Protein AF-A0A9W8H1T1-F1 (afdb_monomer_lite)

Structure (mmCIF, N/CA/C/O backbone):
data_AF-A0A9W8H1T1-F1
#
_entry.id   AF-A0A9W8H1T1-F1
#
loop_
_atom_site.group_PDB
_atom_site.id
_atom_site.type_symbol
_atom_site.label_atom_id
_atom_site.label_alt_id
_atom_site.label_comp_id
_atom_site.label_asym_id
_atom_site.label_entity_id
_atom_site.label_seq_id
_atom_site.pdbx_PDB_ins_code
_atom_site.Cartn_x
_atom_site.Cartn_y
_atom_site.Cartn_z
_atom_site.occupancy
_atom_site.B_iso_or_equiv
_atom_site.auth_seq_id
_atom_site.auth_comp_id
_atom_site.auth_asym_id
_atom_site.auth_atom_id
_atom_site.pdbx_PDB_model_num
ATOM 1 N N . MET A 1 1 ? 5.501 13.341 -18.418 1.00 56.41 1 MET A N 1
ATOM 2 C CA . MET A 1 1 ? 5.053 14.672 -18.876 1.00 56.41 1 MET A CA 1
ATOM 3 C C . MET A 1 1 ? 3.565 14.769 -18.613 1.00 56.41 1 MET A C 1
ATOM 5 O O . MET A 1 1 ? 2.905 13.738 -18.680 1.00 56.41 1 MET A O 1
ATOM 9 N N . ASN A 1 2 ? 3.058 15.962 -18.299 1.00 78.94 2 ASN A N 1
ATOM 10 C CA . ASN A 1 2 ? 1.616 16.202 -18.232 1.00 78.94 2 ASN A CA 1
ATOM 11 C C . ASN A 1 2 ? 1.073 16.316 -19.665 1.00 78.94 2 ASN A C 1
ATOM 13 O O . ASN A 1 2 ? 1.001 17.403 -20.225 1.00 78.94 2 ASN A O 1
ATOM 17 N N . ASP A 1 3 ? 0.842 15.167 -20.291 1.00 83.19 3 ASP A N 1
ATOM 18 C CA . ASP A 1 3 ? 0.456 15.032 -21.697 1.00 83.19 3 ASP A CA 1
ATOM 19 C C . ASP A 1 3 ? -0.321 13.714 -21.870 1.00 83.19 3 ASP A C 1
ATOM 21 O O . ASP A 1 3 ? -0.452 12.917 -20.934 1.00 83.19 3 ASP A O 1
ATOM 25 N N . THR A 1 4 ? -0.830 13.457 -23.068 1.00 87.62 4 THR A N 1
ATOM 26 C CA . THR A 1 4 ? -1.451 12.189 -23.452 1.00 87.62 4 THR A CA 1
ATOM 27 C C . THR A 1 4 ? -0.522 11.000 -23.201 1.00 87.62 4 THR A C 1
ATOM 29 O O . THR A 1 4 ? 0.712 11.116 -23.224 1.00 87.62 4 THR A O 1
ATOM 32 N N . LEU A 1 5 ? -1.098 9.820 -22.974 1.00 89.50 5 LEU A N 1
ATOM 33 C CA . LEU A 1 5 ? -0.322 8.587 -22.853 1.00 89.50 5 LEU A CA 1
ATOM 34 C C . LEU A 1 5 ? 0.527 8.329 -24.105 1.00 89.50 5 LEU A C 1
ATOM 36 O O . LEU A 1 5 ? 1.711 8.008 -23.980 1.00 89.50 5 LEU A O 1
ATOM 40 N N . ARG A 1 6 ? -0.038 8.533 -25.300 1.00 91.00 6 ARG A N 1
ATOM 41 C CA . ARG A 1 6 ? 0.699 8.432 -26.564 1.00 91.00 6 ARG A CA 1
ATOM 42 C C . ARG A 1 6 ? 1.921 9.343 -26.577 1.00 91.00 6 ARG A C 1
ATOM 44 O O . ARG A 1 6 ? 3.022 8.848 -26.803 1.00 91.00 6 ARG A O 1
ATOM 51 N N . ALA A 1 7 ? 1.764 10.629 -26.273 1.00 86.56 7 ALA A N 1
ATOM 52 C CA . ALA A 1 7 ? 2.887 11.565 -26.237 1.00 86.56 7 ALA A CA 1
ATOM 53 C C . ALA A 1 7 ? 3.950 11.165 -25.200 1.00 86.56 7 ALA A C 1
ATOM 55 O O . ALA A 1 7 ? 5.147 11.240 -25.476 1.00 86.56 7 ALA A O 1
ATOM 56 N N . ASN A 1 8 ? 3.529 10.656 -24.037 1.00 90.38 8 ASN A N 1
ATOM 57 C CA . ASN A 1 8 ? 4.446 10.149 -23.015 1.00 90.38 8 ASN A CA 1
ATOM 58 C C . ASN A 1 8 ? 5.265 8.931 -23.479 1.00 90.38 8 ASN A C 1
ATOM 60 O O . ASN A 1 8 ? 6.412 8.799 -23.052 1.00 90.38 8 ASN A O 1
ATOM 64 N N . ILE A 1 9 ? 4.701 8.048 -24.311 1.00 92.44 9 ILE A N 1
ATOM 65 C CA . ILE A 1 9 ? 5.409 6.884 -24.876 1.00 92.44 9 ILE A CA 1
ATOM 66 C C . ILE A 1 9 ? 6.327 7.306 -26.022 1.00 92.44 9 ILE A C 1
ATOM 68 O O . ILE A 1 9 ? 7.478 6.880 -26.057 1.00 92.44 9 ILE A O 1
ATOM 72 N N . LEU A 1 10 ? 5.832 8.149 -26.934 1.00 90.94 10 LEU A N 1
ATOM 73 C CA . LEU A 1 10 ? 6.607 8.644 -28.072 1.00 90.94 10 LEU A CA 1
ATOM 74 C C . LEU A 1 10 ? 7.815 9.455 -27.618 1.00 90.94 10 LEU A C 1
ATOM 76 O O . LEU A 1 10 ? 8.897 9.316 -28.182 1.00 90.94 10 LEU A O 1
ATOM 80 N N . PHE A 1 11 ? 7.627 10.297 -26.600 1.00 88.12 11 PHE A N 1
ATOM 81 C CA . PHE A 1 11 ? 8.676 11.095 -25.973 1.00 88.12 11 PHE A CA 1
ATOM 82 C C . PHE A 1 11 ? 9.557 11.837 -26.998 1.00 88.12 11 PHE A C 1
ATOM 84 O O . PHE A 1 11 ? 10.785 11.817 -26.930 1.00 88.12 11 PHE A O 1
ATOM 91 N N . GLY A 1 12 ? 8.910 12.461 -27.987 1.00 82.38 12 GLY A N 1
ATOM 92 C CA . GLY A 1 12 ? 9.569 13.208 -29.064 1.00 82.38 12 GLY A CA 1
ATOM 93 C C . GLY A 1 12 ? 10.006 12.379 -30.278 1.00 82.38 12 GLY A C 1
ATOM 94 O O . GLY A 1 12 ? 10.587 12.946 -31.200 1.00 82.38 12 GLY A O 1
ATOM 95 N N . ARG A 1 13 ? 9.732 11.068 -30.316 1.00 86.94 13 ARG A N 1
ATOM 96 C CA . ARG A 1 13 ? 9.918 10.231 -31.513 1.00 86.94 13 ARG A CA 1
ATOM 97 C C . ARG A 1 13 ? 8.706 10.253 -32.436 1.00 86.94 13 ARG A C 1
ATOM 99 O O . ARG A 1 13 ? 7.587 10.537 -32.010 1.00 86.94 13 ARG A O 1
ATOM 106 N N . GLU A 1 14 ? 8.944 9.908 -33.698 1.00 92.06 14 GLU A N 1
ATOM 107 C CA . GLU A 1 14 ? 7.886 9.749 -34.693 1.00 92.06 14 GLU A CA 1
ATOM 108 C C . GLU A 1 14 ? 6.917 8.627 -34.305 1.00 92.06 14 GLU A C 1
ATOM 110 O O . GLU A 1 14 ? 7.292 7.628 -33.682 1.00 92.06 14 GLU A O 1
ATOM 115 N N . TYR A 1 15 ? 5.649 8.821 -34.661 1.00 94.50 15 TYR A N 1
ATOM 116 C CA . TYR A 1 15 ? 4.591 7.851 -34.424 1.00 94.50 15 TYR A CA 1
ATOM 117 C C . TYR A 1 15 ? 4.596 6.787 -35.528 1.00 94.50 15 TYR A C 1
ATOM 119 O O . TYR A 1 15 ? 4.151 7.042 -36.645 1.00 94.50 15 TYR A O 1
ATOM 127 N N . ASP A 1 16 ? 5.080 5.595 -35.192 1.00 93.69 16 ASP A N 1
ATOM 128 C CA . ASP A 1 16 ? 4.957 4.375 -35.983 1.00 93.69 16 ASP A CA 1
ATOM 129 C C . ASP A 1 16 ? 3.828 3.546 -35.373 1.00 93.69 16 ASP A C 1
ATOM 131 O O . ASP A 1 16 ? 3.993 2.928 -34.321 1.00 93.69 16 ASP A O 1
ATOM 135 N N . GLU A 1 17 ? 2.666 3.552 -36.022 1.00 92.69 17 GLU A N 1
ATOM 136 C CA . GLU A 1 17 ? 1.464 2.882 -35.525 1.00 92.69 17 GLU A CA 1
ATOM 137 C C . GLU A 1 17 ? 1.688 1.380 -35.278 1.00 92.69 17 GLU A C 1
ATOM 139 O O . GLU A 1 17 ? 1.271 0.851 -34.244 1.00 92.69 17 GLU A O 1
ATOM 144 N N . GLY A 1 18 ? 2.384 0.691 -36.188 1.00 93.38 18 GLY A N 1
ATOM 145 C CA . GLY A 1 18 ? 2.602 -0.752 -36.094 1.00 93.38 18 GLY A CA 1
ATOM 146 C C . GLY A 1 18 ? 3.513 -1.112 -34.925 1.00 93.38 18 GLY A C 1
ATOM 147 O O . GLY A 1 18 ? 3.196 -1.999 -34.124 1.00 93.38 18 GLY A O 1
ATOM 148 N N . TYR A 1 19 ? 4.629 -0.395 -34.787 1.00 94.81 19 TYR A N 1
ATOM 149 C CA . TYR A 1 19 ? 5.545 -0.608 -33.671 1.00 94.81 19 TYR A CA 1
ATOM 150 C C . TYR A 1 19 ? 4.937 -0.156 -32.337 1.00 94.81 19 TYR A C 1
ATOM 152 O O . TYR A 1 19 ? 5.084 -0.848 -31.329 1.00 94.81 19 TYR A O 1
ATOM 160 N N . TYR A 1 20 ? 4.189 0.947 -32.328 1.00 95.69 20 TYR A N 1
ATOM 161 C CA . TYR A 1 20 ? 3.523 1.483 -31.142 1.00 95.69 20 TYR A CA 1
ATOM 162 C C . TYR A 1 20 ? 2.565 0.468 -30.510 1.00 95.69 20 TYR A C 1
ATOM 164 O O . TYR A 1 20 ? 2.682 0.159 -29.321 1.00 95.69 20 TYR A O 1
ATOM 172 N N . TRP A 1 21 ? 1.672 -0.126 -31.306 1.00 94.88 21 TRP A N 1
ATOM 173 C CA . TRP A 1 21 ? 0.749 -1.154 -30.816 1.00 94.88 21 TRP A CA 1
ATOM 174 C C . TRP A 1 21 ? 1.463 -2.436 -30.391 1.00 94.88 21 TRP A C 1
ATOM 176 O O . TRP A 1 21 ? 1.082 -3.051 -29.391 1.00 94.88 21 TRP A O 1
ATOM 186 N N . LYS A 1 22 ? 2.541 -2.814 -31.088 1.00 94.81 22 LYS A N 1
ATOM 187 C CA . LYS A 1 22 ? 3.384 -3.948 -30.689 1.00 94.81 22 LYS A CA 1
ATOM 188 C C . LYS A 1 22 ? 3.992 -3.730 -29.300 1.00 94.81 22 LYS A C 1
ATOM 190 O O . LYS A 1 22 ? 3.953 -4.642 -28.475 1.00 94.81 22 LYS A O 1
ATOM 195 N N . VAL A 1 23 ? 4.504 -2.527 -29.026 1.00 94.94 23 VAL A N 1
ATOM 196 C CA . VAL A 1 23 ? 5.059 -2.146 -27.717 1.00 94.94 23 VAL A CA 1
ATOM 197 C C . VAL A 1 23 ? 3.977 -2.137 -26.638 1.00 94.94 23 VAL A C 1
ATOM 199 O O . VAL A 1 23 ? 4.184 -2.713 -25.571 1.00 94.94 23 VAL A O 1
ATOM 202 N N . LEU A 1 24 ? 2.807 -1.551 -26.905 1.00 94.69 24 LEU A N 1
ATOM 203 C CA . LEU A 1 24 ? 1.691 -1.545 -25.951 1.00 94.69 24 LEU A CA 1
ATOM 204 C C . LEU A 1 24 ? 1.237 -2.958 -25.569 1.00 94.69 24 LEU A C 1
ATOM 206 O O . LEU A 1 24 ? 1.016 -3.236 -24.388 1.00 94.69 24 LEU A O 1
ATOM 210 N N . ASN A 1 25 ? 1.136 -3.853 -26.553 1.00 93.75 25 ASN A N 1
ATOM 211 C CA . ASN A 1 25 ? 0.789 -5.250 -26.321 1.00 93.75 25 ASN A CA 1
ATOM 212 C C . ASN A 1 25 ? 1.871 -5.970 -25.508 1.00 93.75 25 ASN A C 1
ATOM 214 O O . ASN A 1 25 ? 1.557 -6.640 -24.527 1.00 93.75 25 ASN A O 1
ATOM 218 N N . ALA A 1 26 ? 3.149 -5.789 -25.854 1.00 93.00 26 ALA A N 1
ATOM 219 C CA . ALA A 1 26 ? 4.265 -6.385 -25.117 1.00 93.00 26 ALA A CA 1
ATOM 220 C C . ALA A 1 26 ? 4.337 -5.894 -23.657 1.00 93.00 26 ALA A C 1
ATOM 222 O O . ALA A 1 26 ? 4.663 -6.666 -22.759 1.00 93.00 26 ALA A O 1
ATOM 223 N N . CYS A 1 27 ? 3.968 -4.634 -23.400 1.00 93.00 27 CYS A N 1
ATOM 224 C CA . CYS A 1 27 ? 3.884 -4.061 -22.053 1.00 93.00 27 CYS A CA 1
ATOM 225 C C . CYS A 1 27 ? 2.582 -4.406 -21.309 1.00 93.00 27 CYS A C 1
ATOM 227 O O . CYS A 1 27 ? 2.389 -3.907 -20.203 1.00 93.00 27 CYS A O 1
ATOM 229 N N . ALA A 1 28 ? 1.687 -5.215 -21.890 1.00 91.44 28 ALA A N 1
ATOM 230 C CA . ALA A 1 28 ? 0.365 -5.534 -21.344 1.00 91.44 28 ALA A CA 1
ATOM 231 C C . ALA A 1 28 ? -0.479 -4.290 -20.998 1.00 91.44 28 ALA A C 1
ATOM 233 O O . ALA A 1 28 ? -1.168 -4.286 -19.984 1.00 91.44 28 ALA A O 1
ATOM 234 N N . LEU A 1 29 ? -0.400 -3.219 -21.796 1.00 91.31 29 LEU A N 1
ATOM 235 C CA . LEU A 1 29 ? -1.175 -1.985 -21.581 1.00 91.31 29 LEU A CA 1
ATOM 236 C C . LEU A 1 29 ? -2.507 -1.963 -22.340 1.00 91.31 29 LEU A C 1
ATOM 238 O O . LEU A 1 29 ? -3.326 -1.089 -22.083 1.00 91.31 29 LEU A O 1
ATOM 242 N N . VAL A 1 30 ? -2.734 -2.897 -23.269 1.00 89.69 30 VAL A N 1
ATOM 243 C CA . VAL A 1 30 ? -3.920 -2.897 -24.146 1.00 89.69 30 VAL A CA 1
ATOM 244 C C . VAL A 1 30 ? -5.220 -2.977 -23.341 1.00 89.69 30 VAL A C 1
ATOM 246 O O . VAL A 1 30 ? -6.100 -2.150 -23.551 1.00 89.69 30 VAL A O 1
ATOM 249 N N . ASP A 1 31 ? -5.299 -3.881 -22.361 1.00 82.62 31 ASP A N 1
ATOM 250 C CA . ASP A 1 31 ? -6.476 -4.016 -21.489 1.00 82.62 31 ASP A CA 1
ATOM 251 C C . ASP A 1 31 ? -6.745 -2.739 -20.666 1.00 82.62 31 ASP A C 1
ATOM 253 O O . ASP A 1 31 ? -7.893 -2.408 -20.375 1.00 82.62 31 ASP A O 1
ATOM 257 N N . ASP A 1 32 ? -5.698 -1.991 -20.288 1.00 83.69 32 ASP A N 1
ATOM 258 C CA . ASP A 1 32 ? -5.855 -0.736 -19.539 1.00 83.69 32 ASP A CA 1
ATOM 259 C C . ASP A 1 32 ? -6.457 0.376 -20.420 1.00 83.69 32 ASP A C 1
ATOM 261 O O . ASP A 1 32 ? -7.231 1.204 -19.931 1.00 83.69 32 ASP A O 1
ATOM 265 N N . LEU A 1 33 ? -6.147 0.378 -21.723 1.00 81.38 33 LEU A N 1
ATOM 266 C CA . LEU A 1 33 ? -6.656 1.361 -22.686 1.00 81.38 33 LEU A CA 1
ATOM 267 C C . LEU A 1 33 ? -8.170 1.263 -22.898 1.00 81.38 33 LEU A C 1
ATOM 269 O O . LEU A 1 33 ? -8.781 2.269 -23.256 1.00 81.38 33 LEU A O 1
ATOM 273 N N . GLU A 1 34 ? -8.772 0.090 -22.689 1.00 79.44 34 GLU A N 1
ATOM 274 C CA . GLU A 1 34 ? -10.226 -0.101 -22.804 1.00 79.44 34 GLU A CA 1
ATOM 275 C C . GLU A 1 34 ? -10.997 0.607 -21.685 1.00 79.44 34 GLU A C 1
ATOM 277 O O . GLU A 1 34 ? -12.151 0.997 -21.863 1.00 79.44 34 GLU A O 1
ATOM 282 N N . VAL A 1 35 ? -10.365 0.775 -20.521 1.00 76.06 35 VAL A N 1
ATOM 283 C CA . VAL A 1 35 ? -10.994 1.362 -19.331 1.00 76.06 35 VAL A CA 1
ATOM 284 C C . VAL A 1 35 ? -10.833 2.885 -19.303 1.00 76.06 35 VAL A C 1
ATOM 286 O O . VAL A 1 35 ? -11.607 3.580 -18.639 1.00 76.06 35 VAL A O 1
ATOM 289 N N . TRP A 1 36 ? -9.840 3.432 -20.007 1.00 77.94 36 TRP A N 1
ATOM 290 C CA . TRP A 1 36 ? -9.581 4.868 -19.993 1.00 77.94 36 TRP A CA 1
ATOM 291 C C . TRP A 1 36 ? -10.506 5.662 -20.931 1.00 77.94 36 TRP A C 1
ATOM 293 O O . TRP A 1 36 ? -10.737 5.237 -22.061 1.00 77.94 36 TRP A O 1
ATOM 303 N N . PRO A 1 37 ? -10.982 6.860 -20.516 1.00 67.81 37 PRO A N 1
ATOM 304 C CA . PRO A 1 37 ? -12.020 7.606 -21.238 1.00 67.81 37 PRO A CA 1
ATOM 305 C C . PRO A 1 37 ? -11.689 7.916 -22.702 1.00 67.81 37 PRO A C 1
ATOM 307 O O . PRO A 1 37 ? -12.579 7.888 -23.544 1.00 67.81 37 PRO A O 1
ATOM 310 N N . ASN A 1 38 ? -10.414 8.191 -22.998 1.00 75.38 38 ASN A N 1
ATOM 311 C CA . ASN A 1 38 ? -9.933 8.549 -24.334 1.00 75.38 38 ASN A CA 1
ATOM 312 C C . ASN A 1 38 ? -8.855 7.576 -24.830 1.00 75.38 38 ASN A C 1
ATOM 314 O O . ASN A 1 38 ? -8.004 7.960 -25.634 1.00 75.38 38 ASN A O 1
ATOM 318 N N . SER A 1 39 ? -8.849 6.335 -24.328 1.00 87.25 39 SER A N 1
ATOM 319 C CA . SER A 1 39 ? -7.846 5.327 -24.682 1.00 87.25 39 SER A CA 1
ATOM 320 C C . SER A 1 39 ? -6.414 5.886 -24.559 1.00 87.25 39 SER A C 1
ATOM 322 O O . SER A 1 39 ? -6.075 6.474 -23.527 1.00 87.25 39 SER A O 1
ATOM 324 N N . ASP A 1 40 ? -5.574 5.766 -25.590 1.00 85.00 40 ASP A N 1
ATOM 325 C CA . ASP A 1 40 ? -4.179 6.226 -25.590 1.00 85.00 40 ASP A CA 1
ATOM 326 C C . ASP A 1 40 ? -4.003 7.756 -25.681 1.00 85.00 40 ASP A C 1
ATOM 328 O O . ASP A 1 40 ? -2.906 8.275 -25.452 1.00 85.00 40 ASP A O 1
ATOM 332 N N . LEU A 1 41 ? -5.083 8.493 -25.943 1.00 84.44 41 LEU A N 1
ATOM 333 C CA . LEU A 1 41 ? -5.129 9.958 -25.893 1.00 84.44 41 LEU A CA 1
ATOM 334 C C . LEU A 1 41 ? -5.538 10.491 -24.513 1.00 84.44 41 LEU A C 1
ATOM 336 O O . LEU A 1 41 ? -5.669 11.699 -24.322 1.00 84.44 41 LEU A O 1
ATOM 340 N N . THR A 1 42 ? -5.733 9.613 -23.529 1.00 80.94 42 THR A N 1
ATOM 341 C CA . THR A 1 42 ? -6.014 10.022 -22.150 1.00 80.94 42 THR A CA 1
ATOM 342 C C . THR A 1 42 ? -4.837 10.816 -21.584 1.00 80.94 42 THR A C 1
ATOM 344 O O . THR A 1 42 ? -3.690 10.368 -21.645 1.00 80.94 42 THR A O 1
ATOM 347 N N . ILE A 1 43 ? -5.120 12.002 -21.038 1.00 80.00 43 ILE A N 1
ATOM 348 C CA . ILE A 1 43 ? -4.116 12.873 -20.417 1.00 80.00 43 ILE A CA 1
ATOM 349 C C . ILE A 1 43 ? -3.684 12.257 -19.088 1.00 80.00 43 ILE A C 1
ATOM 351 O O . ILE A 1 43 ? -4.493 12.058 -18.178 1.00 80.00 43 ILE A O 1
ATOM 355 N N . ILE A 1 44 ? -2.391 11.971 -18.974 1.00 77.62 44 ILE A N 1
ATOM 356 C CA . ILE A 1 44 ? -1.783 11.477 -17.746 1.00 77.62 44 ILE A CA 1
ATOM 357 C C . ILE A 1 44 ? -1.306 12.704 -16.981 1.00 77.62 44 ILE A C 1
ATOM 359 O O . ILE A 1 44 ? -0.271 13.278 -17.311 1.00 77.62 44 ILE A O 1
ATOM 363 N N . GLY A 1 45 ? -2.118 13.120 -16.003 1.00 66.50 45 GLY A N 1
ATOM 364 C CA . GLY A 1 45 ? -1.878 14.299 -15.166 1.00 66.50 45 GLY A CA 1
ATOM 365 C C . GLY A 1 45 ? -0.494 14.319 -14.505 1.00 66.50 45 GLY A C 1
ATOM 366 O O . GLY A 1 45 ? 0.246 13.330 -14.531 1.00 66.50 45 GLY A O 1
ATOM 367 N N . GLU A 1 46 ? -0.137 15.442 -13.877 1.00 59.06 46 GLU A N 1
ATOM 368 C CA . GLU A 1 46 ? 1.168 15.608 -13.223 1.00 59.06 46 GLU A CA 1
ATOM 369 C C . GLU A 1 46 ? 1.501 14.443 -12.277 1.00 59.06 46 GLU A C 1
ATOM 371 O O . GLU A 1 46 ? 0.665 13.960 -11.513 1.00 59.06 46 GLU A O 1
ATOM 376 N N . ASN A 1 47 ? 2.734 13.936 -12.384 1.00 55.31 47 ASN A N 1
ATOM 377 C CA . ASN A 1 47 ? 3.241 12.763 -11.659 1.00 55.31 47 ASN A CA 1
ATOM 378 C C . ASN A 1 47 ? 2.433 11.457 -11.830 1.00 55.31 47 ASN A C 1
ATOM 380 O O . ASN A 1 47 ? 2.682 10.486 -11.115 1.00 55.31 47 ASN A O 1
ATOM 384 N N . GLY A 1 48 ? 1.497 11.384 -12.782 1.00 57.50 48 GLY A N 1
ATOM 385 C CA . GLY A 1 48 ? 0.700 10.183 -13.037 1.00 57.50 48 GLY A CA 1
ATOM 386 C C . GLY A 1 48 ? -0.222 9.806 -11.875 1.00 57.50 48 GLY A C 1
ATOM 387 O O . GLY A 1 48 ? -0.428 8.617 -11.629 1.00 57.50 48 GLY A O 1
ATOM 388 N N . ILE A 1 49 ? -0.759 10.793 -11.147 1.00 58.31 49 ILE A N 1
ATOM 389 C CA . ILE A 1 49 ? -1.651 10.590 -9.985 1.00 58.31 49 ILE A CA 1
ATOM 390 C C . ILE A 1 49 ? -2.869 9.709 -10.330 1.00 58.31 49 ILE A C 1
ATOM 392 O O . ILE A 1 49 ? -3.332 8.938 -9.492 1.00 58.31 49 ILE A O 1
ATOM 396 N N . ASN A 1 50 ? -3.331 9.755 -11.582 1.00 65.19 50 ASN A N 1
ATOM 397 C CA . ASN A 1 50 ? -4.528 9.047 -12.046 1.00 65.19 50 ASN A CA 1
ATOM 398 C C . ASN A 1 50 ? -4.294 7.582 -12.462 1.00 65.19 50 ASN A C 1
ATOM 400 O O . ASN A 1 50 ? -5.236 6.923 -12.897 1.00 65.19 50 ASN A O 1
ATOM 404 N N . ILE A 1 51 ? -3.067 7.060 -12.359 1.00 76.44 51 ILE A N 1
ATOM 405 C CA . ILE A 1 51 ? -2.730 5.684 -12.759 1.00 76.44 51 ILE A CA 1
ATOM 406 C C . ILE A 1 51 ? -2.059 4.915 -11.617 1.00 76.44 51 ILE A C 1
ATOM 408 O O . ILE A 1 51 ? -1.330 5.485 -10.802 1.00 76.44 51 ILE A O 1
ATOM 412 N N . SER A 1 52 ? -2.301 3.603 -11.560 1.00 75.81 52 SER A N 1
ATOM 413 C CA . SER A 1 52 ? -1.703 2.718 -10.546 1.00 75.81 52 SER A CA 1
ATOM 414 C C . SER A 1 52 ? -0.181 2.592 -10.710 1.00 75.81 52 SER A C 1
ATOM 416 O O . SER A 1 52 ? 0.352 2.824 -11.798 1.00 75.81 52 SER A O 1
ATOM 418 N N . GLY A 1 53 ? 0.527 2.169 -9.653 1.00 73.19 53 GLY A N 1
ATOM 419 C CA . GLY A 1 53 ? 1.978 1.936 -9.700 1.00 73.19 53 GLY A CA 1
ATOM 420 C C . GLY A 1 53 ? 2.386 0.981 -10.829 1.00 73.19 53 GLY A C 1
ATOM 421 O O . GLY A 1 53 ? 3.265 1.304 -11.627 1.00 73.19 53 GLY A O 1
ATOM 422 N N . GLY A 1 54 ? 1.659 -0.130 -10.995 1.00 76.62 54 GLY A N 1
ATOM 423 C CA . GLY A 1 54 ? 1.888 -1.085 -12.084 1.00 76.62 54 GLY A CA 1
ATOM 424 C C . GLY A 1 54 ? 1.595 -0.535 -13.485 1.00 76.62 54 GLY A C 1
ATOM 425 O O . GLY A 1 54 ? 2.288 -0.882 -14.439 1.00 76.62 54 GLY A O 1
ATOM 426 N N . GLN A 1 55 ? 0.601 0.346 -13.650 1.00 83.75 55 GLN A N 1
ATOM 427 C CA . GLN A 1 55 ? 0.369 1.048 -14.926 1.00 83.75 55 GLN A CA 1
ATOM 428 C C . GLN A 1 55 ? 1.494 2.043 -15.225 1.00 83.75 55 GLN A C 1
ATOM 430 O O . GLN A 1 55 ? 1.967 2.123 -16.357 1.00 83.75 55 GLN A O 1
ATOM 435 N N . ARG A 1 56 ? 1.967 2.767 -14.208 1.00 83.56 56 ARG A N 1
ATOM 436 C CA . ARG A 1 56 ? 3.072 3.723 -14.334 1.00 83.56 56 ARG A CA 1
ATOM 437 C C . ARG A 1 56 ? 4.381 3.033 -14.710 1.00 83.56 56 ARG A C 1
ATOM 439 O O . ARG A 1 56 ? 5.072 3.513 -15.607 1.00 83.56 56 ARG A O 1
ATOM 446 N N . ALA A 1 57 ? 4.680 1.896 -14.083 1.00 83.12 57 ALA A N 1
ATOM 447 C CA . ALA A 1 57 ? 5.835 1.066 -14.413 1.00 83.12 57 ALA A CA 1
ATOM 448 C C . ALA A 1 57 ? 5.767 0.561 -15.864 1.00 83.12 57 ALA A C 1
ATOM 450 O O . ALA A 1 57 ? 6.711 0.752 -16.630 1.00 83.12 57 ALA A O 1
ATOM 451 N N . ARG A 1 58 ? 4.617 0.017 -16.289 1.00 90.81 58 ARG A N 1
ATOM 452 C CA . ARG A 1 58 ? 4.403 -0.442 -17.674 1.00 90.81 58 ARG A CA 1
ATOM 453 C C . ARG A 1 58 ? 4.485 0.684 -18.702 1.00 90.81 58 ARG A C 1
ATOM 455 O O . ARG A 1 58 ? 5.051 0.488 -19.772 1.00 90.81 58 ARG A O 1
ATOM 462 N N . LEU A 1 59 ? 3.981 1.873 -18.379 1.00 90.88 59 LEU A N 1
ATOM 463 C CA . LEU A 1 59 ? 4.107 3.062 -19.223 1.00 90.88 59 LEU A CA 1
ATOM 464 C C . LEU A 1 59 ? 5.566 3.518 -19.361 1.00 90.88 59 LEU A C 1
ATOM 466 O O . LEU A 1 59 ? 6.007 3.876 -20.454 1.00 90.88 59 LEU A O 1
ATOM 470 N N . ALA A 1 60 ? 6.323 3.519 -18.262 1.00 88.62 60 ALA A N 1
ATOM 471 C CA . ALA A 1 60 ? 7.752 3.811 -18.292 1.00 88.62 60 ALA A CA 1
ATOM 472 C C . ALA A 1 60 ? 8.505 2.782 -19.146 1.00 88.62 60 ALA A C 1
ATOM 474 O O . ALA A 1 60 ? 9.304 3.169 -19.993 1.00 88.62 60 ALA A O 1
ATOM 475 N N . LEU A 1 61 ? 8.179 1.495 -19.003 1.00 89.88 61 LEU A N 1
ATOM 476 C CA . LEU A 1 61 ? 8.748 0.430 -19.824 1.00 89.88 61 LEU A CA 1
ATOM 477 C C . LEU A 1 61 ? 8.391 0.589 -21.308 1.00 89.88 61 LEU A C 1
ATOM 479 O O . LEU A 1 61 ? 9.274 0.480 -22.152 1.00 89.88 61 LEU A O 1
ATOM 483 N N . ALA A 1 62 ? 7.137 0.914 -21.636 1.00 93.94 62 ALA A N 1
ATOM 484 C CA . ALA A 1 62 ? 6.703 1.164 -23.011 1.00 93.94 62 ALA A CA 1
ATOM 485 C C . ALA A 1 62 ? 7.496 2.308 -23.651 1.00 93.94 62 ALA A C 1
ATOM 487 O O . ALA A 1 62 ? 7.995 2.165 -24.763 1.00 93.94 62 ALA A O 1
ATOM 488 N N . ARG A 1 63 ? 7.687 3.412 -22.921 1.00 91.81 63 ARG A N 1
ATOM 489 C CA . ARG A 1 63 ? 8.532 4.534 -23.354 1.00 91.81 63 ARG A CA 1
ATOM 490 C C . ARG A 1 63 ? 9.972 4.093 -23.616 1.00 91.81 63 ARG A C 1
ATOM 492 O O . ARG A 1 63 ? 10.553 4.447 -24.638 1.00 91.81 63 ARG A O 1
ATOM 499 N N . THR A 1 64 ? 10.531 3.291 -22.713 1.00 90.06 64 THR A N 1
ATOM 500 C CA . THR A 1 64 ? 11.882 2.741 -22.845 1.00 90.06 64 THR A CA 1
ATOM 501 C C . THR A 1 64 ? 12.005 1.874 -24.099 1.00 90.06 64 THR A C 1
ATOM 503 O O . THR A 1 64 ? 12.861 2.146 -24.933 1.00 90.06 64 THR A O 1
ATOM 506 N N . VAL A 1 65 ? 11.121 0.897 -24.309 1.00 93.56 65 VAL A N 1
ATOM 507 C CA . VAL A 1 65 ? 11.162 0.005 -25.486 1.00 93.56 65 VAL A CA 1
ATOM 508 C C . VAL A 1 65 ? 10.902 0.766 -26.793 1.00 93.56 65 VAL A C 1
ATOM 510 O O . VAL A 1 65 ? 11.535 0.492 -27.818 1.00 93.56 65 VAL A O 1
ATOM 513 N N . TYR A 1 66 ? 10.011 1.762 -26.767 1.00 94.31 66 TYR A N 1
ATOM 514 C CA . TYR A 1 66 ? 9.729 2.597 -27.935 1.00 94.31 66 TYR A CA 1
ATOM 515 C C . TYR A 1 66 ? 10.938 3.454 -28.348 1.00 94.31 66 TYR A C 1
ATOM 517 O O . TYR A 1 66 ? 11.103 3.790 -29.520 1.00 94.31 66 TYR A O 1
ATOM 525 N N . SER A 1 67 ? 11.840 3.749 -27.406 1.00 90.31 67 SER A N 1
ATOM 526 C CA . SER A 1 67 ? 13.076 4.483 -27.681 1.00 90.31 67 SER A CA 1
ATOM 527 C C . SER A 1 67 ? 14.115 3.699 -28.493 1.00 90.31 67 SER A C 1
ATOM 529 O O . SER A 1 67 ? 15.093 4.302 -28.913 1.00 90.31 67 SER A O 1
ATOM 531 N N . GLN A 1 68 ? 13.944 2.396 -28.743 1.00 89.19 68 GLN A N 1
ATOM 532 C CA . GLN A 1 68 ? 14.825 1.603 -29.622 1.00 89.19 68 GLN A CA 1
ATOM 533 C C . GLN A 1 68 ? 16.338 1.871 -29.419 1.00 89.19 68 GLN A C 1
ATOM 535 O O . GLN A 1 68 ? 17.083 2.035 -30.381 1.00 89.19 68 GLN A O 1
ATOM 540 N N . ALA A 1 69 ? 16.789 1.980 -28.168 1.00 89.50 69 ALA A N 1
ATOM 541 C CA . ALA A 1 69 ? 18.205 2.108 -27.838 1.00 89.50 69 ALA A CA 1
ATOM 542 C C . ALA A 1 69 ? 18.956 0.781 -28.062 1.00 89.50 69 ALA A C 1
ATOM 544 O O . ALA A 1 69 ? 18.343 -0.284 -28.165 1.00 89.50 69 ALA A O 1
ATOM 545 N N . ASP A 1 70 ? 20.289 0.836 -28.085 1.00 91.88 70 ASP A N 1
ATOM 546 C CA . ASP A 1 70 ? 21.142 -0.362 -28.144 1.00 91.88 70 ASP A CA 1
ATOM 547 C C . ASP A 1 70 ? 21.449 -0.942 -26.753 1.00 91.88 70 ASP A C 1
ATOM 549 O O . ASP A 1 70 ? 21.693 -2.143 -26.605 1.00 91.88 70 ASP A O 1
ATOM 553 N N . ILE A 1 71 ? 21.422 -0.084 -25.725 1.00 90.31 71 ILE A N 1
ATOM 554 C CA . ILE A 1 71 ? 21.746 -0.413 -24.334 1.00 90.31 71 ILE A CA 1
ATOM 555 C C . ILE A 1 71 ? 20.601 0.036 -23.430 1.00 90.31 71 ILE A C 1
ATOM 557 O O . ILE A 1 71 ? 20.183 1.194 -23.473 1.00 90.31 71 ILE A O 1
ATOM 561 N N . TYR A 1 72 ? 20.143 -0.871 -22.572 1.00 87.75 72 TYR A N 1
ATOM 562 C CA . TYR A 1 72 ? 19.057 -0.632 -21.629 1.00 87.75 72 TYR A CA 1
ATOM 563 C C . TYR A 1 72 ? 19.515 -0.816 -20.190 1.00 87.75 72 TYR A C 1
ATOM 565 O O . TYR A 1 72 ? 20.065 -1.857 -19.839 1.00 87.75 72 TYR A O 1
ATOM 573 N N . PHE A 1 73 ? 19.209 0.172 -19.351 1.00 84.19 73 PHE A N 1
ATOM 574 C CA . PHE A 1 73 ? 19.263 0.057 -17.897 1.00 84.19 73 PHE A CA 1
ATOM 575 C C . PHE A 1 73 ? 17.834 -0.022 -17.374 1.00 84.19 73 PHE A C 1
ATOM 577 O O . PHE A 1 73 ? 17.053 0.915 -17.543 1.00 84.19 73 PHE A O 1
ATOM 584 N N . LEU A 1 74 ? 17.487 -1.159 -16.782 1.00 83.88 74 LEU A N 1
ATOM 585 C CA . LEU A 1 74 ? 16.170 -1.433 -16.231 1.00 83.88 74 LEU A CA 1
ATOM 586 C C . LEU A 1 74 ? 16.298 -1.535 -14.712 1.00 83.88 74 LEU A C 1
ATOM 588 O O . LEU A 1 74 ? 16.819 -2.521 -14.192 1.00 83.88 74 LEU A O 1
ATOM 592 N N . ASP A 1 75 ? 15.841 -0.496 -14.019 1.00 81.50 75 ASP A N 1
ATOM 593 C CA . ASP A 1 75 ? 15.852 -0.430 -12.558 1.00 81.50 75 ASP A CA 1
ATOM 594 C C . ASP A 1 75 ? 14.538 -0.985 -11.998 1.00 81.50 75 ASP A C 1
ATOM 596 O O . ASP A 1 75 ? 13.487 -0.355 -12.111 1.00 81.50 75 ASP A O 1
ATOM 600 N N . ASP A 1 76 ? 14.601 -2.216 -11.499 1.00 78.44 76 ASP A N 1
ATOM 601 C CA . ASP A 1 76 ? 13.502 -3.028 -10.971 1.00 78.44 76 ASP A CA 1
ATOM 602 C C . ASP A 1 76 ? 12.192 -2.938 -11.784 1.00 78.44 76 ASP A C 1
ATOM 604 O O . ASP A 1 76 ? 11.126 -2.615 -11.247 1.00 78.44 76 ASP A O 1
ATOM 608 N N . PRO A 1 77 ? 12.233 -3.241 -13.102 1.00 78.88 77 PRO A N 1
ATOM 609 C CA . PRO A 1 77 ? 11.132 -2.972 -14.036 1.00 78.88 77 PRO A CA 1
ATOM 610 C C . PRO A 1 77 ? 9.845 -3.755 -13.732 1.00 78.88 77 PRO A C 1
ATOM 612 O O . PRO A 1 77 ? 8.801 -3.484 -14.326 1.00 78.88 77 PRO A O 1
ATOM 615 N N . LEU A 1 78 ? 9.922 -4.751 -12.846 1.00 82.00 78 LEU A N 1
ATOM 616 C CA . LEU A 1 78 ? 8.857 -5.701 -12.550 1.00 82.00 78 LEU A CA 1
ATOM 617 C C . LEU A 1 78 ? 8.301 -5.579 -11.121 1.00 82.00 78 LEU A C 1
ATOM 619 O O . LEU A 1 78 ? 7.353 -6.287 -10.795 1.00 82.00 78 LEU A O 1
ATOM 623 N N . SER A 1 79 ? 8.829 -4.707 -10.262 1.00 71.75 79 SER A N 1
ATOM 624 C CA . SER A 1 79 ? 8.438 -4.622 -8.840 1.00 71.75 79 SER A CA 1
ATOM 625 C C . SER A 1 79 ? 6.941 -4.374 -8.616 1.00 71.75 79 SER A C 1
ATOM 627 O O . SER A 1 79 ? 6.309 -5.059 -7.812 1.00 71.75 79 SER A O 1
ATOM 629 N N . ALA A 1 80 ? 6.355 -3.454 -9.385 1.00 70.75 80 ALA A N 1
ATOM 630 C CA . ALA A 1 80 ? 4.985 -2.968 -9.203 1.00 70.75 80 ALA A CA 1
ATOM 631 C C . ALA A 1 80 ? 3.908 -3.726 -10.011 1.00 70.75 80 ALA A C 1
ATOM 633 O O . ALA A 1 80 ? 2.774 -3.254 -10.118 1.00 70.75 80 ALA A O 1
ATOM 634 N N . VAL A 1 81 ? 4.238 -4.867 -10.629 1.00 74.00 81 VAL A N 1
ATOM 635 C CA . VAL A 1 81 ? 3.306 -5.648 -11.469 1.00 74.00 81 VAL A CA 1
ATOM 636 C C . VAL A 1 81 ? 3.037 -7.045 -10.894 1.00 74.00 81 VAL A C 1
ATOM 638 O O . VAL A 1 81 ? 3.865 -7.624 -10.192 1.00 74.00 81 VAL A O 1
ATOM 641 N N . ASP A 1 82 ? 1.847 -7.593 -11.153 1.00 73.19 82 ASP A N 1
ATOM 642 C CA . ASP A 1 82 ? 1.459 -8.941 -10.707 1.00 73.19 82 ASP A CA 1
ATOM 643 C C . ASP A 1 82 ? 2.146 -10.056 -11.517 1.00 73.19 82 ASP A C 1
ATOM 645 O O . ASP A 1 82 ? 2.700 -9.808 -12.584 1.00 73.19 82 ASP A O 1
ATOM 649 N N . GLY A 1 83 ? 2.111 -11.298 -11.021 1.00 72.56 83 GLY A N 1
ATOM 650 C CA . GLY A 1 83 ? 2.834 -12.432 -11.615 1.00 72.56 83 GLY A CA 1
ATOM 651 C C . GLY A 1 83 ? 2.491 -12.732 -13.081 1.00 72.56 83 GLY A C 1
ATOM 652 O O . GLY A 1 83 ? 3.385 -13.092 -13.847 1.00 72.56 83 GLY A O 1
ATOM 653 N N . ILE A 1 84 ? 1.232 -12.545 -13.499 1.00 77.88 84 ILE A N 1
ATOM 654 C CA . ILE A 1 84 ? 0.811 -12.797 -14.891 1.00 77.88 84 ILE A CA 1
ATOM 655 C C . ILE A 1 84 ? 1.447 -11.745 -15.799 1.00 77.88 84 ILE A C 1
ATOM 657 O O . ILE A 1 84 ? 2.080 -12.072 -16.803 1.00 77.88 84 ILE A O 1
ATOM 661 N N . VAL A 1 85 ? 1.319 -10.477 -15.408 1.00 82.38 85 VAL A N 1
ATOM 662 C CA . VAL A 1 85 ? 1.899 -9.345 -16.138 1.00 82.38 85 VAL A CA 1
ATOM 663 C C . VAL A 1 85 ? 3.427 -9.423 -16.152 1.00 82.38 85 VAL A C 1
ATOM 665 O O . VAL A 1 85 ? 4.032 -9.183 -17.194 1.00 82.38 85 VAL A O 1
ATOM 668 N N . LYS A 1 86 ? 4.059 -9.820 -15.039 1.00 82.44 86 LYS A N 1
ATOM 669 C CA . LYS A 1 86 ? 5.507 -10.075 -14.959 1.00 82.44 86 LYS A CA 1
ATOM 670 C C . LYS A 1 86 ? 5.953 -11.067 -16.019 1.00 82.44 86 LYS A C 1
ATOM 672 O O . LYS A 1 86 ? 6.870 -10.764 -16.776 1.00 82.44 86 LYS A O 1
ATOM 677 N N . ARG A 1 87 ? 5.289 -12.224 -16.093 1.00 79.94 87 ARG A N 1
ATOM 678 C CA . ARG A 1 87 ? 5.607 -13.267 -17.072 1.00 79.94 87 ARG A CA 1
ATOM 679 C C . ARG A 1 87 ? 5.451 -12.759 -18.500 1.00 79.94 87 ARG A C 1
ATOM 681 O O . ARG A 1 87 ? 6.369 -12.888 -19.297 1.00 79.94 87 ARG A O 1
ATOM 688 N N . HIS A 1 88 ? 4.339 -12.088 -18.789 1.00 86.62 88 HIS A N 1
ATOM 689 C CA . HIS A 1 88 ? 4.097 -11.502 -20.107 1.00 86.62 88 HIS A CA 1
ATOM 690 C C . HIS A 1 88 ? 5.189 -10.505 -20.521 1.00 86.62 88 HIS A C 1
ATOM 692 O O . HIS A 1 88 ? 5.665 -10.552 -21.654 1.00 86.62 88 HIS A O 1
ATOM 698 N N . ILE A 1 89 ? 5.622 -9.631 -19.607 1.00 89.31 89 ILE A N 1
ATOM 699 C CA . ILE A 1 89 ? 6.699 -8.664 -19.862 1.00 89.31 89 ILE A CA 1
ATOM 700 C C . ILE A 1 89 ? 8.049 -9.368 -20.049 1.00 89.31 89 ILE A C 1
ATOM 702 O O . ILE A 1 89 ? 8.826 -8.979 -20.923 1.00 89.31 89 ILE A O 1
ATOM 706 N N . LEU A 1 90 ? 8.346 -10.400 -19.256 1.00 87.19 90 LEU A N 1
ATOM 707 C CA . LEU A 1 90 ? 9.559 -11.197 -19.439 1.00 87.19 90 LEU A CA 1
ATOM 708 C C . LEU A 1 90 ? 9.592 -11.802 -20.849 1.00 87.19 90 LEU A C 1
ATOM 710 O O . LEU A 1 90 ? 10.557 -11.570 -21.575 1.00 87.19 90 LEU A O 1
ATOM 714 N N . ASP A 1 91 ? 8.512 -12.457 -21.271 1.00 85.56 91 ASP A N 1
ATOM 715 C CA . ASP A 1 91 ? 8.422 -13.179 -22.549 1.00 85.56 91 ASP A CA 1
ATOM 716 C C . ASP A 1 91 ? 8.523 -12.257 -23.759 1.00 85.56 91 ASP A C 1
ATOM 718 O O . ASP A 1 91 ? 9.225 -12.557 -24.728 1.00 85.56 91 ASP A O 1
ATOM 722 N N . ASN A 1 92 ? 7.809 -11.133 -23.698 1.00 90.38 92 ASN A N 1
ATOM 723 C CA . ASN A 1 92 ? 7.607 -10.255 -24.843 1.00 90.38 92 ASN A CA 1
ATOM 724 C C . ASN A 1 92 ? 8.589 -9.081 -24.886 1.00 90.38 92 ASN A C 1
ATOM 726 O O . ASN A 1 92 ? 8.681 -8.423 -25.922 1.00 90.38 92 ASN A O 1
ATOM 730 N N . ILE A 1 93 ? 9.329 -8.795 -23.808 1.00 91.94 93 ILE A N 1
ATOM 731 C CA . ILE A 1 93 ? 10.247 -7.646 -23.742 1.00 91.94 93 ILE A CA 1
ATOM 732 C C . ILE A 1 93 ? 11.653 -8.061 -23.314 1.00 91.94 93 ILE A C 1
ATOM 734 O O . ILE A 1 93 ? 12.588 -7.842 -24.080 1.00 91.94 93 ILE A O 1
ATOM 738 N N . ILE A 1 94 ? 11.814 -8.587 -22.096 1.00 88.94 94 ILE A N 1
ATOM 739 C CA . ILE A 1 94 ? 13.123 -8.634 -21.414 1.00 88.94 94 ILE A CA 1
ATOM 740 C C . ILE A 1 94 ? 13.961 -9.855 -21.817 1.00 88.94 94 ILE A C 1
ATOM 742 O O . ILE A 1 94 ? 15.184 -9.740 -21.948 1.00 88.94 94 ILE A O 1
ATOM 746 N N . LEU A 1 95 ? 13.337 -11.023 -21.975 1.00 86.19 95 LEU A N 1
ATOM 747 C CA . LEU A 1 95 ? 14.031 -12.260 -22.334 1.00 86.19 95 LEU A CA 1
ATOM 748 C C . LEU A 1 95 ? 14.451 -12.255 -23.809 1.00 86.19 95 LEU A C 1
ATOM 750 O O . LEU A 1 95 ? 14.042 -11.403 -24.595 1.00 86.19 95 LEU A O 1
ATOM 754 N N . SER A 1 96 ? 15.283 -13.223 -24.197 1.00 80.88 96 SER A N 1
ATOM 755 C CA . SER A 1 96 ? 15.803 -13.352 -25.568 1.00 80.88 96 SER A CA 1
ATOM 756 C C . SER A 1 96 ? 14.713 -13.511 -26.636 1.00 80.88 96 SER A C 1
ATOM 758 O O . SER A 1 96 ? 14.960 -13.212 -27.799 1.00 80.88 96 SER A O 1
ATOM 760 N N . THR A 1 97 ? 13.514 -13.950 -26.249 1.00 83.56 97 THR A N 1
ATOM 761 C CA . THR A 1 97 ? 12.323 -14.048 -27.106 1.00 83.56 97 THR A CA 1
ATOM 762 C C . THR A 1 97 ? 11.613 -12.712 -27.328 1.00 83.56 97 THR A C 1
ATOM 764 O O . THR A 1 97 ? 10.797 -12.598 -28.243 1.00 83.56 97 THR A O 1
ATOM 767 N N . GLY A 1 98 ? 11.889 -11.718 -26.484 1.00 87.50 98 GLY A N 1
ATOM 768 C CA . GLY A 1 98 ? 11.185 -10.446 -26.446 1.00 87.50 98 GLY A CA 1
ATOM 769 C C . GLY A 1 98 ? 11.758 -9.377 -27.373 1.00 87.50 98 GLY A C 1
ATOM 770 O O . GLY A 1 98 ? 12.769 -9.559 -28.049 1.00 87.50 98 GLY A O 1
ATOM 771 N N . LEU A 1 99 ? 11.114 -8.208 -27.369 1.00 91.81 99 LEU A N 1
ATOM 772 C CA . LEU A 1 99 ? 11.484 -7.046 -28.184 1.00 91.81 99 LEU A CA 1
ATOM 773 C C . LEU A 1 99 ? 12.900 -6.525 -27.935 1.00 91.81 99 LEU A C 1
ATOM 775 O O . LEU A 1 99 ? 13.469 -5.905 -28.828 1.00 91.81 99 LEU A O 1
ATOM 779 N N . LEU A 1 100 ? 13.452 -6.739 -26.739 1.00 92.06 100 LEU A N 1
ATOM 780 C CA . LEU A 1 100 ? 14.811 -6.320 -26.412 1.00 92.06 100 LEU A CA 1
ATOM 781 C C . LEU A 1 100 ? 15.818 -7.463 -26.533 1.00 92.06 100 LEU A C 1
ATOM 783 O O . LEU A 1 100 ? 16.963 -7.260 -26.142 1.00 92.06 100 LEU A O 1
ATOM 787 N N . GLY A 1 101 ? 15.421 -8.642 -27.026 1.00 88.06 101 GLY A N 1
ATOM 788 C CA . GLY A 1 101 ? 16.205 -9.878 -26.968 1.00 88.06 101 GLY A CA 1
ATOM 789 C C . GLY A 1 101 ? 17.598 -9.790 -27.602 1.00 88.06 101 GLY A C 1
ATOM 790 O O . GLY A 1 101 ? 18.544 -10.375 -27.068 1.00 88.06 101 GLY A O 1
ATOM 791 N N . ASP A 1 102 ? 17.751 -8.989 -28.658 1.00 90.44 102 ASP A N 1
ATOM 792 C CA . ASP A 1 102 ? 19.005 -8.729 -29.380 1.00 90.44 102 ASP A CA 1
ATOM 793 C C . ASP A 1 102 ? 19.848 -7.576 -28.792 1.00 90.44 102 ASP A C 1
ATOM 795 O O . ASP A 1 102 ? 20.946 -7.307 -29.277 1.00 90.44 102 ASP A O 1
ATOM 799 N N . LYS A 1 103 ? 19.352 -6.879 -27.762 1.00 91.62 103 LYS A N 1
ATOM 800 C CA . LYS A 1 103 ? 19.976 -5.676 -27.177 1.00 91.62 103 LYS A CA 1
ATOM 801 C C . LYS A 1 103 ? 20.820 -5.981 -25.943 1.00 91.62 103 LYS A C 1
ATOM 803 O O . LYS A 1 103 ? 20.636 -7.006 -25.292 1.00 91.62 103 LYS A O 1
ATOM 808 N N . LEU A 1 104 ? 21.710 -5.064 -25.556 1.00 90.94 104 LEU A N 1
ATOM 809 C CA . LEU A 1 104 ? 22.402 -5.166 -24.268 1.00 90.94 104 LEU A CA 1
ATOM 810 C C . LEU A 1 104 ? 21.483 -4.671 -23.145 1.00 90.94 104 LEU A C 1
ATOM 812 O O . LEU A 1 104 ? 20.957 -3.560 -23.208 1.00 90.94 104 LEU A O 1
ATOM 816 N N . ARG A 1 105 ? 21.290 -5.489 -22.107 1.00 90.75 105 ARG A N 1
ATOM 817 C CA . ARG A 1 105 ? 20.338 -5.223 -21.021 1.00 90.75 105 ARG A CA 1
ATOM 818 C C . ARG A 1 105 ? 21.020 -5.374 -19.666 1.00 90.75 105 ARG A C 1
ATOM 820 O O . ARG A 1 105 ? 21.549 -6.437 -19.357 1.00 90.75 105 ARG A O 1
ATOM 827 N N . PHE A 1 106 ? 20.957 -4.328 -18.852 1.00 87.31 106 PHE A N 1
ATOM 828 C CA . PHE A 1 106 ? 21.285 -4.356 -17.432 1.00 87.31 106 PHE A CA 1
ATOM 829 C C . PHE A 1 106 ? 19.979 -4.318 -16.648 1.00 87.31 106 PHE A C 1
ATOM 831 O O . PHE A 1 106 ? 19.219 -3.360 -16.776 1.00 87.31 106 PHE A O 1
ATOM 838 N N . VAL A 1 107 ? 19.711 -5.358 -15.862 1.00 84.56 107 VAL A N 1
ATOM 839 C CA . VAL A 1 107 ? 18.517 -5.439 -15.016 1.00 84.56 107 VAL A CA 1
ATOM 840 C C . VAL A 1 107 ? 18.957 -5.448 -13.564 1.00 84.56 107 VAL A C 1
ATOM 842 O O . VAL A 1 107 ? 19.641 -6.372 -13.128 1.00 84.56 107 VAL A O 1
ATOM 845 N N . THR A 1 108 ? 18.554 -4.423 -12.826 1.00 83.88 108 THR A N 1
ATOM 846 C CA . THR A 1 108 ? 18.672 -4.390 -11.369 1.00 83.88 108 THR A CA 1
ATOM 847 C C . THR A 1 108 ? 17.362 -4.906 -10.798 1.00 83.88 108 THR A C 1
ATOM 849 O O . THR A 1 108 ? 16.302 -4.436 -11.197 1.00 83.88 108 THR A O 1
ATOM 852 N N . THR A 1 109 ? 17.394 -5.880 -9.896 1.00 76.19 109 THR A N 1
ATOM 853 C CA . THR A 1 109 ? 16.183 -6.358 -9.221 1.00 76.19 109 THR A CA 1
ATOM 854 C C . THR A 1 109 ? 16.526 -6.928 -7.854 1.00 76.19 109 THR A C 1
ATOM 856 O O . THR A 1 109 ? 17.618 -7.461 -7.656 1.00 76.19 109 THR A O 1
ATOM 859 N N . ASN A 1 110 ? 15.578 -6.821 -6.926 1.00 69.38 110 ASN A N 1
ATOM 860 C CA . ASN A 1 110 ? 15.653 -7.463 -5.614 1.00 69.38 110 ASN A CA 1
ATOM 861 C C . ASN A 1 110 ? 14.984 -8.851 -5.600 1.00 69.38 110 ASN A C 1
ATOM 863 O O . ASN A 1 110 ? 15.007 -9.524 -4.572 1.00 69.38 110 ASN A O 1
ATOM 867 N N . ALA A 1 111 ? 14.349 -9.263 -6.704 1.00 64.00 111 ALA A N 1
ATOM 868 C CA . ALA A 1 111 ? 13.685 -10.556 -6.823 1.00 64.00 111 ALA A CA 1
ATOM 869 C C . ALA A 1 111 ? 14.634 -11.610 -7.419 1.00 64.00 111 ALA A C 1
ATOM 871 O O . ALA A 1 111 ? 15.087 -11.473 -8.559 1.00 64.00 111 ALA A O 1
ATOM 872 N N . ASP A 1 112 ? 14.883 -12.693 -6.676 1.00 63.06 112 ASP A N 1
ATOM 873 C CA . ASP A 1 112 ? 15.823 -13.754 -7.074 1.00 63.06 112 ASP A CA 1
ATOM 874 C C . ASP A 1 112 ? 15.405 -14.487 -8.367 1.00 63.06 112 ASP A C 1
ATOM 876 O O . ASP A 1 112 ? 16.267 -14.976 -9.101 1.00 63.06 112 ASP A O 1
ATOM 880 N N . SER A 1 113 ? 14.112 -14.463 -8.716 1.00 67.81 113 SER A N 1
ATOM 881 C CA . SER A 1 113 ? 13.493 -15.107 -9.891 1.00 67.81 113 SER A CA 1
ATOM 882 C C . SER A 1 113 ? 14.256 -14.909 -11.193 1.00 67.81 113 SER A C 1
ATOM 884 O O . SER A 1 113 ? 14.453 -15.825 -11.986 1.00 67.81 113 SER A O 1
ATOM 886 N N . ILE A 1 114 ? 14.608 -13.651 -11.459 1.00 73.31 114 ILE A N 1
ATOM 887 C CA . ILE A 1 114 ? 15.086 -13.215 -12.772 1.00 73.31 114 ILE A CA 1
ATOM 888 C C . ILE A 1 114 ? 16.557 -13.587 -12.920 1.00 73.31 114 ILE A C 1
ATOM 890 O O . ILE A 1 114 ? 17.029 -13.789 -14.036 1.00 73.31 114 ILE A O 1
ATOM 894 N N . SER A 1 115 ? 17.271 -13.739 -11.798 1.00 73.81 115 SER A N 1
ATOM 895 C CA . SER A 1 115 ? 18.691 -14.073 -11.792 1.00 73.81 115 SER A CA 1
ATOM 896 C C . SER A 1 115 ? 18.964 -15.371 -12.557 1.00 73.81 115 SER A C 1
ATOM 898 O O . SER A 1 115 ? 19.902 -15.408 -13.350 1.00 73.81 115 SER A O 1
ATOM 900 N N . MET A 1 116 ? 18.100 -16.387 -12.418 1.00 75.31 116 MET A N 1
ATOM 901 C CA . MET A 1 116 ? 18.202 -17.685 -13.107 1.00 75.31 116 MET A CA 1
ATOM 902 C C . MET A 1 116 ? 18.078 -17.575 -14.634 1.00 75.31 116 MET A C 1
ATOM 904 O O . MET A 1 116 ? 18.599 -18.416 -15.365 1.00 75.31 116 MET A O 1
ATOM 908 N N . LEU A 1 117 ? 17.437 -16.513 -15.123 1.00 78.81 117 LEU A N 1
ATOM 909 C CA . LEU A 1 117 ? 17.203 -16.253 -16.545 1.00 78.81 117 LEU A CA 1
ATOM 910 C C . LEU A 1 117 ? 18.271 -15.337 -17.165 1.00 78.81 117 LEU A C 1
ATOM 912 O O . LEU A 1 117 ? 18.272 -15.112 -18.376 1.00 78.81 117 LEU A O 1
ATOM 916 N N . CYS A 1 118 ? 19.187 -14.804 -16.355 1.00 81.25 118 CYS A N 1
ATOM 917 C CA . CYS A 1 118 ? 20.257 -13.919 -16.800 1.00 81.25 118 CYS A CA 1
ATOM 918 C C . CYS A 1 118 ? 21.506 -14.701 -17.227 1.00 81.25 118 CYS A C 1
ATOM 920 O O . CYS A 1 118 ? 21.927 -15.651 -16.568 1.00 81.25 118 CYS A O 1
ATOM 922 N N . ASN A 1 119 ? 22.174 -14.225 -18.283 1.00 85.69 119 ASN A N 1
ATOM 923 C CA . ASN A 1 119 ? 23.478 -14.747 -18.721 1.00 85.69 119 ASN A CA 1
ATOM 924 C C . ASN A 1 119 ? 24.598 -14.478 -17.695 1.00 85.69 119 ASN A C 1
ATOM 926 O O . ASN A 1 119 ? 25.595 -15.195 -17.617 1.00 85.69 119 ASN A O 1
ATOM 930 N N . GLN A 1 120 ? 24.454 -13.404 -16.920 1.00 86.69 120 GLN A N 1
ATOM 931 C CA . GLN A 1 120 ? 25.411 -12.994 -15.904 1.00 86.69 120 GLN A CA 1
ATOM 932 C C . GLN A 1 120 ? 24.665 -12.326 -14.752 1.00 86.69 120 GLN A C 1
ATOM 934 O O . GLN A 1 120 ? 23.813 -11.467 -14.971 1.00 86.69 120 GLN A O 1
ATOM 939 N N . VAL A 1 121 ? 25.007 -12.718 -13.529 1.00 86.69 121 VAL A N 1
ATOM 940 C CA . VAL A 1 121 ? 24.462 -12.165 -12.291 1.00 86.69 121 VAL A CA 1
ATOM 941 C C . VAL A 1 121 ? 25.587 -11.447 -11.560 1.00 86.69 121 VAL A C 1
ATOM 943 O O . VAL A 1 121 ? 26.655 -12.015 -11.321 1.00 86.69 121 VAL A O 1
ATOM 946 N N . VAL A 1 122 ? 25.359 -10.180 -11.230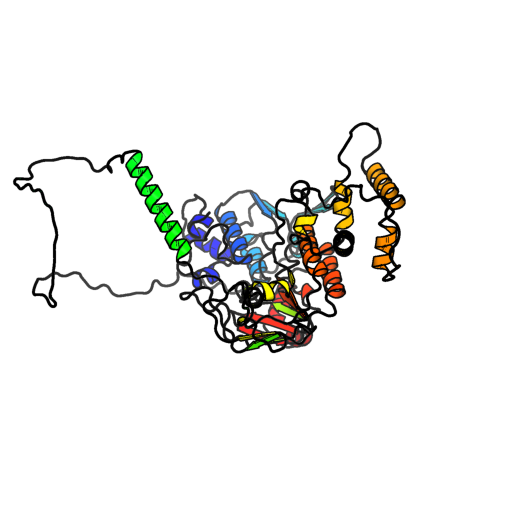 1.00 84.25 122 VAL A N 1
ATOM 947 C CA . VAL A 1 122 ? 26.295 -9.356 -10.465 1.00 84.25 122 VAL A CA 1
ATOM 948 C C . VAL A 1 122 ? 25.672 -9.089 -9.102 1.00 84.25 122 VAL A C 1
ATOM 950 O O . VAL A 1 122 ? 24.649 -8.419 -9.014 1.00 84.25 122 VAL A O 1
ATOM 953 N N . THR A 1 123 ? 26.283 -9.610 -8.042 1.00 82.19 123 THR A N 1
ATOM 954 C CA . THR A 1 123 ? 25.825 -9.406 -6.664 1.00 82.19 123 THR A CA 1
ATOM 955 C C . THR A 1 123 ? 26.746 -8.411 -5.974 1.00 82.19 123 THR A C 1
ATOM 957 O O . THR A 1 123 ? 27.964 -8.613 -5.923 1.00 82.19 123 THR A O 1
ATOM 960 N N . VAL A 1 124 ? 26.166 -7.342 -5.431 1.00 77.88 124 VAL A N 1
ATOM 961 C CA . VAL A 1 124 ? 26.888 -6.274 -4.731 1.00 77.88 124 VAL A CA 1
ATOM 962 C C . VAL A 1 124 ? 26.562 -6.346 -3.241 1.00 77.88 124 VAL A C 1
ATOM 964 O O . VAL A 1 124 ? 25.437 -6.066 -2.850 1.00 77.88 124 VAL A O 1
ATOM 967 N N . ASN A 1 125 ? 27.551 -6.681 -2.408 1.00 70.19 125 ASN A N 1
ATOM 968 C CA . ASN A 1 125 ? 27.404 -6.790 -0.953 1.00 70.19 125 ASN A CA 1
ATOM 969 C C . ASN A 1 125 ? 28.460 -5.936 -0.246 1.00 70.19 125 ASN A C 1
ATOM 971 O O . ASN A 1 125 ? 29.657 -6.163 -0.417 1.00 70.19 125 ASN A O 1
ATOM 975 N N . ASN A 1 126 ? 28.041 -4.964 0.572 1.00 63.69 126 ASN A N 1
ATOM 976 C CA . ASN A 1 126 ? 28.932 -4.108 1.378 1.00 63.69 126 ASN A CA 1
ATOM 977 C C . ASN A 1 126 ? 30.095 -3.469 0.587 1.00 63.69 126 ASN A C 1
ATOM 979 O O . ASN A 1 126 ? 31.220 -3.384 1.073 1.00 63.69 126 ASN A O 1
ATOM 983 N N . GLY A 1 127 ? 29.834 -3.039 -0.652 1.00 66.25 127 GLY A N 1
ATOM 984 C CA . GLY A 1 127 ? 30.850 -2.452 -1.535 1.00 66.25 127 GLY A CA 1
ATOM 985 C C . GLY A 1 127 ? 31.794 -3.465 -2.196 1.00 66.25 127 GLY A C 1
ATOM 986 O O . GLY A 1 127 ? 32.660 -3.064 -2.967 1.00 66.25 127 GLY A O 1
ATOM 987 N N . SER A 1 128 ? 31.618 -4.765 -1.942 1.00 64.81 128 SER A N 1
ATOM 988 C CA . SER A 1 128 ? 32.263 -5.845 -2.692 1.00 64.81 128 SER A CA 1
ATOM 989 C C . SER A 1 128 ? 31.348 -6.333 -3.817 1.00 64.81 128 SER A C 1
ATOM 991 O O . SER A 1 128 ? 30.138 -6.470 -3.630 1.00 64.81 128 SER A O 1
ATOM 993 N N . VAL A 1 129 ? 31.921 -6.568 -4.997 1.00 84.62 129 VAL A N 1
ATOM 994 C CA . VAL A 1 129 ? 31.195 -7.040 -6.182 1.00 84.62 129 VAL A CA 1
ATOM 995 C C . VAL A 1 129 ? 31.621 -8.469 -6.472 1.00 84.62 129 VAL A C 1
ATOM 997 O O . VAL A 1 129 ? 32.809 -8.750 -6.620 1.00 84.62 129 VAL A O 1
ATOM 1000 N N . SER A 1 130 ? 30.646 -9.364 -6.577 1.00 83.69 130 SER A N 1
ATOM 1001 C CA . SER A 1 130 ? 30.846 -10.727 -7.057 1.00 83.69 130 SER A CA 1
ATOM 1002 C C . SER A 1 130 ? 30.091 -10.918 -8.364 1.00 83.69 130 SER A C 1
ATOM 1004 O O . SER A 1 130 ? 28.984 -10.410 -8.543 1.00 83.69 130 SER A O 1
ATOM 1006 N N . VAL A 1 131 ? 30.720 -11.613 -9.305 1.00 84.81 131 VAL A N 1
ATOM 1007 C CA . VAL A 1 131 ? 30.169 -11.846 -10.636 1.00 84.81 131 VAL A CA 1
ATOM 1008 C C . VAL A 1 131 ? 30.054 -13.341 -10.849 1.00 84.81 131 VAL A C 1
ATOM 1010 O O . VAL A 1 131 ? 31.048 -14.062 -10.772 1.00 84.81 131 VAL A O 1
ATOM 1013 N N . LYS A 1 132 ? 28.844 -13.797 -11.154 1.00 81.50 132 LYS A N 1
ATOM 1014 C CA . LYS A 1 132 ? 28.552 -15.174 -11.526 1.00 81.50 132 LYS A CA 1
ATOM 1015 C C . LYS A 1 132 ? 28.089 -15.197 -12.977 1.00 81.50 132 LYS A C 1
ATOM 1017 O O . LYS A 1 132 ? 27.039 -14.655 -13.309 1.00 81.50 132 LYS A O 1
ATOM 1022 N N . VAL A 1 133 ? 28.877 -15.816 -13.848 1.00 80.94 133 VAL A N 1
ATOM 1023 C CA . VAL A 1 133 ? 28.453 -16.120 -15.220 1.00 80.94 133 VAL A CA 1
ATOM 1024 C C . VAL A 1 133 ? 27.744 -17.466 -15.191 1.00 80.94 133 VAL A C 1
ATOM 1026 O O . VAL A 1 133 ? 28.262 -18.418 -14.606 1.00 80.94 133 VAL A O 1
ATOM 1029 N N . GLN A 1 134 ? 26.559 -17.546 -15.787 1.00 78.00 134 GLN A N 1
ATOM 1030 C CA . GLN A 1 134 ? 25.782 -18.781 -15.830 1.00 78.00 134 GLN A CA 1
ATOM 1031 C C . GLN A 1 134 ? 25.047 -18.916 -17.161 1.00 78.00 134 GLN A C 1
ATOM 1033 O O . GLN A 1 134 ? 24.720 -17.928 -17.815 1.00 78.00 134 GLN A O 1
ATOM 1038 N N . ALA A 1 135 ? 24.798 -20.156 -17.579 1.00 67.94 135 ALA A N 1
ATOM 1039 C CA . ALA A 1 135 ? 23.851 -20.385 -18.658 1.00 67.94 135 ALA A CA 1
ATOM 1040 C C . ALA A 1 135 ? 22.444 -20.094 -18.109 1.00 67.94 135 ALA A C 1
ATOM 1042 O O . ALA A 1 135 ? 22.123 -20.618 -17.040 1.00 67.94 135 ALA A O 1
ATOM 1043 N N . PRO A 1 136 ? 21.633 -19.264 -18.786 1.00 70.12 136 PRO A N 1
ATOM 1044 C CA . PRO A 1 136 ? 20.261 -19.040 -18.359 1.00 70.12 136 PRO A CA 1
ATOM 1045 C C . PRO A 1 136 ? 19.496 -20.367 -18.408 1.00 70.12 136 PRO A C 1
ATOM 1047 O O . PRO A 1 136 ? 19.674 -21.153 -19.346 1.00 70.12 136 PRO A O 1
ATOM 1050 N N . GLU A 1 137 ? 18.679 -20.636 -17.391 1.00 67.12 137 GLU A N 1
ATOM 1051 C CA . GLU A 1 137 ? 17.860 -21.848 -17.360 1.00 67.12 137 GLU A CA 1
ATOM 1052 C C . GLU A 1 137 ? 16.884 -21.895 -18.546 1.00 67.12 137 GLU A C 1
ATOM 1054 O O . GLU A 1 137 ? 16.495 -20.865 -19.104 1.00 67.12 137 GLU A O 1
ATOM 1059 N N . VAL A 1 138 ? 16.500 -23.111 -18.960 1.00 57.06 138 VAL A N 1
ATOM 1060 C CA . VAL A 1 138 ? 15.577 -23.312 -20.086 1.00 57.06 138 VAL A CA 1
ATOM 1061 C C . VAL A 1 138 ? 14.216 -22.737 -19.717 1.00 57.06 138 VAL A C 1
ATOM 1063 O O . VAL A 1 138 ? 13.425 -23.348 -19.002 1.00 57.06 138 VAL A O 1
ATOM 1066 N N . TYR A 1 139 ? 13.943 -21.553 -20.247 1.00 55.72 139 TYR A N 1
ATOM 1067 C CA . TYR A 1 139 ? 12.670 -20.885 -20.090 1.00 55.72 139 TYR A CA 1
ATOM 1068 C C . TYR A 1 139 ? 11.643 -21.472 -21.070 1.00 55.72 139 TYR A C 1
ATOM 1070 O O . TYR A 1 139 ? 11.731 -21.261 -22.281 1.00 55.72 139 TYR A O 1
ATOM 1078 N N . ILE A 1 140 ? 10.676 -22.240 -20.560 1.00 53.38 140 ILE A N 1
ATOM 1079 C CA . ILE A 1 140 ? 9.583 -22.790 -21.373 1.00 53.38 140 ILE A CA 1
ATOM 1080 C C . ILE A 1 140 ? 8.462 -21.750 -21.431 1.00 53.38 140 ILE A C 1
ATOM 1082 O O . ILE A 1 140 ? 7.694 -21.601 -20.482 1.00 53.38 140 ILE A O 1
ATOM 1086 N N . ALA A 1 141 ? 8.361 -21.045 -22.559 1.00 46.25 141 ALA A N 1
ATOM 1087 C CA . ALA A 1 141 ? 7.249 -20.139 -22.820 1.00 46.25 141 ALA A CA 1
ATOM 1088 C C . ALA A 1 141 ? 5.921 -20.917 -22.806 1.00 46.25 141 ALA A C 1
ATOM 1090 O O . ALA A 1 141 ? 5.758 -21.912 -23.518 1.00 46.25 141 ALA A O 1
ATOM 1091 N N . PHE A 1 142 ? 4.959 -20.471 -21.997 1.00 41.00 142 PHE A N 1
ATOM 1092 C CA . PHE A 1 142 ? 3.607 -21.022 -22.016 1.00 41.00 142 PHE A CA 1
ATOM 1093 C C . PHE A 1 142 ? 2.831 -20.350 -23.152 1.00 41.00 142 PHE A C 1
ATOM 1095 O O . PHE A 1 142 ? 2.666 -19.131 -23.158 1.00 41.00 142 PHE A O 1
ATOM 1102 N N . ASN A 1 143 ? 2.345 -21.134 -24.117 1.00 35.62 143 ASN A N 1
ATOM 1103 C CA . ASN A 1 143 ? 1.491 -20.630 -25.193 1.00 35.62 143 ASN A CA 1
ATOM 1104 C C . ASN A 1 143 ? 0.141 -20.161 -24.621 1.00 35.62 143 ASN A C 1
ATOM 1106 O O . ASN A 1 143 ? -0.824 -20.923 -24.572 1.00 35.62 143 ASN A O 1
ATOM 1110 N N . CYS A 1 144 ? 0.044 -18.894 -24.226 1.00 34.25 144 CYS A N 1
ATOM 1111 C CA . CYS A 1 144 ? -1.232 -18.192 -24.250 1.00 34.25 144 CYS A CA 1
ATOM 1112 C C . CYS A 1 144 ? -1.487 -17.802 -25.705 1.00 34.25 144 CYS A C 1
ATOM 1114 O O . CYS A 1 144 ? -0.748 -16.995 -26.262 1.00 34.25 144 CYS A O 1
ATOM 1116 N N . ASN A 1 145 ? -2.500 -18.408 -26.329 1.00 27.98 145 ASN A N 1
ATOM 1117 C CA . ASN A 1 145 ? -2.934 -18.085 -27.687 1.00 27.98 145 ASN A CA 1
ATOM 1118 C C . ASN A 1 145 ? -3.032 -16.563 -27.868 1.00 27.98 145 ASN A C 1
ATOM 1120 O O . ASN A 1 145 ? -3.948 -15.924 -27.350 1.00 27.98 145 ASN A O 1
ATOM 1124 N N . THR A 1 146 ? -2.095 -15.985 -28.614 1.00 29.75 146 THR A N 1
ATOM 1125 C CA . THR A 1 146 ? -2.169 -14.602 -29.065 1.00 29.75 146 THR A CA 1
ATOM 1126 C C . THR A 1 146 ? -3.223 -14.538 -30.161 1.00 29.75 146 THR A C 1
ATOM 1128 O O . THR A 1 146 ? -3.011 -14.948 -31.300 1.00 29.75 146 THR A O 1
ATOM 1131 N N . VAL A 1 147 ? -4.413 -14.052 -29.810 1.00 28.47 147 VAL A N 1
ATOM 1132 C CA . VAL A 1 147 ? -5.378 -13.603 -30.816 1.00 28.47 147 VAL A CA 1
ATOM 1133 C C . VAL A 1 147 ? -4.732 -12.415 -31.541 1.00 28.47 147 VAL A C 1
ATOM 1135 O O . VAL A 1 147 ? -4.219 -11.521 -30.865 1.00 28.47 147 VAL A O 1
ATOM 1138 N N . PRO A 1 148 ? -4.708 -12.369 -32.886 1.00 27.92 148 PRO A N 1
ATOM 1139 C CA . PRO A 1 148 ? -4.237 -11.186 -33.595 1.00 27.92 148 PRO A CA 1
ATOM 1140 C C . PRO A 1 148 ? -5.115 -9.992 -33.202 1.00 27.92 148 PRO A C 1
ATOM 1142 O O . PRO A 1 148 ? -6.313 -9.964 -33.482 1.00 27.92 148 PRO A O 1
ATOM 1145 N N . VAL A 1 149 ? -4.519 -9.022 -32.507 1.00 36.25 149 VAL A N 1
ATOM 1146 C CA . VAL A 1 149 ? -5.200 -7.811 -32.045 1.00 36.25 149 VAL A CA 1
ATOM 1147 C C . VAL A 1 149 ? -5.415 -6.893 -33.247 1.00 36.25 149 VAL A C 1
ATOM 1149 O O . VAL A 1 149 ? -4.489 -6.245 -33.728 1.00 36.25 149 VAL A O 1
ATOM 1152 N N . SER A 1 150 ? -6.643 -6.855 -33.759 1.00 36.72 150 SER A N 1
ATOM 1153 C CA . SER A 1 150 ? -7.118 -5.800 -34.658 1.00 36.72 150 SER A CA 1
ATOM 1154 C C . SER A 1 150 ? -7.726 -4.655 -33.845 1.00 36.72 150 SER A C 1
ATOM 1156 O O . SER A 1 150 ? -8.412 -4.918 -32.858 1.00 36.72 150 SER A O 1
ATOM 1158 N N . LYS A 1 151 ? -7.509 -3.412 -34.298 1.00 38.56 151 LYS A N 1
ATOM 1159 C CA . LYS A 1 151 ? -8.051 -2.151 -33.751 1.00 38.56 151 LYS A CA 1
ATOM 1160 C C . LYS A 1 151 ? -9.491 -2.313 -33.204 1.00 38.56 151 LYS A C 1
ATOM 1162 O O . LYS A 1 151 ? -10.319 -2.916 -33.897 1.00 38.56 151 LYS A O 1
ATOM 1167 N N . PRO A 1 152 ? -9.840 -1.752 -32.027 1.00 34.53 152 PRO A N 1
ATOM 1168 C CA . PRO A 1 152 ? -11.234 -1.669 -31.595 1.00 34.53 152 PRO A CA 1
ATOM 1169 C C . PRO A 1 152 ? -12.033 -0.915 -32.664 1.00 34.53 152 PRO A C 1
ATOM 1171 O O . PRO A 1 152 ? -11.623 0.159 -33.106 1.00 34.53 152 PRO A O 1
ATOM 1174 N N . LYS A 1 153 ? -13.140 -1.500 -33.137 1.00 31.17 153 LYS A N 1
ATOM 1175 C CA . LYS A 1 153 ? -13.979 -0.892 -34.178 1.00 31.17 153 LYS A CA 1
ATOM 1176 C C . LYS A 1 153 ? -14.463 0.481 -33.709 1.00 31.17 153 LYS A C 1
ATOM 1178 O O . LYS A 1 153 ? -15.185 0.569 -32.719 1.00 31.17 153 LYS A O 1
ATOM 1183 N N . GLU A 1 154 ? -14.105 1.527 -34.451 1.00 32.12 154 GLU A N 1
ATOM 1184 C CA . GLU A 1 154 ? -14.764 2.827 -34.350 1.00 32.12 154 GLU A CA 1
ATOM 1185 C C . GLU A 1 154 ? -16.265 2.618 -34.584 1.00 32.12 154 GLU A C 1
ATOM 1187 O O . GLU A 1 154 ? -16.679 2.001 -35.571 1.00 32.12 154 GLU A O 1
ATOM 1192 N N . GLY A 1 155 ? -17.077 3.062 -33.623 1.00 29.05 155 GLY A N 1
ATOM 1193 C CA . GLY A 1 155 ? -18.527 2.985 -33.696 1.00 29.05 155 GLY A CA 1
ATOM 1194 C C . GLY A 1 155 ? -19.021 3.675 -34.962 1.00 29.05 155 GLY A C 1
ATOM 1195 O O . GLY A 1 155 ? -18.855 4.880 -35.131 1.00 29.05 155 GLY A O 1
ATOM 1196 N N . GLY A 1 156 ? -19.617 2.896 -35.860 1.00 25.05 156 GLY A N 1
ATOM 1197 C CA . GLY A 1 156 ? -20.253 3.424 -37.052 1.00 25.05 156 GLY A CA 1
ATOM 1198 C C . GLY A 1 156 ? -21.469 4.265 -36.686 1.00 25.05 156 GLY A C 1
ATOM 1199 O O . GLY A 1 156 ? -22.319 3.830 -35.914 1.00 25.05 156 GLY A O 1
ATOM 1200 N N . ASN A 1 157 ? -21.588 5.432 -37.315 1.00 26.91 157 ASN A N 1
ATOM 1201 C CA . ASN A 1 157 ? -22.892 5.948 -37.694 1.00 26.91 157 ASN A CA 1
ATOM 1202 C C . ASN A 1 157 ? -22.830 6.612 -39.072 1.00 26.91 157 ASN A C 1
ATOM 1204 O O . ASN A 1 157 ? -22.062 7.535 -39.325 1.00 26.91 157 ASN A O 1
ATOM 1208 N N . SER A 1 158 ? -23.661 6.034 -39.935 1.00 26.09 158 SER A N 1
ATOM 1209 C CA . SER A 1 158 ? -24.172 6.458 -41.235 1.00 26.09 158 SER A CA 1
ATOM 1210 C C . SER A 1 158 ? -23.826 7.866 -41.725 1.00 26.09 158 SER A C 1
ATOM 1212 O O . SER A 1 158 ? -24.255 8.874 -41.163 1.00 26.09 158 SER A O 1
ATOM 1214 N N . SER A 1 159 ? -23.218 7.891 -42.903 1.00 25.95 159 SER A N 1
ATOM 1215 C CA . SER A 1 159 ? -23.325 8.951 -43.897 1.00 25.95 159 SER A CA 1
ATOM 1216 C C . SER A 1 159 ? -24.791 9.327 -44.162 1.00 25.95 159 SER A C 1
ATOM 1218 O O . SER A 1 159 ? -25.586 8.491 -44.594 1.00 25.95 159 SER A O 1
ATOM 1220 N N . LYS A 1 160 ? -25.138 10.602 -43.961 1.00 26.20 160 LYS A N 1
ATOM 1221 C CA . LYS A 1 160 ? -26.231 11.266 -44.681 1.00 26.20 160 LYS A CA 1
ATOM 1222 C C . LYS A 1 160 ? -25.791 12.654 -45.128 1.00 26.20 160 LYS A C 1
ATOM 1224 O O . LYS A 1 160 ? -25.202 13.420 -44.374 1.00 26.20 160 LYS A O 1
ATOM 1229 N N . GLU A 1 161 ? -26.054 12.880 -46.404 1.00 23.22 161 GLU A N 1
ATOM 1230 C CA . GLU A 1 161 ? -25.686 14.006 -47.246 1.00 23.22 161 GLU A CA 1
ATOM 1231 C C . GLU A 1 161 ? -26.193 15.349 -46.708 1.00 23.22 161 GLU A C 1
ATOM 1233 O O . GLU A 1 161 ? -27.331 15.471 -46.253 1.00 23.22 161 GLU A O 1
ATOM 1238 N N . LEU A 1 162 ? -25.358 16.382 -46.836 1.00 23.20 162 LEU A N 1
ATOM 1239 C CA . LEU A 1 162 ? -25.796 17.771 -46.775 1.00 23.20 162 LEU A CA 1
ATOM 1240 C C . LEU A 1 162 ? -26.431 18.130 -48.128 1.00 23.20 162 LEU A C 1
ATOM 1242 O O . LEU A 1 162 ? -25.724 18.344 -49.112 1.00 23.20 162 LEU A O 1
ATOM 1246 N N . GLN A 1 163 ? -27.759 18.233 -48.168 1.00 21.31 163 GLN A N 1
ATOM 1247 C CA . GLN A 1 163 ? -28.461 19.064 -49.145 1.00 21.31 163 GLN A CA 1
ATOM 1248 C C . GLN A 1 163 ? -29.279 20.142 -48.429 1.00 21.31 163 GLN A C 1
ATOM 1250 O O . GLN A 1 163 ? -29.974 19.912 -47.443 1.00 21.31 163 GLN A O 1
ATOM 1255 N N . THR A 1 164 ? -29.116 21.343 -48.964 1.00 21.72 164 THR A N 1
ATOM 1256 C CA . THR A 1 164 ? -29.764 22.626 -48.691 1.00 21.72 164 THR A CA 1
ATOM 1257 C C . THR A 1 164 ? -31.297 22.580 -48.711 1.00 21.72 164 THR A C 1
ATOM 1259 O O . THR A 1 164 ? -31.843 21.850 -49.531 1.00 21.72 164 THR A O 1
ATOM 1262 N N . VAL A 1 165 ? -31.971 23.457 -47.940 1.00 20.69 165 VAL A N 1
ATOM 1263 C CA . VAL A 1 165 ? -32.920 24.503 -48.424 1.00 20.69 165 VAL A CA 1
ATOM 1264 C C . VAL A 1 165 ? -33.740 25.148 -47.269 1.00 20.69 165 VAL A C 1
ATOM 1266 O O . VAL A 1 165 ? -34.428 24.477 -46.513 1.00 20.69 165 VAL A O 1
ATOM 1269 N N . SER A 1 166 ? -33.620 26.485 -47.196 1.00 20.48 166 SER A N 1
ATOM 1270 C CA . SER A 1 166 ? -34.553 27.571 -46.796 1.00 20.48 166 SER A CA 1
ATOM 1271 C C . SER A 1 166 ? -35.363 27.609 -45.480 1.00 20.48 166 SER A C 1
ATOM 1273 O O . SER A 1 166 ? -36.265 26.817 -45.247 1.00 20.48 166 SER A O 1
ATOM 1275 N N . ALA A 1 167 ? -35.130 28.720 -44.760 1.00 24.11 167 ALA A N 1
ATOM 1276 C CA . ALA A 1 167 ? -36.067 29.738 -44.245 1.00 24.11 167 ALA A CA 1
ATOM 1277 C C . ALA A 1 167 ? -37.467 29.330 -43.743 1.00 24.11 167 ALA A C 1
ATOM 1279 O O . ALA A 1 167 ? -38.309 28.924 -44.534 1.00 24.11 167 ALA A O 1
ATOM 1280 N N . SER A 1 168 ? -37.791 29.674 -42.487 1.00 21.34 168 SER A N 1
ATOM 1281 C CA . SER A 1 168 ? -38.710 30.780 -42.118 1.00 21.34 168 SER A CA 1
ATOM 1282 C C . SER A 1 168 ? -39.230 30.673 -40.670 1.00 21.34 168 SER A C 1
ATOM 1284 O O . SER A 1 168 ? -39.380 29.595 -40.114 1.00 21.34 168 SER A O 1
ATOM 1286 N N . ASP A 1 169 ? -39.510 31.853 -40.109 1.00 22.34 169 ASP A N 1
ATOM 1287 C CA . ASP A 1 169 ? -40.492 32.152 -39.058 1.00 22.34 169 ASP A CA 1
ATOM 1288 C C . ASP A 1 169 ? -40.208 31.918 -37.551 1.00 22.34 169 ASP A C 1
ATOM 1290 O O . ASP A 1 169 ? -40.389 30.857 -36.973 1.00 22.34 169 ASP A O 1
ATOM 1294 N N . LYS A 1 170 ? -39.921 33.069 -36.915 1.00 23.52 170 LYS A N 1
ATOM 1295 C CA . LYS A 1 170 ? -40.643 33.695 -35.783 1.00 23.52 170 LYS A CA 1
ATOM 1296 C C . LYS A 1 170 ? -40.694 33.002 -34.409 1.00 23.52 170 LYS A C 1
ATOM 1298 O O . LYS A 1 170 ? -41.482 32.108 -34.151 1.00 23.52 170 LYS A O 1
ATOM 1303 N N . LYS A 1 171 ? -40.010 33.683 -33.475 1.00 24.48 171 LYS A N 1
ATOM 1304 C CA . LYS A 1 171 ? -40.540 34.303 -32.236 1.00 24.48 171 LYS A CA 1
ATOM 1305 C C . LYS A 1 171 ? -41.660 33.566 -31.482 1.00 24.48 171 LYS A C 1
ATOM 1307 O O . LYS A 1 171 ? -42.809 33.623 -31.897 1.00 24.48 171 LYS A O 1
ATOM 1312 N N . GLN A 1 172 ? -41.349 33.200 -30.240 1.00 23.48 172 GLN A N 1
ATOM 1313 C CA . GLN A 1 172 ? -42.106 33.479 -29.004 1.00 23.48 172 GLN A CA 1
ATOM 1314 C C . GLN A 1 172 ? -41.086 33.244 -27.872 1.00 23.48 172 GLN A C 1
ATOM 1316 O O . GLN A 1 172 ? -40.430 32.215 -27.865 1.00 23.48 172 GLN A O 1
ATOM 1321 N N . THR A 1 173 ? -40.752 34.186 -26.995 1.00 24.78 173 THR A N 1
ATOM 1322 C CA . THR A 1 173 ? -41.640 34.951 -26.115 1.00 24.78 173 THR A CA 1
ATOM 1323 C C . THR A 1 173 ? -40.996 36.289 -25.719 1.00 24.78 173 THR A C 1
ATOM 1325 O O . THR A 1 173 ? -39.856 36.322 -25.263 1.00 24.78 173 THR A O 1
ATOM 1328 N N . GLY A 1 174 ? -41.737 37.392 -25.877 1.00 23.20 174 GLY A N 1
ATOM 1329 C CA . GLY A 1 174 ? -41.544 38.600 -25.063 1.00 23.20 174 GLY A CA 1
ATOM 1330 C C . GLY A 1 174 ? -42.270 38.438 -23.714 1.00 23.20 174 GLY A C 1
ATOM 1331 O O . GLY A 1 174 ? -42.926 37.424 -23.502 1.00 23.20 174 GLY A O 1
ATOM 1332 N N . ASN A 1 175 ? -42.271 39.388 -22.786 1.00 24.06 175 ASN A N 1
ATOM 1333 C CA . ASN A 1 175 ? -41.806 40.774 -22.786 1.00 24.06 175 ASN A CA 1
ATOM 1334 C C . ASN A 1 175 ? -41.968 41.314 -21.334 1.00 24.06 175 ASN A C 1
ATOM 1336 O O . ASN A 1 175 ? -42.610 40.626 -20.540 1.00 24.06 175 ASN A O 1
ATOM 1340 N N . ILE A 1 176 ? -41.548 42.575 -21.089 1.00 25.31 176 ILE A N 1
ATOM 1341 C CA . ILE A 1 176 ? -42.074 43.549 -20.083 1.00 25.31 176 ILE A CA 1
ATOM 1342 C C . ILE A 1 176 ? -41.473 43.436 -18.651 1.00 25.31 176 ILE A C 1
ATOM 1344 O O . ILE A 1 176 ? -41.625 42.400 -18.022 1.00 25.31 176 ILE A O 1
ATOM 1348 N N . LEU A 1 177 ? -40.812 44.436 -18.026 1.00 24.14 177 LEU A N 1
ATOM 1349 C CA . LEU A 1 177 ? -40.650 45.896 -18.239 1.00 24.14 177 LEU A CA 1
ATOM 1350 C C . LEU A 1 177 ? -39.423 46.454 -17.455 1.00 24.14 177 LEU A C 1
ATOM 1352 O O . LEU A 1 177 ? -39.144 45.962 -16.368 1.00 24.14 177 LEU A O 1
ATOM 1356 N N . ASN A 1 178 ? -38.830 47.527 -18.016 1.00 24.38 178 ASN A N 1
ATOM 1357 C CA . ASN A 1 178 ? -38.347 48.810 -17.434 1.00 24.38 178 ASN A CA 1
ATOM 1358 C C . ASN A 1 178 ? -37.292 48.823 -16.294 1.00 24.38 178 ASN A C 1
ATOM 1360 O O . ASN A 1 178 ? -37.277 47.955 -15.443 1.00 24.38 178 ASN A O 1
ATOM 1364 N N . GLU A 1 179 ? -36.382 49.796 -16.146 1.00 25.42 179 GLU A N 1
ATOM 1365 C CA . GLU A 1 179 ? -36.241 51.148 -16.703 1.00 25.42 179 GLU A CA 1
ATOM 1366 C C . GLU A 1 179 ? -34.797 51.664 -16.503 1.00 25.42 179 GLU A C 1
ATOM 1368 O O . GLU A 1 179 ? -34.038 51.188 -15.663 1.00 25.42 179 GLU A O 1
ATOM 1373 N N . THR A 1 180 ? -34.453 52.651 -17.319 1.00 26.28 180 THR A N 1
ATOM 1374 C CA . THR A 1 180 ? -33.177 53.344 -17.542 1.00 26.28 180 THR A CA 1
ATOM 1375 C C . THR A 1 180 ? -32.828 54.445 -16.535 1.00 26.28 180 THR A C 1
ATOM 1377 O O . THR A 1 180 ? -33.711 55.211 -16.170 1.00 26.28 180 THR A O 1
ATOM 1380 N N . THR A 1 181 ? -31.526 54.678 -16.326 1.00 25.45 181 THR A N 1
ATOM 1381 C CA . THR A 1 181 ? -30.847 56.000 -16.391 1.00 25.45 181 THR A CA 1
ATOM 1382 C C . THR A 1 181 ? -29.396 55.731 -16.841 1.00 25.45 181 THR A C 1
ATOM 1384 O O . THR A 1 181 ? -28.709 54.931 -16.220 1.00 25.45 181 THR A O 1
ATOM 1387 N N . GLY A 1 182 ? -28.975 56.084 -18.066 1.00 26.50 182 GLY A N 1
ATOM 1388 C CA . GLY A 1 182 ? -28.507 57.414 -18.516 1.00 26.50 182 GLY A CA 1
ATOM 1389 C C . GLY A 1 182 ? -26.970 57.450 -18.380 1.00 26.50 182 GLY A C 1
ATOM 1390 O O . GLY A 1 182 ? -26.472 57.050 -17.341 1.00 26.50 182 GLY A O 1
ATOM 1391 N N . GLU A 1 183 ? -26.103 57.810 -19.326 1.00 26.03 183 GLU A N 1
ATOM 1392 C CA . GLU A 1 183 ? -26.095 58.551 -20.600 1.00 26.03 183 GLU A CA 1
ATOM 1393 C C . GLU A 1 183 ? -24.848 58.000 -21.360 1.00 26.03 183 GLU A C 1
ATOM 1395 O O . GLU A 1 183 ? -23.872 57.621 -20.724 1.00 26.03 183 GLU A O 1
ATOM 1400 N N . GLY A 1 184 ? -24.756 57.781 -22.674 1.00 24.73 184 GLY A N 1
ATOM 1401 C CA . GLY A 1 184 ? -25.206 58.570 -23.811 1.00 24.73 184 GLY A CA 1
ATOM 1402 C C . GLY A 1 184 ? -24.059 59.467 -24.299 1.00 24.73 184 GLY A C 1
ATOM 1403 O O . GLY A 1 184 ? -23.809 60.474 -23.662 1.00 24.73 184 GLY A O 1
ATOM 1404 N N . ILE A 1 185 ? -23.384 59.122 -25.408 1.00 27.08 185 ILE A N 1
ATOM 1405 C CA . ILE A 1 185 ? -22.983 60.049 -26.491 1.00 27.08 185 ILE A CA 1
ATOM 1406 C C . ILE A 1 185 ? -22.543 59.242 -27.727 1.00 27.08 185 ILE A C 1
ATOM 1408 O O . ILE A 1 185 ? -21.767 58.293 -27.672 1.00 27.08 185 ILE A O 1
ATOM 1412 N N . ASN A 1 186 ? -23.142 59.670 -28.834 1.00 25.62 186 ASN A N 1
ATOM 1413 C CA . ASN A 1 186 ? -23.217 59.113 -30.176 1.00 25.62 186 ASN A CA 1
ATOM 1414 C C . ASN A 1 186 ? -21.904 59.173 -30.976 1.00 25.62 186 ASN A C 1
ATOM 1416 O O . ASN A 1 186 ? -21.064 60.034 -30.735 1.00 25.62 186 ASN A O 1
ATOM 1420 N N . THR A 1 187 ? -21.824 58.405 -32.067 1.00 25.78 187 THR A N 1
ATOM 1421 C CA . THR A 1 187 ? -21.886 58.986 -33.429 1.00 25.78 187 THR A CA 1
ATOM 1422 C C . THR A 1 187 ? -22.043 57.907 -34.511 1.00 25.78 187 THR A C 1
ATOM 1424 O O . THR A 1 187 ? -21.273 56.960 -34.619 1.00 25.78 187 THR A O 1
ATOM 1427 N N . SER A 1 188 ? -23.089 58.095 -35.317 1.00 25.36 188 SER A N 1
ATOM 1428 C CA . SER A 1 188 ? -23.236 57.720 -36.732 1.00 25.36 188 SER A CA 1
ATOM 1429 C C . SER A 1 188 ? -21.957 58.060 -37.528 1.00 25.36 188 SER A C 1
ATOM 1431 O O . SER A 1 188 ? -21.253 58.988 -37.160 1.00 25.36 188 SER A O 1
ATOM 1433 N N . SER A 1 189 ? -21.566 57.476 -38.659 1.00 26.08 189 SER A N 1
ATOM 1434 C CA . SER A 1 189 ? -22.290 56.867 -39.776 1.00 26.08 189 SER A CA 1
ATOM 1435 C C . SER A 1 189 ? -21.255 56.565 -40.874 1.00 26.08 189 SER A C 1
ATOM 1437 O O . SER A 1 189 ? -20.246 57.256 -40.977 1.00 26.08 189 SER A O 1
ATOM 1439 N N . SER A 1 190 ? -21.642 55.680 -41.793 1.00 25.25 190 SER A N 1
ATOM 1440 C CA . SER A 1 190 ? -21.311 55.703 -43.226 1.00 25.25 190 SER A CA 1
ATOM 1441 C C . SER A 1 190 ? -19.980 55.115 -43.731 1.00 25.25 190 SER A C 1
ATOM 1443 O O . SER A 1 190 ? -18.891 55.551 -43.384 1.00 25.25 190 SER A O 1
ATOM 1445 N N . ASN A 1 191 ? -20.184 54.224 -44.711 1.00 26.36 191 ASN A N 1
ATOM 1446 C CA . ASN A 1 191 ? -19.477 54.077 -45.987 1.00 26.36 191 ASN A CA 1
ATOM 1447 C C . ASN A 1 191 ? -18.436 52.960 -46.168 1.00 26.36 191 ASN A C 1
ATOM 1449 O O . ASN A 1 191 ? -17.358 52.963 -45.594 1.00 26.36 191 ASN A O 1
ATOM 1453 N N . ASN A 1 192 ? -18.798 52.099 -47.129 1.00 27.98 192 ASN A N 1
ATOM 1454 C CA . ASN A 1 192 ? -17.990 51.539 -48.212 1.00 27.98 192 ASN A CA 1
ATOM 1455 C C . ASN A 1 192 ? -16.657 50.877 -47.866 1.00 27.98 192 ASN A C 1
ATOM 1457 O O . ASN A 1 192 ? -15.626 51.522 -47.705 1.00 27.98 192 ASN A O 1
ATOM 1461 N N . CYS A 1 193 ? -16.669 49.550 -47.956 1.00 25.70 193 CYS A N 1
ATOM 1462 C CA . CYS A 1 193 ? -15.480 48.729 -48.089 1.00 25.70 193 CYS A CA 1
ATOM 1463 C C . CYS A 1 193 ? -15.041 48.723 -49.562 1.00 25.70 193 CYS A C 1
ATOM 1465 O O . CYS A 1 193 ? -15.722 48.146 -50.408 1.00 25.70 193 CYS A O 1
ATOM 1467 N N . ASN A 1 194 ? -13.897 49.337 -49.851 1.00 28.25 194 ASN A N 1
ATOM 1468 C CA . ASN A 1 194 ? -13.051 48.993 -50.987 1.00 28.25 194 ASN A CA 1
ATOM 1469 C C . ASN A 1 194 ? -11.633 48.753 -50.460 1.00 28.25 194 ASN A C 1
ATOM 1471 O O . ASN A 1 194 ? -11.158 49.526 -49.634 1.00 28.25 194 ASN A O 1
ATOM 1475 N N . ALA A 1 195 ? -10.999 47.739 -51.050 1.00 29.66 195 ALA A N 1
ATOM 1476 C CA . ALA A 1 195 ? -9.567 47.446 -51.080 1.00 29.66 195 ALA A CA 1
ATOM 1477 C C . ALA A 1 195 ? -8.890 46.939 -49.789 1.00 29.66 195 ALA A C 1
ATOM 1479 O O . ALA A 1 195 ? -8.807 47.627 -48.779 1.00 29.66 195 ALA A O 1
ATOM 1480 N N . ASP A 1 196 ? -8.384 45.707 -49.913 1.00 36.28 196 ASP A N 1
ATOM 1481 C CA . ASP A 1 196 ? -7.065 45.230 -49.490 1.00 36.28 196 ASP A CA 1
ATOM 1482 C C . ASP A 1 196 ? -6.477 45.777 -48.185 1.00 36.28 196 ASP A C 1
ATOM 1484 O O . ASP A 1 196 ? -5.909 46.866 -48.161 1.00 36.28 196 ASP A O 1
ATOM 1488 N N . ASP A 1 197 ? -6.428 44.928 -47.150 1.00 30.17 197 ASP A N 1
ATOM 1489 C CA . ASP A 1 197 ? -5.233 44.917 -46.306 1.00 30.17 197 ASP A CA 1
ATOM 1490 C C . ASP A 1 197 ? -4.910 43.528 -45.727 1.00 30.17 197 ASP A C 1
ATOM 1492 O O . ASP A 1 197 ? -5.700 42.878 -45.034 1.00 30.17 197 ASP A O 1
ATOM 1496 N N . ASN A 1 198 ? -3.695 43.086 -46.036 1.00 36.34 198 ASN A N 1
ATOM 1497 C CA . ASN A 1 198 ? -3.028 41.911 -45.504 1.00 36.34 198 ASN A CA 1
ATOM 1498 C C . ASN A 1 198 ? -2.527 42.226 -44.085 1.00 36.34 198 ASN A C 1
ATOM 1500 O O . ASN A 1 198 ? -1.441 42.772 -43.921 1.00 36.34 198 ASN A O 1
ATOM 1504 N N . SER A 1 199 ? -3.237 41.807 -43.035 1.00 31.84 199 SER A N 1
ATOM 1505 C CA . SER A 1 199 ? -2.622 41.690 -41.698 1.00 31.84 199 SER A CA 1
ATOM 1506 C C . SER A 1 199 ? -3.282 40.613 -40.835 1.00 31.84 199 SER A C 1
ATOM 1508 O O . SER A 1 199 ? -3.961 40.851 -39.841 1.00 31.84 199 SER A O 1
ATOM 1510 N N . LYS A 1 200 ? -3.038 39.357 -41.210 1.00 36.72 200 LYS A N 1
ATOM 1511 C CA . LYS A 1 200 ? -3.375 38.173 -40.411 1.00 36.72 200 LYS A CA 1
ATOM 1512 C C . LYS A 1 200 ? -2.215 37.832 -39.460 1.00 36.72 200 LYS A C 1
ATOM 1514 O O . LYS A 1 200 ? -1.601 36.781 -39.578 1.00 36.72 200 LYS A O 1
ATOM 1519 N N . TYR A 1 201 ? -1.912 38.739 -38.531 1.00 32.16 201 TYR A N 1
ATOM 1520 C CA . TYR A 1 201 ? -1.121 38.470 -37.322 1.00 32.16 201 TYR A CA 1
ATOM 1521 C C . TYR A 1 201 ? -1.847 39.120 -36.137 1.00 32.16 201 TYR A C 1
ATOM 1523 O O . TYR A 1 201 ? -2.308 40.255 -36.273 1.00 32.16 201 TYR A O 1
ATOM 1531 N N . PRO A 1 202 ? -2.020 38.427 -34.995 1.00 42.72 202 PRO A N 1
ATOM 1532 C CA . PRO A 1 202 ? -2.757 38.989 -33.872 1.00 42.72 202 PRO A CA 1
ATOM 1533 C C . PRO A 1 202 ? -2.020 40.232 -33.370 1.00 42.72 202 PRO A C 1
ATOM 1535 O O . PRO A 1 202 ? -0.800 40.205 -33.205 1.00 42.72 202 PRO A O 1
ATOM 1538 N N . LYS A 1 203 ? -2.769 41.326 -33.171 1.00 49.34 203 LYS A N 1
ATOM 1539 C CA . LYS A 1 203 ? -2.283 42.582 -32.584 1.00 49.34 203 LYS A CA 1
ATOM 1540 C C . LYS A 1 203 ? -1.328 42.262 -31.432 1.00 49.34 203 LYS A C 1
ATOM 1542 O O . LYS A 1 203 ? -1.716 41.533 -30.523 1.00 49.34 203 LYS A O 1
ATOM 1547 N N . GLN A 1 204 ? -0.113 42.811 -31.454 1.00 45.56 204 GLN A N 1
ATOM 1548 C CA . GLN A 1 204 ? 0.737 42.834 -30.265 1.00 45.56 204 GLN A CA 1
ATOM 1549 C C . GLN A 1 204 ? -0.027 43.585 -29.176 1.00 45.56 204 GLN A C 1
ATOM 1551 O O . GLN A 1 204 ? -0.198 44.800 -29.244 1.00 45.56 204 GLN A O 1
ATOM 1556 N N . TRP A 1 205 ? -0.560 42.832 -28.219 1.00 52.62 205 TRP A N 1
ATOM 1557 C CA . TRP A 1 205 ? -1.184 43.377 -27.025 1.00 52.62 205 TRP A CA 1
ATOM 1558 C C . TRP A 1 205 ? -0.138 44.173 -26.259 1.00 52.62 205 TRP A C 1
ATOM 1560 O O . TRP A 1 205 ? 1.023 43.754 -26.165 1.00 52.62 205 TRP A O 1
ATOM 1570 N N . SER A 1 206 ? -0.527 45.337 -25.739 1.00 61.31 206 SER A N 1
ATOM 1571 C CA . SER A 1 206 ? 0.382 46.107 -24.900 1.00 61.31 206 SER A CA 1
ATOM 1572 C C . SER A 1 206 ? 0.788 45.257 -23.689 1.00 61.31 206 SER A C 1
ATOM 1574 O O . SER A 1 206 ? 0.090 44.315 -23.302 1.00 61.31 206 SER A O 1
ATOM 1576 N N . HIS A 1 207 ? 1.927 45.569 -23.067 1.00 53.47 207 HIS A N 1
ATOM 1577 C CA . HIS A 1 207 ? 2.356 44.872 -21.849 1.00 53.47 207 HIS A CA 1
ATOM 1578 C C . HIS A 1 207 ? 1.245 44.847 -20.776 1.00 53.47 207 HIS A C 1
ATOM 1580 O O . HIS A 1 207 ? 1.094 43.857 -20.065 1.00 53.47 207 HIS A O 1
ATOM 1586 N N . TRP A 1 208 ? 0.411 45.893 -20.738 1.00 58.25 208 TRP A N 1
ATOM 1587 C CA . TRP A 1 208 ? -0.731 46.025 -19.835 1.00 58.25 208 TRP A CA 1
ATOM 1588 C C . TRP A 1 208 ? -1.912 45.115 -20.191 1.00 58.25 208 TRP A C 1
ATOM 1590 O O . TRP A 1 208 ? -2.508 44.534 -19.289 1.00 58.25 208 TRP A O 1
ATOM 1600 N N . ASP A 1 209 ? -2.215 44.925 -21.476 1.00 62.53 209 ASP A N 1
ATOM 1601 C CA . ASP A 1 209 ? -3.304 44.039 -21.918 1.00 62.53 209 ASP A CA 1
ATOM 1602 C C . ASP A 1 209 ? -2.971 42.566 -21.635 1.00 62.53 209 ASP A C 1
ATOM 1604 O O . ASP A 1 209 ? -3.811 41.808 -21.147 1.00 62.53 209 ASP A O 1
ATOM 1608 N N . ASN A 1 210 ? -1.710 42.172 -21.852 1.00 54.59 210 ASN A N 1
ATOM 1609 C CA . ASN A 1 210 ? -1.222 40.839 -21.487 1.00 54.59 210 ASN A CA 1
ATOM 1610 C C . ASN A 1 210 ? -1.255 40.617 -19.965 1.00 54.59 210 ASN A C 1
ATOM 1612 O O . ASN A 1 210 ? -1.627 39.536 -19.510 1.00 54.59 210 ASN A O 1
ATOM 1616 N N . ALA A 1 211 ? -0.909 41.639 -19.173 1.00 55.00 211 ALA A N 1
ATOM 1617 C CA . ALA A 1 211 ? -0.971 41.569 -17.715 1.00 55.00 211 ALA A CA 1
ATOM 1618 C C . ALA A 1 211 ? -2.417 41.448 -17.200 1.00 55.00 211 ALA A C 1
ATOM 1620 O O . ALA A 1 211 ? -2.691 40.614 -16.339 1.00 55.00 211 ALA A O 1
ATOM 1621 N N . LEU A 1 212 ? -3.356 42.224 -17.750 1.00 65.19 212 LEU A N 1
ATOM 1622 C CA . LEU A 1 212 ? -4.777 42.155 -17.385 1.00 65.19 212 LEU A CA 1
ATOM 1623 C C . LEU A 1 212 ? -5.395 40.798 -17.733 1.00 65.19 212 LEU A C 1
ATOM 1625 O O . LEU A 1 212 ? -6.166 40.253 -16.945 1.00 65.19 212 LEU A O 1
ATOM 1629 N N . TYR A 1 213 ? -5.024 40.224 -18.874 1.00 61.91 213 TYR A N 1
ATOM 1630 C CA . TYR A 1 213 ? -5.476 38.894 -19.272 1.00 61.91 213 TYR A CA 1
ATOM 1631 C C . TYR A 1 213 ? -4.904 37.785 -18.388 1.00 61.91 213 TYR A C 1
ATOM 1633 O O . TYR A 1 213 ? -5.645 36.898 -17.972 1.00 61.91 213 TYR A O 1
ATOM 1641 N N . ALA A 1 214 ? -3.623 37.870 -18.018 1.00 55.12 214 ALA A N 1
ATOM 1642 C CA . ALA A 1 214 ? -3.030 36.954 -17.048 1.00 55.12 214 ALA A CA 1
ATOM 1643 C C . ALA A 1 214 ? -3.740 37.041 -15.686 1.00 55.12 214 ALA A C 1
ATOM 1645 O O . ALA A 1 214 ? -4.112 36.017 -15.121 1.00 55.12 214 ALA A O 1
ATOM 1646 N N . ILE A 1 215 ? -4.007 38.254 -15.187 1.00 66.19 215 ILE A N 1
ATOM 1647 C CA . ILE A 1 215 ? -4.769 38.466 -13.945 1.00 66.19 215 ILE A CA 1
ATOM 1648 C C . ILE A 1 215 ? -6.175 37.863 -14.059 1.00 66.19 215 ILE A C 1
ATOM 1650 O O . ILE A 1 215 ? -6.629 37.205 -13.128 1.00 66.19 215 ILE A O 1
ATOM 1654 N N . HIS A 1 216 ? -6.856 38.045 -15.192 1.00 65.88 216 HIS A N 1
ATOM 1655 C CA . HIS A 1 216 ? -8.175 37.458 -15.423 1.00 65.88 216 HIS A CA 1
ATOM 1656 C C . HIS A 1 216 ? -8.146 35.922 -15.376 1.00 65.88 216 HIS A C 1
ATOM 1658 O O . HIS A 1 216 ? -9.014 35.324 -14.740 1.00 65.88 216 HIS A O 1
ATOM 1664 N N . ILE A 1 217 ? -7.134 35.290 -15.984 1.00 62.25 217 ILE A N 1
ATOM 1665 C CA . ILE A 1 217 ? -6.925 33.836 -15.906 1.00 62.25 217 ILE A CA 1
ATOM 1666 C C . ILE A 1 217 ? -6.731 33.404 -14.452 1.00 62.25 217 ILE A C 1
ATOM 1668 O O . ILE A 1 217 ? -7.469 32.541 -13.990 1.00 62.25 217 ILE A O 1
ATOM 1672 N N . TYR A 1 218 ? -5.821 34.042 -13.709 1.00 60.12 218 TYR A N 1
ATOM 1673 C CA . TYR A 1 218 ? -5.558 33.676 -12.314 1.00 60.12 218 TYR A CA 1
ATOM 1674 C C . TYR A 1 218 ? -6.769 33.892 -11.401 1.00 60.12 218 TYR A C 1
ATOM 1676 O O . TYR A 1 218 ? -7.021 33.081 -10.515 1.00 60.12 218 TYR A O 1
ATOM 1684 N N . ILE A 1 219 ? -7.550 34.957 -11.611 1.00 71.69 219 ILE A N 1
ATOM 1685 C CA . ILE A 1 219 ? -8.784 35.198 -10.848 1.00 71.69 219 ILE A CA 1
ATOM 1686 C C . ILE A 1 219 ? -9.816 34.109 -11.142 1.00 71.69 219 ILE A C 1
ATOM 1688 O O . ILE A 1 219 ? -10.454 33.617 -10.212 1.00 71.69 219 ILE A O 1
ATOM 1692 N N . ASN A 1 220 ? -9.994 33.730 -12.408 1.00 61.84 220 ASN A N 1
ATOM 1693 C CA . ASN A 1 220 ? -10.924 32.663 -12.768 1.00 61.84 220 ASN A CA 1
ATOM 1694 C C . ASN A 1 220 ? -10.443 31.302 -12.252 1.00 61.84 220 ASN A C 1
ATOM 1696 O O . ASN A 1 220 ? -11.253 30.529 -11.761 1.00 61.84 220 ASN A O 1
ATOM 1700 N N . GLU A 1 221 ? -9.141 31.025 -12.290 1.00 60.41 221 GLU A N 1
ATOM 1701 C CA . GLU A 1 221 ? -8.557 29.807 -11.723 1.00 60.41 221 GLU A CA 1
ATOM 1702 C C . GLU A 1 221 ? -8.748 29.752 -10.200 1.00 60.41 221 GLU A C 1
ATOM 1704 O O . GLU A 1 221 ? -9.194 28.738 -9.670 1.00 60.41 221 GLU A O 1
ATOM 1709 N N . PHE A 1 222 ? -8.532 30.866 -9.496 1.00 65.56 222 PHE A N 1
ATOM 1710 C CA . PHE A 1 222 ? -8.785 30.959 -8.058 1.00 65.56 222 PHE A CA 1
ATOM 1711 C C . PHE A 1 222 ? -10.274 30.807 -7.713 1.00 65.56 222 PHE A C 1
ATOM 1713 O O . PHE A 1 222 ? -10.610 30.155 -6.727 1.00 65.56 222 PHE A O 1
ATOM 1720 N N . ARG A 1 223 ? -11.178 31.372 -8.527 1.00 70.56 223 ARG A N 1
ATOM 1721 C CA . ARG A 1 223 ? -12.630 31.164 -8.381 1.00 70.56 223 ARG A CA 1
ATOM 1722 C C . ARG A 1 223 ? -13.008 29.703 -8.584 1.00 70.56 223 ARG A C 1
ATOM 1724 O O . ARG A 1 223 ? -13.704 29.158 -7.739 1.00 70.56 223 ARG A O 1
ATOM 1731 N N . ASN A 1 224 ? -12.478 29.059 -9.622 1.00 63.59 224 ASN A N 1
ATOM 1732 C CA . ASN A 1 224 ? -12.711 27.638 -9.872 1.00 63.59 224 ASN A CA 1
ATOM 1733 C C . ASN A 1 224 ? -12.221 26.771 -8.701 1.00 63.59 224 ASN A C 1
ATOM 1735 O O . ASN A 1 224 ? -12.898 25.822 -8.330 1.00 63.59 224 ASN A O 1
ATOM 1739 N N . LEU A 1 225 ? -11.081 27.110 -8.083 1.00 65.38 225 LEU A N 1
ATOM 1740 C CA . LEU A 1 225 ? -10.585 26.426 -6.880 1.00 65.38 225 LEU A CA 1
ATOM 1741 C C . LEU A 1 225 ? -11.471 26.670 -5.648 1.00 65.38 225 LEU A C 1
ATOM 1743 O O . LEU A 1 225 ? -11.589 25.786 -4.804 1.00 65.38 225 LEU A O 1
ATOM 1747 N N . ALA A 1 226 ? -12.087 27.849 -5.535 1.00 68.88 226 ALA A N 1
ATOM 1748 C CA . ALA A 1 226 ? -13.003 28.188 -4.444 1.00 68.88 226 ALA A CA 1
ATOM 1749 C C . ALA A 1 226 ? -14.389 27.529 -4.585 1.00 68.88 226 ALA A C 1
ATOM 1751 O O . ALA A 1 226 ? -15.099 27.394 -3.592 1.00 68.88 226 ALA A O 1
ATOM 1752 N N . GLU A 1 227 ? -14.766 27.132 -5.802 1.00 72.25 227 GLU A N 1
ATOM 1753 C CA . GLU A 1 227 ? -16.023 26.441 -6.121 1.00 72.25 227 GLU A CA 1
ATOM 1754 C C . GLU A 1 227 ? -15.911 24.906 -6.053 1.00 72.25 227 GLU A C 1
ATOM 1756 O O . GLU A 1 227 ? -16.902 24.216 -6.280 1.00 72.25 227 GLU A O 1
ATOM 1761 N N . LEU A 1 228 ? -14.730 24.358 -5.739 1.00 70.12 228 LEU A N 1
ATOM 1762 C CA . LEU A 1 228 ? -14.557 22.916 -5.562 1.00 70.12 228 LEU A CA 1
ATOM 1763 C C . LEU A 1 228 ? -15.348 22.409 -4.355 1.00 70.12 228 LEU A C 1
ATOM 1765 O O . LEU A 1 228 ? -15.369 23.039 -3.293 1.00 70.12 228 LEU A O 1
ATOM 1769 N N . ASP A 1 229 ? -15.936 21.223 -4.513 1.00 72.69 229 ASP A N 1
ATOM 1770 C CA . ASP A 1 229 ? -16.597 20.530 -3.418 1.00 72.69 229 ASP A CA 1
ATOM 1771 C C . ASP A 1 229 ? -15.602 20.304 -2.274 1.00 72.69 229 ASP A C 1
ATOM 1773 O O . ASP A 1 229 ? -14.511 19.747 -2.435 1.00 72.69 229 ASP A O 1
ATOM 1777 N N . ALA A 1 230 ? -15.973 20.799 -1.095 1.00 75.62 230 ALA A N 1
ATOM 1778 C CA . ALA A 1 230 ? -15.141 20.673 0.083 1.00 75.62 230 ALA A CA 1
ATOM 1779 C C . ALA A 1 230 ? -15.086 19.213 0.551 1.00 75.62 230 ALA A C 1
ATOM 1781 O O . ALA A 1 230 ? -16.047 18.445 0.450 1.00 75.62 230 ALA A O 1
ATOM 1782 N N . GLU A 1 231 ? -13.951 18.844 1.139 1.00 83.56 231 GLU A N 1
ATOM 1783 C CA . GLU A 1 231 ? -13.823 17.582 1.854 1.00 83.56 231 GLU A CA 1
ATOM 1784 C C . GLU A 1 231 ? -14.827 17.501 3.019 1.00 83.56 231 GLU A C 1
ATOM 1786 O O . GLU A 1 231 ? -15.299 18.516 3.542 1.00 83.56 231 GLU A O 1
ATOM 1791 N N . ALA A 1 232 ? -15.134 16.278 3.459 1.00 86.19 232 ALA A N 1
ATOM 1792 C CA . ALA A 1 232 ? -15.901 16.056 4.677 1.00 86.19 232 ALA A CA 1
ATOM 1793 C C . ALA A 1 232 ? -15.347 16.886 5.863 1.00 86.19 232 ALA A C 1
ATOM 1795 O O . ALA A 1 232 ? -14.126 17.016 6.003 1.00 86.19 232 ALA A O 1
ATOM 1796 N N . PRO A 1 233 ? -16.217 17.418 6.748 1.00 89.88 233 PRO A N 1
ATOM 1797 C CA . PRO A 1 233 ? -15.797 18.306 7.826 1.00 89.88 233 PRO A CA 1
ATOM 1798 C C . PRO A 1 233 ? -14.675 17.718 8.686 1.00 89.88 233 PRO A C 1
ATOM 1800 O O . PRO A 1 233 ? -14.697 16.541 9.061 1.00 89.88 233 PRO A O 1
ATOM 1803 N N . TYR A 1 234 ? -13.705 18.560 9.050 1.00 90.88 234 TYR A N 1
ATOM 1804 C CA . TYR A 1 234 ? -12.584 18.139 9.893 1.00 90.88 234 TYR A CA 1
ATOM 1805 C C . TYR A 1 234 ? -13.056 17.679 11.280 1.00 90.88 234 TYR A C 1
ATOM 1807 O O . TYR A 1 234 ? -12.569 16.678 11.802 1.00 90.88 234 TYR A O 1
ATOM 1815 N N . VAL A 1 235 ? -14.052 18.365 11.842 1.00 92.75 235 VAL A N 1
ATOM 1816 C CA . VAL A 1 235 ? -14.697 18.046 13.120 1.00 92.75 235 VAL A CA 1
ATOM 1817 C C . VAL A 1 235 ? -16.209 18.099 12.932 1.00 92.75 235 VAL A C 1
ATOM 1819 O O . VAL A 1 235 ? -16.717 18.996 12.262 1.00 92.75 235 VAL A O 1
ATOM 1822 N N . VAL A 1 236 ? -16.920 17.158 13.552 1.00 93.00 236 VAL A N 1
ATOM 1823 C CA . VAL A 1 236 ? -18.386 17.130 13.618 1.00 93.00 236 VAL A CA 1
ATOM 1824 C C . VAL A 1 236 ? -18.778 17.074 15.092 1.00 93.00 236 VAL A C 1
ATOM 1826 O O . VAL A 1 236 ? -18.706 16.022 15.721 1.00 93.00 236 VAL A O 1
ATOM 1829 N N . ASP A 1 237 ? -19.160 18.214 15.672 1.00 90.31 237 ASP A N 1
ATOM 1830 C CA . ASP A 1 237 ? -19.393 18.321 17.122 1.00 90.31 237 ASP A CA 1
ATOM 1831 C C . ASP A 1 237 ? -20.536 17.438 17.630 1.00 90.31 237 ASP A C 1
ATOM 1833 O O . ASP A 1 237 ? -20.482 16.951 18.758 1.00 90.31 237 ASP A O 1
ATOM 1837 N N . SER A 1 238 ? -21.547 17.188 16.797 1.00 90.38 238 SER A N 1
ATOM 1838 C CA . SER A 1 238 ? -22.670 16.311 17.136 1.00 90.38 238 SER A CA 1
ATOM 1839 C C . SER A 1 238 ? -22.290 14.829 17.202 1.00 90.38 238 SER A C 1
ATOM 1841 O O . SER A 1 238 ? -22.999 14.062 17.847 1.00 90.38 238 SER A O 1
ATOM 1843 N N . CYS A 1 239 ? -21.193 14.424 16.554 1.00 89.56 239 CYS A N 1
ATOM 1844 C CA . CYS A 1 239 ? -20.803 13.027 16.361 1.00 89.56 239 CYS A CA 1
ATOM 1845 C C . CYS A 1 239 ? -19.292 12.859 16.575 1.00 89.56 239 CYS A C 1
ATOM 1847 O O . CYS A 1 239 ? -18.553 12.515 15.654 1.00 89.56 239 CYS A O 1
ATOM 1849 N N . ARG A 1 240 ? -18.803 13.120 17.794 1.00 92.25 240 ARG A N 1
ATOM 1850 C CA . ARG A 1 240 ? -17.403 12.840 18.145 1.00 92.25 240 ARG A CA 1
ATOM 1851 C C . ARG A 1 240 ? -17.250 11.434 18.731 1.00 92.25 240 ARG A C 1
ATOM 1853 O O . ARG A 1 240 ? -17.990 11.082 19.653 1.00 92.25 240 ARG A O 1
ATOM 1860 N N . PRO A 1 241 ? -16.275 10.637 18.260 1.00 91.12 241 PRO A N 1
ATOM 1861 C CA . PRO A 1 241 ? -16.023 9.318 18.820 1.00 91.12 241 PRO A CA 1
ATOM 1862 C C . PRO A 1 241 ? -15.496 9.432 20.256 1.00 91.12 241 PRO A C 1
ATOM 1864 O O . PRO A 1 241 ? -14.842 10.408 20.635 1.00 91.12 241 PRO A O 1
ATOM 1867 N N . SER A 1 242 ? -15.744 8.404 21.068 1.00 91.00 242 SER A N 1
ATOM 1868 C CA . SER A 1 242 ? -15.222 8.366 22.435 1.00 91.00 242 SER A CA 1
ATOM 1869 C C . SER A 1 242 ? -13.687 8.342 22.451 1.00 91.00 242 SER A C 1
ATOM 1871 O O . SER A 1 242 ? -13.029 7.913 21.501 1.00 91.00 242 SER A O 1
ATOM 1873 N N . ALA A 1 243 ? -13.080 8.756 23.567 1.00 87.81 243 ALA A N 1
ATOM 1874 C CA . ALA A 1 243 ? -11.622 8.782 23.696 1.00 87.81 243 ALA A CA 1
ATOM 1875 C C . ALA A 1 243 ? -10.960 7.405 23.486 1.00 87.81 243 ALA A C 1
ATOM 1877 O O . ALA A 1 243 ? -9.813 7.349 23.048 1.00 87.81 243 ALA A O 1
ATOM 1878 N N . GLN A 1 244 ? -11.681 6.314 23.760 1.00 89.44 244 GLN A N 1
ATOM 1879 C CA . GLN A 1 244 ? -11.204 4.932 23.629 1.00 89.44 244 GLN A CA 1
ATOM 1880 C C . GLN A 1 244 ? -11.573 4.286 22.289 1.00 89.44 244 GLN A C 1
ATOM 1882 O O . GLN A 1 244 ? -11.185 3.151 22.030 1.00 89.44 244 GLN A O 1
ATOM 1887 N N . TRP A 1 245 ? -12.330 4.979 21.439 1.00 93.38 245 TRP A N 1
ATOM 1888 C CA . TRP A 1 245 ? -12.738 4.435 20.155 1.00 93.38 245 TRP A CA 1
ATOM 1889 C C . TRP A 1 245 ? -11.559 4.386 19.158 1.00 93.38 245 TRP A C 1
ATOM 1891 O O . TRP A 1 245 ? -10.752 5.328 19.126 1.00 93.38 245 TRP A O 1
ATOM 1901 N N . PRO A 1 246 ? -11.458 3.333 18.322 1.00 94.69 246 PRO A N 1
ATOM 1902 C CA . PRO A 1 246 ? -12.218 2.077 18.383 1.00 94.69 246 PRO A CA 1
ATOM 1903 C C . PRO A 1 246 ? -11.626 1.107 19.432 1.00 94.69 246 PRO A C 1
ATOM 1905 O O . PRO A 1 246 ? -10.414 0.879 19.408 1.00 94.69 246 PRO A O 1
ATOM 1908 N N . PRO A 1 247 ? -12.427 0.528 20.353 1.00 93.12 247 PRO A N 1
ATOM 1909 C CA . PRO A 1 247 ? -11.909 -0.370 21.390 1.00 93.12 247 PRO A CA 1
ATOM 1910 C C . PRO A 1 247 ? -11.387 -1.708 20.848 1.00 93.12 247 PRO A C 1
ATOM 1912 O O . PRO A 1 247 ? -10.367 -2.201 21.335 1.00 93.12 247 PRO A O 1
ATOM 1915 N N . ASN A 1 248 ? -12.068 -2.292 19.856 1.00 94.12 248 ASN A N 1
ATOM 1916 C CA . ASN A 1 248 ? -11.764 -3.636 19.356 1.00 94.12 248 ASN A CA 1
ATOM 1917 C C . ASN A 1 248 ? -11.243 -3.598 17.916 1.00 94.12 248 ASN A C 1
ATOM 1919 O O . ASN A 1 248 ? -10.343 -4.355 17.565 1.00 94.12 248 ASN A O 1
ATOM 1923 N N . GLY A 1 249 ? -11.792 -2.707 17.087 1.00 95.25 249 GLY A N 1
ATOM 1924 C CA . GLY A 1 249 ? -11.412 -2.592 15.683 1.00 95.25 249 GLY A CA 1
ATOM 1925 C C . GLY A 1 249 ? -12.105 -3.605 14.768 1.00 95.25 249 GLY A C 1
ATOM 1926 O O . GLY A 1 249 ? -11.506 -4.051 13.788 1.00 95.25 249 GLY A O 1
ATOM 1927 N N . LYS A 1 250 ? -13.350 -3.988 15.075 1.00 97.69 250 LYS A N 1
ATOM 1928 C CA . LYS A 1 250 ? -14.207 -4.765 14.168 1.00 97.69 250 LYS A CA 1
ATOM 1929 C C . LYS A 1 250 ? -14.638 -3.878 12.998 1.00 97.69 250 LYS A C 1
ATOM 1931 O O . LYS A 1 250 ? -15.076 -2.755 13.238 1.00 97.69 250 LYS A O 1
ATOM 1936 N N . ILE A 1 251 ? -14.567 -4.377 11.766 1.00 98.31 251 ILE A N 1
ATOM 1937 C CA . ILE A 1 251 ? -14.937 -3.625 10.555 1.00 98.31 251 ILE A CA 1
ATOM 1938 C C . ILE A 1 251 ? -16.083 -4.340 9.841 1.00 98.31 251 ILE A C 1
ATOM 1940 O O . ILE A 1 251 ? -16.012 -5.545 9.591 1.00 98.31 251 ILE A O 1
ATOM 1944 N N . GLU A 1 252 ? -17.124 -3.598 9.474 1.00 98.38 252 GLU A N 1
ATOM 1945 C CA . GLU A 1 252 ? -18.229 -4.090 8.652 1.00 98.38 252 GLU A CA 1
ATOM 1946 C C . GLU A 1 252 ? -18.451 -3.161 7.456 1.00 98.38 252 GLU A C 1
ATOM 1948 O O . GLU A 1 252 ? -18.563 -1.948 7.602 1.00 98.38 252 GLU A O 1
ATOM 1953 N N . ILE A 1 253 ? -18.526 -3.740 6.262 1.00 98.12 253 ILE A N 1
ATOM 1954 C CA . ILE A 1 253 ? -18.788 -3.058 4.995 1.00 98.12 253 ILE A CA 1
ATOM 1955 C C . ILE A 1 253 ? -20.059 -3.673 4.415 1.00 98.12 253 ILE A C 1
ATOM 1957 O O . ILE A 1 253 ? -20.115 -4.896 4.245 1.00 98.12 253 ILE A O 1
ATOM 1961 N N . ARG A 1 254 ? -21.073 -2.849 4.136 1.00 97.69 254 ARG A N 1
ATOM 1962 C CA . ARG A 1 254 ? -22.395 -3.299 3.678 1.00 97.69 254 ARG A CA 1
ATOM 1963 C C . ARG A 1 254 ? -22.804 -2.580 2.401 1.00 97.69 254 ARG A C 1
ATOM 1965 O O . ARG A 1 254 ? -22.846 -1.349 2.372 1.00 97.69 254 ARG A O 1
ATOM 1972 N N . ASP A 1 255 ? -23.095 -3.366 1.366 1.00 97.06 255 ASP A N 1
ATOM 1973 C CA . ASP A 1 255 ? -23.547 -2.923 0.039 1.00 97.06 255 ASP A CA 1
ATOM 1974 C C . ASP A 1 255 ? -22.723 -1.762 -0.540 1.00 97.06 255 ASP A C 1
ATOM 1976 O O . ASP A 1 255 ? -23.228 -0.866 -1.226 1.00 97.06 255 ASP A O 1
ATOM 1980 N N . PHE A 1 256 ? -21.420 -1.760 -0.249 1.00 97.56 256 PHE A N 1
ATOM 1981 C CA . PHE A 1 256 ? -20.583 -0.597 -0.486 1.00 97.56 256 PHE A CA 1
ATOM 1982 C C . PHE A 1 256 ? -20.136 -0.511 -1.946 1.00 97.56 256 PHE A C 1
ATOM 1984 O O . PHE A 1 256 ? -19.603 -1.469 -2.510 1.00 97.56 256 PHE A O 1
ATOM 1991 N N . SER A 1 257 ? -20.317 0.648 -2.570 1.00 96.06 257 SER A N 1
ATOM 1992 C CA . SER A 1 257 ? -19.843 0.921 -3.930 1.00 96.06 257 SER A CA 1
ATOM 1993 C C . SER A 1 257 ? -19.232 2.315 -4.019 1.00 96.06 257 SER A C 1
ATOM 1995 O O . SER A 1 257 ? -19.660 3.224 -3.317 1.00 96.06 257 SER A O 1
ATOM 1997 N N . MET A 1 258 ? -18.239 2.490 -4.889 1.00 93.56 258 MET A N 1
ATOM 1998 C CA . MET A 1 258 ? -17.486 3.740 -5.028 1.00 93.56 258 MET A CA 1
ATOM 1999 C C . MET A 1 258 ? -17.010 3.950 -6.469 1.00 93.56 258 MET A C 1
ATOM 2001 O O . MET A 1 258 ? -16.563 3.010 -7.139 1.00 93.56 258 MET A O 1
ATOM 2005 N N . LYS A 1 259 ? -17.073 5.204 -6.930 1.00 87.56 259 LYS A N 1
ATOM 2006 C CA . LYS A 1 259 ? -16.502 5.684 -8.198 1.00 87.56 259 LYS A CA 1
ATOM 2007 C C . LYS A 1 259 ? -15.523 6.828 -7.941 1.00 87.56 259 LYS A C 1
ATOM 2009 O O . LYS A 1 259 ? -15.746 7.633 -7.051 1.00 87.56 259 LYS A O 1
ATOM 2014 N N . TYR A 1 260 ? -14.467 6.924 -8.750 1.00 79.31 260 TYR A N 1
ATOM 2015 C CA . TYR A 1 260 ? -13.532 8.061 -8.691 1.00 79.31 260 TYR A CA 1
ATOM 2016 C C . TYR A 1 260 ? -14.106 9.350 -9.295 1.00 79.31 260 TYR A C 1
ATOM 2018 O O . TYR A 1 260 ? -13.595 10.429 -9.040 1.00 79.31 260 TYR A O 1
ATOM 2026 N N . GLY A 1 261 ? -15.159 9.240 -10.101 1.00 74.19 261 GLY A N 1
ATOM 2027 C CA . GLY A 1 261 ? -15.855 10.368 -10.703 1.00 74.19 261 GLY A CA 1
ATOM 2028 C C . GLY A 1 261 ? -17.174 9.907 -11.307 1.00 74.19 261 GLY A C 1
ATOM 2029 O O . GLY A 1 261 ? -17.364 8.714 -11.563 1.00 74.19 261 GLY A O 1
ATOM 2030 N N . VAL A 1 262 ? -18.085 10.846 -11.551 1.00 71.38 262 VAL A N 1
ATOM 2031 C CA . VAL A 1 262 ? -19.455 10.558 -12.017 1.00 71.38 262 VAL A CA 1
ATOM 2032 C C . VAL A 1 262 ? -19.456 9.766 -13.332 1.00 71.38 262 VAL A C 1
ATOM 2034 O O . VAL A 1 262 ? -20.241 8.831 -13.505 1.00 71.38 262 VAL A O 1
ATOM 2037 N N . HIS A 1 263 ? -18.526 10.099 -14.231 1.00 69.38 263 HIS A N 1
ATOM 2038 C CA . HIS A 1 263 ? -18.374 9.477 -15.550 1.00 69.38 263 HIS A CA 1
ATOM 2039 C C . HIS A 1 263 ? -17.462 8.241 -15.563 1.00 69.38 263 HIS A C 1
ATOM 2041 O O . HIS A 1 263 ? -17.260 7.643 -16.617 1.00 69.38 263 HIS A O 1
ATOM 2047 N N . HIS A 1 264 ? -16.908 7.838 -14.417 1.00 73.94 264 HIS A N 1
ATOM 2048 C CA . HIS A 1 264 ? -16.069 6.647 -14.323 1.00 73.94 264 HIS A CA 1
ATOM 2049 C C . HIS A 1 264 ? -16.881 5.394 -13.973 1.00 73.94 264 HIS A C 1
ATOM 2051 O O . HIS A 1 264 ? -17.954 5.446 -13.362 1.00 73.94 264 HIS A O 1
ATOM 2057 N N . GLY A 1 265 ? -16.339 4.236 -14.361 1.00 78.31 265 GLY A N 1
ATOM 2058 C CA . GLY A 1 265 ? -16.817 2.944 -13.880 1.00 78.31 265 GLY A CA 1
ATOM 2059 C C . GLY A 1 265 ? -16.664 2.811 -12.361 1.00 78.31 265 GLY A C 1
ATOM 2060 O O . GLY A 1 265 ? -15.949 3.577 -11.712 1.00 78.31 265 GLY A O 1
ATOM 2061 N N . TYR A 1 266 ? -17.346 1.821 -11.784 1.00 84.62 266 TYR A N 1
ATOM 2062 C CA . TYR A 1 266 ? -17.168 1.489 -10.372 1.00 84.62 266 TYR A CA 1
ATOM 2063 C C . TYR A 1 266 ? -15.748 0.984 -10.124 1.00 84.62 266 TYR A C 1
ATOM 2065 O O . TYR A 1 266 ? -15.333 -0.010 -10.715 1.00 84.62 266 TYR A O 1
ATOM 2073 N N . ALA A 1 267 ? -15.030 1.658 -9.227 1.00 89.12 267 ALA A N 1
ATOM 2074 C CA . ALA A 1 267 ? -13.761 1.164 -8.702 1.00 89.12 267 ALA A CA 1
ATOM 2075 C C . ALA A 1 267 ? -14.001 0.072 -7.653 1.00 89.12 267 ALA A C 1
ATOM 2077 O O . ALA A 1 267 ? -13.230 -0.878 -7.556 1.00 89.12 267 ALA A O 1
ATOM 2078 N N . LEU A 1 268 ? -15.093 0.209 -6.894 1.00 94.88 268 LEU A N 1
ATOM 2079 C CA . LEU A 1 268 ? -15.627 -0.794 -5.981 1.00 94.88 268 LEU A CA 1
ATOM 2080 C C . LEU A 1 268 ? -17.127 -0.935 -6.232 1.00 94.88 268 LEU A C 1
ATOM 2082 O O . LEU A 1 268 ? -17.827 0.072 -6.364 1.00 94.88 268 LEU A O 1
ATOM 2086 N N . LYS A 1 269 ? -17.626 -2.165 -6.289 1.00 95.44 269 LYS A N 1
ATOM 2087 C CA . LYS A 1 269 ? -19.026 -2.468 -6.575 1.00 95.44 269 LYS A CA 1
ATOM 2088 C C . LYS A 1 269 ? -19.534 -3.552 -5.634 1.00 95.44 269 LYS A C 1
ATOM 2090 O O . LYS A 1 269 ? -19.024 -4.668 -5.642 1.00 95.44 269 LYS A O 1
ATOM 2095 N N . ASN A 1 270 ? -20.593 -3.230 -4.898 1.00 96.38 270 ASN A N 1
ATOM 2096 C CA . ASN A 1 270 ? -21.322 -4.147 -4.023 1.00 96.38 270 ASN A CA 1
ATOM 2097 C C . ASN A 1 270 ? -20.417 -4.951 -3.066 1.00 96.38 270 ASN A C 1
ATOM 2099 O O . ASN A 1 270 ? -20.519 -6.175 -2.953 1.00 96.38 270 ASN A O 1
ATOM 2103 N N . ILE A 1 271 ? -19.489 -4.260 -2.409 1.00 97.75 271 ILE A N 1
ATOM 2104 C CA . ILE A 1 271 ? -18.582 -4.849 -1.431 1.00 97.75 271 ILE A CA 1
ATOM 2105 C C . ILE A 1 271 ? -19.362 -5.130 -0.147 1.00 97.75 271 ILE A C 1
ATOM 2107 O O . ILE A 1 271 ? -19.912 -4.222 0.472 1.00 97.75 271 ILE A O 1
ATOM 2111 N N . ASN A 1 272 ? -19.370 -6.399 0.253 1.00 97.38 272 ASN A N 1
ATOM 2112 C CA . ASN A 1 272 ? -19.961 -6.880 1.493 1.00 97.38 272 ASN A CA 1
ATOM 2113 C C . ASN A 1 272 ? -18.900 -7.679 2.252 1.00 97.38 272 ASN A C 1
ATOM 2115 O O . ASN A 1 272 ? -18.439 -8.717 1.773 1.00 97.38 272 ASN A O 1
ATOM 2119 N N . LEU A 1 273 ? -18.468 -7.171 3.405 1.00 96.56 273 LEU A N 1
ATOM 2120 C CA . LEU A 1 273 ? -17.330 -7.721 4.135 1.00 96.56 273 LEU A CA 1
ATOM 2121 C C . LEU A 1 273 ? -17.485 -7.520 5.642 1.00 96.56 273 LEU A C 1
ATOM 2123 O O . LEU A 1 273 ? -17.809 -6.430 6.100 1.00 96.56 273 LEU A O 1
ATOM 2127 N N . ALA A 1 274 ? -17.179 -8.561 6.413 1.00 97.50 274 ALA A N 1
ATOM 2128 C CA . ALA A 1 274 ? -17.059 -8.493 7.863 1.00 97.50 274 ALA A CA 1
ATOM 2129 C C . ALA A 1 274 ? -15.671 -8.989 8.292 1.00 97.50 274 ALA A C 1
ATOM 2131 O O . ALA A 1 274 ? -15.261 -10.102 7.929 1.00 97.50 274 ALA A O 1
ATOM 2132 N N . ILE A 1 275 ? -14.970 -8.146 9.050 1.00 97.88 275 ILE A N 1
ATOM 2133 C CA . ILE A 1 275 ? -13.650 -8.403 9.630 1.00 97.88 275 ILE A CA 1
ATOM 2134 C C . ILE A 1 275 ? -13.789 -8.336 11.151 1.00 97.88 275 ILE A C 1
ATOM 2136 O O . ILE A 1 275 ? -14.257 -7.340 11.713 1.00 97.88 275 ILE A O 1
ATOM 2140 N N . SER A 1 276 ? -13.402 -9.417 11.812 1.00 97.38 276 SER A N 1
ATOM 2141 C CA . SER A 1 276 ? -13.420 -9.552 13.263 1.00 97.38 276 SER A CA 1
ATOM 2142 C C . SER A 1 276 ? -12.308 -8.715 13.894 1.00 97.38 276 SER A C 1
ATOM 2144 O O . SER A 1 276 ? -11.288 -8.427 13.274 1.00 97.38 276 SER A O 1
ATOM 2146 N N . ALA A 1 277 ? -12.499 -8.318 15.149 1.00 96.81 277 ALA A N 1
ATOM 2147 C CA . ALA A 1 277 ? -11.462 -7.618 15.897 1.00 96.81 277 ALA A CA 1
ATOM 2148 C C . ALA A 1 277 ? -10.200 -8.487 16.032 1.00 96.81 277 ALA A C 1
ATOM 2150 O O . ALA A 1 277 ? -10.304 -9.667 16.368 1.00 96.81 277 ALA A O 1
ATOM 2151 N N . GLY A 1 278 ? -9.027 -7.905 15.772 1.00 94.75 278 GLY A N 1
ATOM 2152 C CA . GLY A 1 278 ? -7.741 -8.610 15.828 1.00 94.75 278 GLY A CA 1
ATOM 2153 C C . GLY A 1 278 ? -7.453 -9.520 14.629 1.00 94.75 278 GLY A C 1
ATOM 2154 O O . GLY A 1 278 ? -6.400 -10.150 14.590 1.00 94.75 278 GLY A O 1
ATOM 2155 N N . GLU A 1 279 ? -8.364 -9.603 13.655 1.00 95.94 279 GLU A N 1
ATOM 2156 C CA . GLU A 1 279 ? -8.207 -10.470 12.488 1.00 95.94 279 GLU A CA 1
ATOM 2157 C C . GLU A 1 279 ? -7.170 -9.897 11.508 1.00 95.94 279 GLU A C 1
ATOM 2159 O O . GLU A 1 279 ? -7.176 -8.702 11.181 1.00 95.94 279 GLU A O 1
ATOM 2164 N N . LYS A 1 280 ? -6.282 -10.762 11.013 1.00 95.50 280 LYS 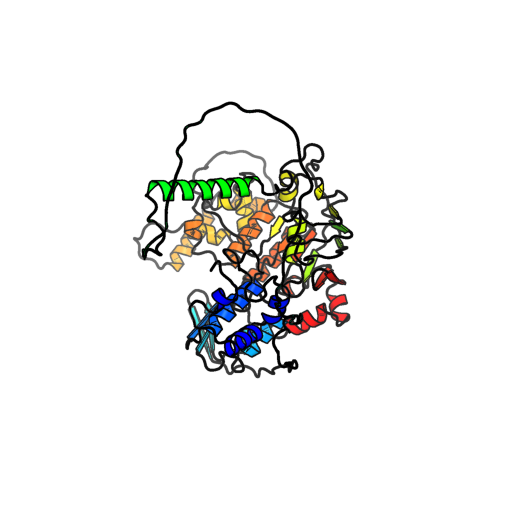A N 1
ATOM 2165 C CA . LYS A 1 280 ? -5.272 -10.435 10.004 1.00 95.50 280 LYS A CA 1
ATOM 2166 C C . LYS A 1 280 ? -5.775 -10.848 8.628 1.00 95.50 280 LYS A C 1
ATOM 2168 O O . LYS A 1 280 ? -5.879 -12.032 8.317 1.00 95.50 280 LYS A O 1
ATOM 2173 N N . ILE A 1 281 ? -6.047 -9.863 7.784 1.00 96.31 281 ILE A N 1
ATOM 2174 C CA . ILE A 1 281 ? -6.589 -10.038 6.440 1.00 96.31 281 ILE A CA 1
ATOM 2175 C C . ILE A 1 281 ? -5.516 -9.760 5.389 1.00 96.31 281 ILE A C 1
ATOM 2177 O O . ILE A 1 281 ? -4.900 -8.694 5.394 1.00 96.31 281 ILE A O 1
ATOM 2181 N N . GLY A 1 282 ? -5.342 -10.681 4.445 1.00 95.19 282 GLY A N 1
ATOM 2182 C CA . GLY A 1 282 ? -4.592 -10.458 3.208 1.00 95.19 282 GLY A CA 1
ATOM 2183 C C . GLY A 1 282 ? -5.525 -10.046 2.069 1.00 95.19 282 GLY A C 1
ATOM 2184 O O . GLY A 1 282 ? -6.596 -10.625 1.914 1.00 95.19 282 GLY A O 1
ATOM 2185 N N . ILE A 1 283 ? -5.145 -9.066 1.253 1.00 95.31 283 ILE A N 1
ATOM 2186 C CA . ILE A 1 283 ? -5.932 -8.583 0.110 1.00 95.31 283 ILE A CA 1
ATOM 2187 C C . ILE A 1 283 ? -5.087 -8.703 -1.158 1.00 95.31 283 ILE A C 1
ATOM 2189 O O . ILE A 1 283 ? -4.032 -8.075 -1.277 1.00 95.31 283 ILE A O 1
ATOM 2193 N N . VAL A 1 284 ? -5.576 -9.484 -2.122 1.00 92.50 284 VAL A N 1
ATOM 2194 C CA . VAL A 1 284 ? -4.908 -9.761 -3.406 1.00 92.50 284 VAL A CA 1
ATOM 2195 C C . VAL A 1 284 ? -5.839 -9.599 -4.586 1.00 92.50 284 VAL A C 1
ATOM 2197 O O . VAL A 1 284 ? -7.044 -9.463 -4.438 1.00 92.50 284 VAL A O 1
ATOM 2200 N N . GLY A 1 285 ? -5.259 -9.580 -5.779 1.00 88.75 285 GLY A N 1
ATOM 2201 C CA . GLY A 1 285 ? -5.963 -9.359 -7.032 1.00 88.75 285 GLY A CA 1
ATOM 2202 C C . GLY A 1 285 ? -5.038 -8.708 -8.049 1.00 88.75 285 GLY A C 1
ATOM 2203 O O . GLY A 1 285 ? -4.001 -8.138 -7.684 1.00 88.75 285 GLY A O 1
ATOM 2204 N N . ARG A 1 286 ? -5.418 -8.760 -9.326 1.00 82.38 286 ARG A N 1
ATOM 2205 C CA . ARG A 1 286 ? -4.651 -8.132 -10.412 1.00 82.38 286 ARG A CA 1
ATOM 2206 C C . ARG A 1 286 ? -4.501 -6.621 -10.197 1.00 82.38 286 ARG A C 1
ATOM 2208 O O . ARG A 1 286 ? -5.210 -5.993 -9.397 1.00 82.38 286 ARG A O 1
ATOM 2215 N N . THR A 1 287 ? -3.549 -6.016 -10.900 1.00 81.44 287 THR A N 1
ATOM 2216 C CA . THR A 1 287 ? -3.462 -4.550 -10.981 1.00 81.44 287 THR A CA 1
ATOM 2217 C C . THR A 1 287 ? -4.807 -3.982 -11.456 1.00 81.44 287 THR A C 1
ATOM 2219 O O . THR A 1 287 ? -5.412 -4.526 -12.371 1.00 81.44 287 THR A O 1
ATOM 2222 N N . GLY A 1 288 ? -5.316 -2.935 -10.797 1.00 76.06 288 GLY A N 1
ATOM 2223 C CA . GLY A 1 288 ? -6.627 -2.351 -11.122 1.00 76.06 288 GLY A CA 1
ATOM 2224 C C . GLY A 1 288 ? -7.849 -3.060 -10.516 1.00 76.06 288 GLY A C 1
ATOM 2225 O O . GLY A 1 288 ? -8.963 -2.584 -10.693 1.00 76.06 288 GLY A O 1
ATOM 2226 N N . ALA A 1 289 ? -7.678 -4.136 -9.738 1.00 86.75 289 ALA A N 1
ATOM 2227 C CA . ALA A 1 289 ? -8.802 -4.870 -9.137 1.00 86.75 289 ALA A CA 1
ATOM 2228 C C . ALA A 1 289 ? -9.557 -4.131 -8.006 1.00 86.75 289 ALA A C 1
ATOM 2230 O O . ALA A 1 289 ? -10.585 -4.625 -7.553 1.00 86.75 289 ALA A O 1
ATOM 2231 N N . GLY A 1 290 ? -9.063 -2.977 -7.537 1.00 88.25 290 GLY A N 1
ATOM 2232 C CA . GLY A 1 290 ? -9.701 -2.171 -6.481 1.00 88.25 290 GLY A CA 1
ATOM 2233 C C . GLY A 1 290 ? -9.079 -2.282 -5.078 1.00 88.25 290 GLY A C 1
ATOM 2234 O O . GLY A 1 290 ? -9.603 -1.688 -4.142 1.00 88.25 290 GLY A O 1
ATOM 2235 N N . LYS A 1 291 ? -7.943 -2.979 -4.915 1.00 90.62 291 LYS A N 1
ATOM 2236 C CA . LYS A 1 291 ? -7.275 -3.203 -3.611 1.00 90.62 291 LYS A CA 1
ATOM 2237 C C . LYS A 1 291 ? -6.963 -1.905 -2.853 1.00 90.62 291 LYS A C 1
ATOM 2239 O O . LYS A 1 291 ? -7.490 -1.674 -1.769 1.00 90.62 291 LYS A O 1
ATOM 2244 N N . SER A 1 292 ? -6.171 -1.011 -3.450 1.00 88.31 292 SER A N 1
ATOM 2245 C CA . SER A 1 292 ? -5.826 0.274 -2.825 1.00 88.31 292 SER A CA 1
ATOM 2246 C C . SER A 1 292 ? -7.024 1.228 -2.758 1.00 88.31 292 SER A C 1
ATOM 2248 O O . SER A 1 292 ? -7.070 2.098 -1.894 1.00 88.31 292 SER A O 1
ATOM 2250 N N . SER A 1 293 ? -8.031 1.067 -3.627 1.00 90.94 293 SER A N 1
ATOM 2251 C CA . SER A 1 293 ? -9.293 1.813 -3.521 1.00 90.94 293 SER A CA 1
ATOM 2252 C C . SER A 1 293 ? -10.041 1.450 -2.234 1.00 90.94 293 SER A C 1
ATOM 2254 O O . SER A 1 293 ? -10.525 2.349 -1.552 1.00 90.94 293 SER A O 1
ATOM 2256 N N . LEU A 1 294 ? -10.056 0.168 -1.849 1.00 92.88 294 LEU A N 1
ATOM 2257 C CA . LEU A 1 294 ? -10.650 -0.294 -0.590 1.00 92.88 294 LEU A CA 1
ATOM 2258 C C . LEU A 1 294 ? -9.951 0.320 0.634 1.00 92.88 294 LEU A C 1
ATOM 2260 O O . LEU A 1 294 ? -10.624 0.820 1.534 1.00 92.88 294 LEU A O 1
ATOM 2264 N N . ALA A 1 295 ? -8.613 0.373 0.640 1.00 92.44 295 ALA A N 1
ATOM 2265 C CA . ALA A 1 295 ? -7.860 1.059 1.695 1.00 92.44 295 ALA A CA 1
ATOM 2266 C C . ALA A 1 295 ? -8.165 2.565 1.754 1.00 92.44 295 ALA A C 1
ATOM 2268 O O . ALA A 1 295 ? -8.420 3.105 2.830 1.00 92.44 295 ALA A O 1
ATOM 2269 N N . LYS A 1 296 ? -8.186 3.253 0.605 1.00 91.12 296 LYS A N 1
ATOM 2270 C CA . LYS A 1 296 ? -8.468 4.699 0.532 1.00 91.12 296 LYS A CA 1
ATOM 2271 C C . LYS A 1 296 ? -9.848 5.051 1.079 1.00 91.12 296 LYS A C 1
ATOM 2273 O O . LYS A 1 296 ? -9.985 6.031 1.811 1.00 91.12 296 LYS A O 1
ATOM 2278 N N . VAL A 1 297 ? -10.853 4.244 0.753 1.00 93.56 297 VAL A N 1
ATOM 2279 C CA . VAL A 1 297 ? -12.213 4.409 1.269 1.00 93.56 297 VAL A CA 1
ATOM 2280 C C . VAL A 1 297 ? -12.259 4.188 2.781 1.00 93.56 297 VAL A C 1
ATOM 2282 O O . VAL A 1 297 ? -12.887 4.979 3.482 1.00 93.56 297 VAL A O 1
ATOM 2285 N N . LEU A 1 298 ? -11.557 3.177 3.308 1.00 94.69 298 LEU A N 1
ATOM 2286 C CA . LEU A 1 298 ? -11.484 2.958 4.755 1.00 94.69 298 LEU A CA 1
ATOM 2287 C C . LEU A 1 298 ? -10.882 4.175 5.478 1.00 94.69 298 LEU A C 1
ATOM 2289 O O . LEU A 1 298 ? -11.348 4.531 6.549 1.00 94.69 298 LEU A O 1
ATOM 2293 N N . PHE A 1 299 ? -9.922 4.888 4.884 1.00 93.75 299 PHE A N 1
ATOM 2294 C CA . PHE A 1 299 ? -9.389 6.150 5.433 1.00 93.75 299 PHE A CA 1
ATOM 2295 C C . PHE A 1 299 ? -10.246 7.393 5.140 1.00 93.75 299 PHE A C 1
ATOM 2297 O O . PHE A 1 299 ? -9.860 8.515 5.493 1.00 93.75 299 PHE A O 1
ATOM 2304 N N . ARG A 1 300 ? -11.408 7.208 4.501 1.00 93.62 300 ARG A N 1
ATOM 2305 C CA . ARG A 1 300 ? -12.279 8.274 3.992 1.00 93.62 300 ARG A CA 1
ATOM 2306 C C . ARG A 1 300 ? -11.525 9.293 3.140 1.00 93.62 300 ARG A C 1
ATOM 2308 O O . ARG A 1 300 ? -11.802 10.479 3.228 1.00 93.62 300 ARG A O 1
ATOM 2315 N N . LEU A 1 301 ? -10.541 8.854 2.351 1.00 89.69 301 LEU A N 1
ATOM 2316 C CA . LEU A 1 301 ? -9.835 9.719 1.390 1.00 89.69 301 LEU A CA 1
ATOM 2317 C C . LEU A 1 301 ? -10.678 9.997 0.137 1.00 89.69 301 LEU A C 1
ATOM 2319 O O . LEU A 1 301 ? -10.319 10.840 -0.673 1.00 89.69 301 LEU A O 1
ATOM 2323 N N . ILE A 1 302 ? -11.765 9.243 -0.034 1.00 86.88 302 ILE A N 1
ATOM 2324 C CA . ILE A 1 302 ? -12.757 9.410 -1.089 1.00 86.88 302 ILE A CA 1
ATOM 2325 C C . ILE A 1 302 ? -14.121 9.367 -0.406 1.00 86.88 302 ILE A C 1
ATOM 2327 O O . ILE A 1 302 ? -14.475 8.345 0.186 1.00 86.88 302 ILE A O 1
ATOM 2331 N N . HIS A 1 303 ? -14.858 10.473 -0.455 1.00 78.62 303 HIS A N 1
ATOM 2332 C CA . HIS A 1 303 ? -16.182 10.617 0.164 1.00 78.62 303 HIS A CA 1
ATOM 2333 C C . HIS A 1 303 ? -17.297 10.891 -0.849 1.00 78.62 303 HIS A C 1
ATOM 2335 O O . HIS A 1 303 ? -18.469 10.825 -0.495 1.00 78.62 303 HIS A O 1
ATOM 2341 N N . GLU A 1 304 ? -16.952 11.154 -2.106 1.00 80.00 304 GLU A N 1
ATOM 2342 C CA . GLU A 1 304 ? -17.904 11.415 -3.183 1.00 80.00 304 GLU A CA 1
ATOM 2343 C C . GLU A 1 304 ? -18.247 10.151 -3.972 1.00 80.00 304 GLU A C 1
ATOM 2345 O O . GLU A 1 304 ? -17.442 9.225 -4.086 1.00 80.00 304 GLU A O 1
ATOM 2350 N N . ASN A 1 305 ? -19.436 10.137 -4.583 1.00 86.38 305 ASN A N 1
ATOM 2351 C CA . ASN A 1 305 ? -19.892 9.055 -5.463 1.00 86.38 305 ASN A CA 1
ATOM 2352 C C . ASN A 1 305 ? -19.826 7.660 -4.808 1.00 86.38 305 ASN A C 1
ATOM 2354 O O . ASN A 1 305 ? -19.513 6.660 -5.469 1.00 86.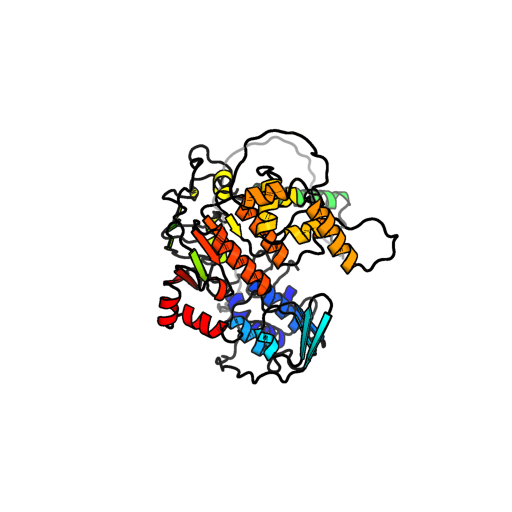38 305 ASN A O 1
ATOM 2358 N N . ILE A 1 306 ? -20.124 7.611 -3.508 1.00 92.50 306 ILE A N 1
ATOM 2359 C CA . ILE A 1 306 ? -20.197 6.390 -2.708 1.00 92.50 306 ILE A CA 1
ATOM 2360 C C . ILE A 1 306 ? -21.649 6.016 -2.395 1.00 92.50 306 ILE A C 1
ATOM 2362 O O . ILE A 1 306 ? -22.524 6.874 -2.294 1.00 92.50 306 ILE A O 1
ATOM 2366 N N . SER A 1 307 ? -21.905 4.723 -2.228 1.00 94.56 307 SER A N 1
ATOM 2367 C CA . SER A 1 307 ? -23.169 4.181 -1.721 1.00 94.56 307 SER A CA 1
ATOM 2368 C C . SER A 1 307 ? -22.893 3.022 -0.767 1.00 94.56 307 SER A C 1
ATOM 2370 O O . SER A 1 307 ? -21.825 2.418 -0.842 1.00 94.56 307 SER A O 1
ATOM 2372 N N . GLY A 1 308 ? -23.867 2.672 0.073 1.00 95.50 308 GLY A N 1
ATOM 2373 C CA . GLY A 1 308 ? -23.684 1.689 1.145 1.00 95.50 308 GLY A CA 1
ATOM 2374 C C . GLY A 1 308 ? -23.030 2.316 2.376 1.00 95.50 308 GLY A C 1
ATOM 2375 O O . GLY A 1 308 ? -22.978 3.541 2.491 1.00 95.50 308 GLY A O 1
ATOM 2376 N N . SER A 1 309 ? -22.543 1.490 3.299 1.00 96.56 309 SER A N 1
ATOM 2377 C CA . SER A 1 309 ? -21.950 1.975 4.549 1.00 96.56 309 SER A CA 1
ATOM 2378 C C . SER A 1 309 ? -20.737 1.167 4.991 1.00 96.56 309 SER A C 1
ATOM 2380 O O . SER A 1 309 ? -20.561 -0.006 4.642 1.00 96.56 309 SER A O 1
ATOM 2382 N N . ILE A 1 310 ? -19.883 1.831 5.768 1.00 97.62 310 ILE A N 1
ATOM 2383 C CA . ILE A 1 310 ? -18.745 1.224 6.451 1.00 97.62 310 ILE A CA 1
ATOM 2384 C C . ILE A 1 310 ? -18.864 1.598 7.918 1.00 97.62 310 ILE A C 1
ATOM 2386 O O . ILE A 1 310 ? -18.952 2.775 8.258 1.00 97.62 310 ILE A O 1
ATOM 2390 N N . SER A 1 311 ? -18.846 0.602 8.791 1.00 97.62 311 SER A N 1
ATOM 2391 C CA . SER A 1 311 ? -18.876 0.814 10.228 1.00 97.62 311 SER A CA 1
ATOM 2392 C C . SER A 1 311 ? -17.687 0.159 10.913 1.00 97.62 311 SER A C 1
ATOM 2394 O O . SER A 1 311 ? -17.178 -0.883 10.491 1.00 97.62 311 SER A O 1
ATOM 2396 N N . ILE A 1 312 ? -17.224 0.804 11.981 1.00 97.81 312 ILE A N 1
ATOM 2397 C CA . ILE A 1 312 ? -16.162 0.298 12.848 1.00 97.81 312 ILE A CA 1
ATOM 2398 C C . ILE A 1 312 ? -16.696 0.242 14.276 1.00 97.81 312 ILE A C 1
ATOM 2400 O O . ILE A 1 312 ? -17.193 1.237 14.810 1.00 97.81 312 ILE A O 1
ATOM 2404 N N . ASP A 1 313 ? -16.617 -0.942 14.888 1.00 96.25 313 ASP A N 1
ATOM 2405 C CA . ASP A 1 313 ? -17.223 -1.249 16.190 1.00 96.25 313 ASP A CA 1
ATOM 2406 C C . ASP A 1 313 ? -18.707 -0.820 16.270 1.00 96.25 313 ASP A C 1
ATOM 2408 O O . ASP A 1 313 ? -19.189 -0.334 17.292 1.00 96.25 313 ASP A O 1
ATOM 2412 N N . GLY A 1 314 ? -19.431 -1.000 15.157 1.00 94.56 314 GLY A N 1
ATOM 2413 C CA . GLY A 1 314 ? -20.866 -0.723 15.031 1.00 94.56 314 GLY A CA 1
ATOM 2414 C C . GLY A 1 314 ? -21.243 0.739 14.770 1.00 94.56 314 GLY A C 1
ATOM 2415 O O . GLY A 1 314 ? -22.428 1.013 14.610 1.00 94.56 314 GLY A O 1
ATOM 2416 N N . GLN A 1 315 ? -20.278 1.659 14.700 1.00 95.31 315 GLN A N 1
ATOM 2417 C CA . GLN A 1 315 ? -20.520 3.076 14.396 1.00 95.31 315 GLN A CA 1
ATOM 2418 C C . GLN A 1 315 ? -20.156 3.381 12.944 1.00 95.31 315 GLN A C 1
ATOM 2420 O O . GLN A 1 315 ? -19.085 2.971 12.487 1.00 95.31 315 GLN A O 1
ATOM 2425 N N . ASP A 1 316 ? -21.039 4.071 12.221 1.00 95.75 316 ASP A N 1
ATOM 2426 C CA . ASP A 1 316 ? -20.798 4.456 10.830 1.00 95.75 316 ASP A CA 1
ATOM 2427 C C . ASP A 1 316 ? -19.679 5.502 10.763 1.00 95.75 316 ASP A C 1
ATOM 2429 O O . ASP A 1 316 ? -19.721 6.544 11.419 1.00 95.75 316 ASP A O 1
ATOM 2433 N N . ILE A 1 317 ? -18.648 5.222 9.967 1.00 95.38 317 ILE A N 1
ATOM 2434 C CA . ILE A 1 317 ? -17.479 6.098 9.887 1.00 95.38 317 ILE A CA 1
ATOM 2435 C C . ILE A 1 317 ? -17.786 7.421 9.184 1.00 95.38 317 ILE A C 1
ATOM 2437 O O . ILE A 1 317 ? -17.004 8.361 9.338 1.00 95.38 317 ILE A O 1
ATOM 2441 N N . SER A 1 318 ? -18.864 7.500 8.393 1.00 93.25 318 SER A N 1
ATOM 2442 C CA . SER A 1 318 ? -19.268 8.707 7.662 1.00 93.25 318 SER A CA 1
ATOM 2443 C C . SER A 1 318 ? -19.749 9.829 8.587 1.00 93.25 318 SER A C 1
ATOM 2445 O O . SER A 1 318 ? -19.587 11.000 8.237 1.00 93.25 318 SER A O 1
ATOM 2447 N N . GLU A 1 319 ? -20.234 9.481 9.783 1.00 92.94 319 GLU A N 1
ATOM 2448 C CA . GLU A 1 319 ? -20.751 10.420 10.788 1.00 92.94 319 GLU A CA 1
ATOM 2449 C C . GLU A 1 319 ? -19.640 11.216 11.490 1.00 92.94 319 GLU A C 1
ATOM 2451 O O . GLU A 1 319 ? -19.862 12.341 11.936 1.00 92.94 319 GLU A O 1
ATOM 2456 N N . PHE A 1 320 ? -18.425 10.665 11.574 1.00 93.88 320 PHE A N 1
ATOM 2457 C CA . PHE A 1 320 ? -17.310 11.316 12.267 1.00 93.88 320 PHE A CA 1
ATOM 2458 C C . PHE A 1 320 ? -16.690 12.464 11.461 1.00 93.88 320 PHE A C 1
ATOM 2460 O O . PHE A 1 320 ? -16.686 12.460 10.231 1.00 93.88 320 PHE A O 1
ATOM 2467 N N . GLY A 1 321 ? -16.068 13.427 12.144 1.00 94.06 321 GLY A N 1
ATOM 2468 C CA . GLY A 1 321 ? -15.144 14.359 11.493 1.00 94.06 321 GLY A CA 1
ATOM 2469 C C . GLY A 1 321 ? -13.853 13.653 11.066 1.00 94.06 321 GLY A C 1
ATOM 2470 O O . GLY A 1 321 ? -13.336 12.804 11.799 1.00 94.06 321 GLY A O 1
ATOM 2471 N N . VAL A 1 322 ? -13.293 13.992 9.899 1.00 92.88 322 VAL A N 1
ATOM 2472 C CA . VAL A 1 322 ? -12.082 13.311 9.388 1.00 92.88 322 VAL A CA 1
ATOM 2473 C C . VAL A 1 322 ? -10.858 13.507 10.292 1.00 92.88 322 VAL A C 1
ATOM 2475 O O . VAL A 1 322 ? -9.999 12.624 10.357 1.00 92.88 322 VAL A O 1
ATOM 2478 N N . GLY A 1 323 ? -10.801 14.620 11.028 1.00 91.44 323 GLY A N 1
ATOM 2479 C CA . GLY A 1 323 ? -9.762 14.944 12.004 1.00 91.44 323 GLY A CA 1
ATOM 2480 C C . GLY A 1 323 ? -9.857 14.146 13.304 1.00 91.44 323 GLY A C 1
ATOM 2481 O O . GLY A 1 323 ? -8.829 13.882 13.919 1.00 91.44 323 GLY A O 1
ATOM 2482 N N . ASP A 1 324 ? -11.052 13.694 13.694 1.00 91.81 324 ASP A N 1
ATOM 2483 C CA . ASP A 1 324 ? -11.241 12.795 14.843 1.00 91.81 324 ASP A CA 1
ATOM 2484 C C . ASP A 1 324 ? -11.096 11.319 14.441 1.00 91.81 324 ASP A C 1
ATOM 2486 O O . ASP A 1 324 ? -10.647 10.493 15.239 1.00 91.81 324 ASP A O 1
ATOM 2490 N N . TYR A 1 325 ? -11.449 10.995 13.193 1.00 94.31 325 TYR A N 1
ATOM 2491 C CA . TYR A 1 325 ? -11.442 9.644 12.636 1.00 94.31 325 TYR A CA 1
ATOM 2492 C C . TYR A 1 325 ? -10.047 9.162 12.222 1.00 94.31 325 TYR A C 1
ATOM 2494 O O . TYR A 1 325 ? -9.544 8.169 12.749 1.00 94.31 325 TYR A O 1
ATOM 2502 N N . ARG A 1 326 ? -9.393 9.857 11.278 1.00 93.62 326 ARG A N 1
ATOM 2503 C CA . ARG A 1 326 ? -8.152 9.378 10.638 1.00 93.62 326 ARG A CA 1
ATOM 2504 C C . ARG A 1 326 ? -7.018 9.133 11.623 1.00 93.62 326 ARG A C 1
ATOM 2506 O O . ARG A 1 326 ? -6.336 8.120 11.465 1.00 93.62 326 ARG A O 1
ATOM 2513 N N . PRO A 1 327 ? -6.815 9.965 12.667 1.00 90.69 327 PRO A N 1
ATOM 2514 C CA . PRO A 1 327 ? -5.772 9.687 13.634 1.00 90.69 327 PRO A CA 1
ATOM 2515 C C . PRO A 1 327 ? -5.956 8.359 14.352 1.00 90.69 327 PRO A C 1
ATOM 2517 O O . PRO A 1 327 ? -4.959 7.880 14.869 1.00 90.69 327 PRO A O 1
ATOM 2520 N N . ARG A 1 328 ? -7.158 7.762 14.402 1.00 92.19 328 ARG A N 1
ATOM 2521 C CA . ARG A 1 328 ? -7.450 6.485 15.083 1.00 92.19 328 ARG A CA 1
ATOM 2522 C C . ARG A 1 328 ? -7.008 5.249 14.300 1.00 92.19 328 ARG A C 1
ATOM 2524 O O . ARG A 1 328 ? -6.929 4.171 14.885 1.00 92.19 328 ARG A O 1
ATOM 2531 N N . LEU A 1 329 ? -6.681 5.406 13.021 1.00 93.94 329 LEU A N 1
ATOM 2532 C CA . LEU A 1 329 ? -6.218 4.342 12.136 1.00 93.94 329 LEU A CA 1
ATOM 2533 C C . LEU A 1 329 ? -4.707 4.456 11.886 1.00 93.94 329 LEU A C 1
ATOM 2535 O O . LEU A 1 329 ? -4.141 5.551 11.895 1.00 93.94 329 LEU A O 1
ATOM 2539 N N . GLY A 1 330 ? -4.037 3.324 11.673 1.00 92.94 330 GLY A N 1
ATOM 2540 C CA . GLY A 1 330 ? -2.634 3.271 11.253 1.00 92.94 330 GLY A CA 1
ATOM 2541 C C . GLY A 1 330 ? -2.510 2.965 9.762 1.00 92.94 330 GLY A C 1
ATOM 2542 O O . GLY A 1 330 ? -3.125 2.008 9.299 1.00 92.94 330 GLY A O 1
ATOM 2543 N N . MET A 1 331 ? -1.712 3.735 9.012 1.00 90.38 331 MET A N 1
ATOM 2544 C CA . MET A 1 331 ? -1.458 3.473 7.588 1.00 90.38 331 MET A CA 1
ATOM 2545 C C . MET A 1 331 ? 0.032 3.321 7.263 1.00 90.38 331 MET A C 1
ATOM 2547 O O . MET A 1 331 ? 0.850 4.197 7.533 1.00 90.38 331 MET A O 1
ATOM 2551 N N . ILE A 1 332 ? 0.299 2.180 6.646 1.00 88.75 332 ILE A N 1
ATOM 2552 C CA . ILE A 1 332 ? 1.390 1.697 5.803 1.00 88.75 332 ILE A CA 1
ATOM 2553 C C . ILE A 1 332 ? 1.381 2.100 4.325 1.00 88.75 332 ILE A C 1
ATOM 2555 O O . ILE A 1 332 ? 1.066 1.200 3.558 1.00 88.75 332 ILE A O 1
ATOM 2559 N N . PRO A 1 333 ? 1.615 3.341 3.856 1.00 83.00 333 PRO A N 1
ATOM 2560 C CA . PRO A 1 333 ? 1.532 3.598 2.416 1.00 83.00 333 PRO A CA 1
ATOM 2561 C C . PRO A 1 333 ? 2.626 2.853 1.633 1.00 83.00 333 PRO A C 1
ATOM 2563 O O . PRO A 1 333 ? 3.710 2.589 2.165 1.00 83.00 333 PRO A O 1
ATOM 2566 N N . GLN A 1 334 ? 2.358 2.608 0.347 1.00 78.62 334 GLN A N 1
ATOM 2567 C CA . GLN A 1 334 ? 3.299 1.977 -0.587 1.00 78.62 334 GLN A CA 1
ATOM 2568 C C . GLN A 1 334 ? 4.631 2.733 -0.647 1.00 78.62 334 GLN A C 1
ATOM 2570 O O . GLN A 1 334 ? 5.702 2.131 -0.600 1.00 78.62 334 GLN A O 1
ATOM 2575 N N . GLU A 1 335 ? 4.564 4.067 -0.685 1.00 73.12 335 GLU A N 1
ATOM 2576 C CA . GLU A 1 335 ? 5.724 4.946 -0.591 1.00 73.12 335 GLU A CA 1
ATOM 2577 C C . GLU A 1 335 ? 5.679 5.748 0.712 1.00 73.12 335 GLU A C 1
ATOM 2579 O O . GLU A 1 335 ? 4.818 6.603 0.926 1.00 73.12 335 GLU A O 1
ATOM 2584 N N . SER A 1 336 ? 6.640 5.489 1.597 1.00 76.38 336 SER A N 1
ATOM 2585 C CA . SER A 1 336 ? 6.811 6.267 2.823 1.00 76.38 336 SER A CA 1
ATOM 2586 C C . SER A 1 336 ? 7.627 7.527 2.528 1.00 76.38 336 SER A C 1
ATOM 2588 O O . SER A 1 336 ? 8.859 7.496 2.440 1.00 76.38 336 SER A O 1
ATOM 2590 N N . SER A 1 337 ? 6.935 8.653 2.347 1.00 79.44 337 SER A N 1
ATOM 2591 C CA . SER A 1 337 ? 7.579 9.950 2.136 1.00 79.44 337 SER A CA 1
ATOM 2592 C C . SER A 1 337 ? 8.127 10.530 3.443 1.00 79.44 337 SER A C 1
ATOM 2594 O O . SER A 1 337 ? 7.522 10.435 4.519 1.00 79.44 337 SER A O 1
ATOM 2596 N N . LEU A 1 338 ? 9.284 11.179 3.335 1.00 81.50 338 LEU A N 1
ATOM 2597 C CA . LEU A 1 338 ? 9.895 11.968 4.399 1.00 81.50 338 LEU A CA 1
ATOM 2598 C C . LEU A 1 338 ? 9.864 13.435 3.970 1.00 81.50 338 LEU A C 1
ATOM 2600 O O . LEU A 1 338 ? 10.141 13.749 2.814 1.00 81.50 338 LEU A O 1
ATOM 2604 N N . PHE A 1 339 ? 9.520 14.317 4.895 1.00 83.19 339 PHE A N 1
ATOM 2605 C CA . PHE A 1 339 ? 9.408 15.752 4.669 1.00 83.19 339 PHE A CA 1
ATOM 2606 C C . PHE A 1 339 ? 10.709 16.455 5.051 1.00 83.19 339 PHE A C 1
ATOM 2608 O O . PHE A 1 339 ? 11.441 15.990 5.927 1.00 83.19 339 PHE A O 1
ATOM 2615 N N . GLY A 1 340 ? 10.990 17.604 4.433 1.00 80.88 340 GLY A N 1
ATOM 2616 C CA . GLY A 1 340 ? 12.085 18.466 4.881 1.00 80.88 340 GLY A CA 1
ATOM 2617 C C . GLY A 1 340 ? 11.905 18.857 6.351 1.00 80.88 340 GLY A C 1
ATOM 2618 O O . GLY A 1 340 ? 10.807 19.212 6.768 1.00 80.88 340 GLY A O 1
ATOM 2619 N N . GLY A 1 341 ? 12.969 18.757 7.145 1.00 84.94 341 GLY A N 1
ATOM 2620 C CA . GLY A 1 341 ? 12.923 18.989 8.589 1.00 84.94 341 GLY A CA 1
ATOM 2621 C C . GLY A 1 341 ? 13.695 17.928 9.358 1.00 84.94 341 GLY A C 1
ATOM 2622 O O . GLY A 1 341 ? 14.421 17.133 8.767 1.00 84.94 341 GLY A O 1
ATOM 2623 N N . SER A 1 342 ? 13.559 17.914 10.682 1.00 86.06 342 SER A N 1
ATOM 2624 C CA . SER A 1 342 ? 14.295 16.977 11.528 1.00 86.06 342 SER A CA 1
ATOM 2625 C C . SER A 1 342 ? 13.738 15.548 11.463 1.00 86.06 342 SER A C 1
ATOM 2627 O O . SER A 1 342 ? 12.572 15.338 11.108 1.00 86.06 342 SER A O 1
ATOM 2629 N N . ILE A 1 343 ? 14.547 14.550 11.838 1.00 86.06 343 ILE A N 1
ATOM 2630 C CA . ILE A 1 343 ? 14.070 13.169 12.054 1.00 86.06 343 ILE A CA 1
ATOM 2631 C C . ILE A 1 343 ? 12.913 13.165 13.062 1.00 86.06 343 ILE A C 1
ATOM 2633 O O . ILE A 1 343 ? 11.898 12.505 12.842 1.00 86.06 343 ILE A O 1
ATOM 2637 N N . ARG A 1 344 ? 13.044 13.959 14.128 1.00 87.94 344 ARG A N 1
ATOM 2638 C CA . ARG A 1 344 ? 12.032 14.155 15.167 1.00 87.94 344 ARG A CA 1
ATOM 2639 C C . ARG A 1 344 ? 10.696 14.613 14.593 1.00 87.94 344 ARG A C 1
ATOM 2641 O O . ARG A 1 344 ? 9.699 13.928 14.782 1.00 87.94 344 ARG A O 1
ATOM 2648 N N . ASN A 1 345 ? 10.690 15.710 13.835 1.00 88.81 345 ASN A N 1
ATOM 2649 C CA . ASN A 1 345 ? 9.468 16.262 13.241 1.00 88.81 345 ASN A CA 1
ATOM 2650 C C . ASN A 1 345 ? 8.852 15.302 12.219 1.00 88.81 345 ASN A C 1
ATOM 2652 O O . ASN A 1 345 ? 7.645 15.297 12.011 1.00 88.81 345 ASN A O 1
ATOM 2656 N N . ASN A 1 346 ? 9.674 14.468 11.581 1.00 89.25 346 ASN A N 1
ATOM 2657 C CA . ASN A 1 346 ? 9.189 13.445 10.668 1.00 89.25 346 ASN A CA 1
ATOM 2658 C C . ASN A 1 346 ? 8.541 12.254 11.381 1.00 89.25 346 ASN A C 1
ATOM 2660 O O . ASN A 1 346 ? 7.616 11.675 10.814 1.00 89.25 346 ASN A O 1
ATOM 2664 N N . LEU A 1 347 ? 9.019 11.849 12.560 1.00 89.56 347 LEU A N 1
ATOM 2665 C CA . LEU A 1 347 ? 8.392 10.789 13.362 1.00 89.56 347 LEU A CA 1
ATOM 2666 C C . LEU A 1 347 ? 7.119 11.297 14.045 1.00 89.56 347 LEU A C 1
ATOM 2668 O O . LEU A 1 347 ? 6.072 10.642 13.990 1.00 89.56 347 LEU A O 1
ATOM 2672 N N . ASP A 1 348 ? 7.216 12.484 14.636 1.00 90.88 348 ASP A N 1
ATOM 2673 C CA . ASP A 1 348 ? 6.186 13.093 15.459 1.00 90.88 348 ASP A CA 1
ATOM 2674 C C . ASP A 1 348 ? 6.022 14.594 15.156 1.00 90.88 348 ASP A C 1
ATOM 2676 O O . ASP A 1 348 ? 6.547 15.452 15.871 1.00 90.88 348 ASP A O 1
ATOM 2680 N N . PRO A 1 349 ? 5.278 14.935 14.090 1.00 88.00 349 PRO A N 1
ATOM 2681 C CA . PRO A 1 349 ? 5.025 16.325 13.718 1.00 88.00 349 PRO A CA 1
ATOM 2682 C C . PRO A 1 349 ? 4.113 17.063 14.707 1.00 88.00 349 PRO A C 1
ATOM 2684 O O . PRO A 1 349 ? 4.015 18.283 14.639 1.00 88.00 349 PRO A O 1
ATOM 2687 N N . LEU A 1 350 ? 3.420 16.338 15.593 1.00 86.56 350 LEU A N 1
ATOM 2688 C CA . LEU A 1 350 ? 2.469 16.905 16.553 1.00 86.56 350 LEU A CA 1
ATOM 2689 C C . LEU A 1 350 ? 3.042 17.000 17.972 1.00 86.56 350 LEU A C 1
ATOM 2691 O O . LEU A 1 350 ? 2.329 17.448 18.867 1.00 86.56 350 LEU A O 1
ATOM 2695 N N . HIS A 1 351 ? 4.297 16.590 18.178 1.00 86.12 351 HIS A N 1
ATOM 2696 C CA . HIS A 1 351 ? 4.975 16.609 19.477 1.00 86.12 351 HIS A CA 1
ATOM 2697 C C . HIS A 1 351 ? 4.174 15.899 20.586 1.00 86.12 351 HIS A C 1
ATOM 2699 O O . HIS A 1 351 ? 4.041 16.402 21.700 1.00 86.12 351 HIS A O 1
ATOM 2705 N N . GLN A 1 352 ? 3.600 14.743 20.248 1.00 86.38 352 GLN A N 1
ATOM 2706 C CA . GLN A 1 352 ? 2.797 13.896 21.130 1.00 86.38 352 GLN A CA 1
ATOM 2707 C C . GLN A 1 352 ? 3.613 12.847 21.892 1.00 86.38 352 GLN A C 1
ATOM 2709 O O . GLN A 1 352 ? 3.080 12.259 22.830 1.00 86.38 352 GLN A O 1
ATOM 2714 N N . PHE A 1 353 ? 4.853 12.586 21.479 1.00 87.00 353 PHE A N 1
ATOM 2715 C CA . PHE A 1 353 ? 5.677 11.498 22.000 1.00 87.00 353 PHE A CA 1
ATOM 2716 C C . PHE A 1 353 ? 6.985 12.006 22.601 1.00 87.00 353 PHE A C 1
ATOM 2718 O O . PHE A 1 353 ? 7.589 12.975 22.125 1.00 87.00 353 PHE A O 1
ATOM 2725 N N . ASP A 1 354 ? 7.469 11.289 23.611 1.00 83.00 354 ASP A N 1
ATOM 2726 C CA . ASP A 1 354 ? 8.754 11.587 24.238 1.00 83.00 354 ASP A CA 1
ATOM 2727 C C . ASP A 1 354 ? 9.934 11.044 23.408 1.00 83.00 354 ASP A C 1
ATOM 2729 O O . ASP A 1 354 ? 9.798 10.179 22.533 1.00 83.00 354 ASP A O 1
ATOM 2733 N N . ILE A 1 355 ? 11.141 11.555 23.678 1.00 78.31 355 ILE A N 1
ATOM 2734 C CA . ILE A 1 355 ? 12.381 11.149 22.983 1.00 78.31 355 ILE A CA 1
ATOM 2735 C C . ILE A 1 355 ? 12.614 9.641 23.126 1.00 78.31 355 ILE A C 1
ATOM 2737 O O . ILE A 1 355 ? 13.052 8.974 22.185 1.00 78.31 355 ILE A O 1
ATOM 2741 N N . GLU A 1 356 ? 12.322 9.104 24.303 1.00 78.31 356 GLU A N 1
ATOM 2742 C CA . GLU A 1 356 ? 12.460 7.700 24.656 1.00 78.31 356 GLU A CA 1
ATOM 2743 C C . GLU A 1 356 ? 11.554 6.812 23.799 1.00 78.31 356 GLU A C 1
ATOM 2745 O O . GLU A 1 356 ? 11.997 5.766 23.324 1.00 78.31 356 GLU A O 1
ATOM 2750 N N . GLU A 1 357 ? 10.317 7.242 23.551 1.00 82.56 357 GLU A N 1
ATOM 2751 C CA . GLU A 1 357 ? 9.355 6.509 22.724 1.00 82.56 357 GLU A CA 1
ATOM 2752 C C . GLU A 1 357 ? 9.777 6.504 21.252 1.00 82.56 357 GLU A C 1
ATOM 2754 O O . GLU A 1 357 ? 9.727 5.462 20.591 1.00 82.56 357 GLU A O 1
ATOM 2759 N N . MET A 1 358 ? 10.282 7.639 20.756 1.00 84.56 358 MET A N 1
ATOM 2760 C CA . MET A 1 358 ? 10.849 7.744 19.408 1.00 84.56 358 MET A CA 1
ATOM 2761 C C . MET A 1 358 ? 12.049 6.808 19.218 1.00 84.56 358 MET A C 1
ATOM 2763 O O . MET A 1 358 ? 12.124 6.074 18.229 1.00 84.56 358 MET A O 1
ATOM 2767 N N . TRP A 1 359 ? 12.984 6.791 20.171 1.00 82.75 359 TRP A N 1
ATOM 2768 C CA . TRP A 1 359 ? 14.144 5.900 20.110 1.00 82.75 359 TRP A CA 1
ATOM 2769 C C . TRP A 1 359 ? 13.767 4.430 20.256 1.00 82.75 359 TRP A C 1
ATOM 2771 O O . TRP A 1 359 ? 14.337 3.590 19.557 1.00 82.75 359 TRP A O 1
ATOM 2781 N N . ALA A 1 360 ? 12.791 4.107 21.107 1.00 81.12 360 ALA A N 1
ATOM 2782 C CA . ALA A 1 360 ? 12.270 2.751 21.223 1.00 81.12 360 ALA A CA 1
ATOM 2783 C C . ALA A 1 360 ? 11.701 2.262 19.881 1.00 81.12 360 ALA A C 1
ATOM 2785 O O . ALA A 1 360 ? 12.032 1.157 19.449 1.00 81.12 360 ALA A O 1
ATOM 2786 N N . ALA A 1 361 ? 10.923 3.093 19.180 1.00 87.19 361 ALA 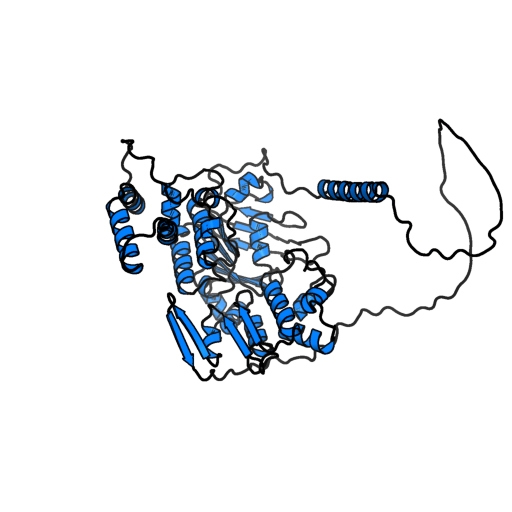A N 1
ATOM 2787 C CA . ALA A 1 361 ? 10.399 2.762 17.854 1.00 87.19 361 ALA A CA 1
ATOM 2788 C C . ALA A 1 361 ? 11.519 2.562 16.815 1.00 87.19 361 ALA A C 1
ATOM 2790 O O . ALA A 1 361 ? 11.520 1.565 16.090 1.00 87.19 361 ALA A O 1
ATOM 2791 N N . LEU A 1 362 ? 12.520 3.451 16.788 1.00 85.31 362 LEU A N 1
ATOM 2792 C CA . LEU A 1 362 ? 13.675 3.337 15.886 1.00 85.31 362 LEU A CA 1
ATOM 2793 C C . LEU A 1 362 ? 14.519 2.081 16.143 1.00 85.31 362 LEU A C 1
ATOM 2795 O O . LEU A 1 362 ? 15.070 1.514 15.199 1.00 85.31 362 LEU A O 1
ATOM 2799 N N . ILE A 1 363 ? 14.644 1.643 17.397 1.00 82.25 363 ILE A N 1
ATOM 2800 C CA . ILE A 1 363 ? 15.358 0.408 17.752 1.00 82.25 363 ILE A CA 1
ATOM 2801 C C . ILE A 1 363 ? 14.578 -0.814 17.297 1.00 82.25 363 ILE A C 1
ATOM 2803 O O . ILE A 1 363 ? 15.163 -1.692 16.665 1.00 82.25 363 ILE A O 1
ATOM 2807 N N . LYS A 1 364 ? 13.271 -0.851 17.577 1.00 82.38 364 LYS A N 1
ATOM 2808 C CA . LYS A 1 364 ? 12.386 -1.937 17.140 1.00 82.38 364 LYS A CA 1
ATOM 2809 C C . LYS A 1 364 ? 12.437 -2.130 15.626 1.00 82.38 364 LYS A C 1
ATOM 2811 O O . LYS A 1 364 ? 12.515 -3.259 15.161 1.00 82.38 364 LYS A O 1
ATOM 2816 N N . CYS A 1 365 ? 12.487 -1.032 14.872 1.00 84.19 365 CYS A N 1
ATOM 2817 C CA . CYS A 1 365 ? 12.588 -1.056 13.412 1.00 84.19 365 CYS A CA 1
ATOM 2818 C C . CYS A 1 365 ? 14.024 -1.225 12.881 1.00 84.19 365 CYS A C 1
ATOM 2820 O O . CYS A 1 365 ? 14.242 -1.091 11.683 1.00 84.19 365 CYS A O 1
ATOM 2822 N N . GLY A 1 366 ? 15.031 -1.446 13.735 1.00 79.75 366 GLY A N 1
ATOM 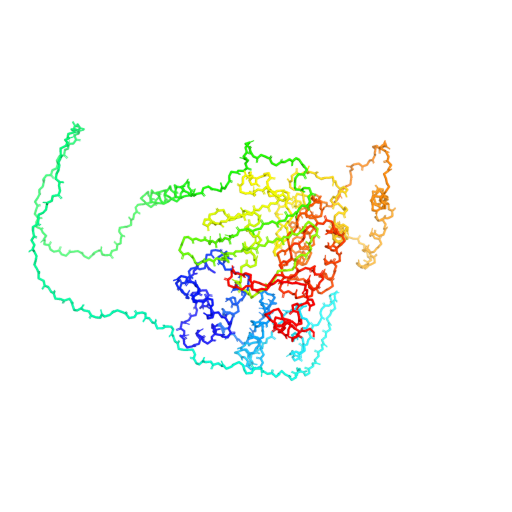2823 C CA . GLY A 1 366 ? 16.425 -1.631 13.306 1.00 79.75 366 GLY A CA 1
ATOM 2824 C C . GLY A 1 366 ? 17.118 -0.377 12.747 1.00 79.75 366 GLY A C 1
ATOM 2825 O O . GLY A 1 366 ? 18.269 -0.443 12.319 1.00 79.75 366 GLY A O 1
ATOM 2826 N N . LEU A 1 367 ? 16.473 0.792 12.791 1.00 80.69 367 LEU A N 1
ATOM 2827 C CA . LEU A 1 367 ? 16.993 2.043 12.228 1.00 80.69 367 LEU A CA 1
ATOM 2828 C C . LEU A 1 367 ? 17.924 2.805 13.176 1.00 80.69 367 LEU A C 1
ATOM 2830 O O . LEU A 1 367 ? 18.676 3.673 12.732 1.00 80.69 367 LEU A O 1
ATOM 2834 N N . ALA A 1 368 ? 17.922 2.486 14.471 1.00 75.50 368 ALA A N 1
ATOM 2835 C CA . ALA A 1 368 ? 18.683 3.241 15.465 1.00 75.50 368 ALA A CA 1
ATOM 2836 C C . ALA A 1 368 ? 20.189 3.320 15.160 1.00 75.50 368 ALA A C 1
ATOM 2838 O O . ALA A 1 368 ? 20.780 4.395 15.247 1.00 75.50 368 ALA A O 1
ATOM 2839 N N . LYS A 1 369 ? 20.808 2.206 14.741 1.00 69.94 369 LYS A N 1
ATOM 2840 C CA . LYS A 1 369 ? 22.235 2.176 14.373 1.00 69.94 369 LYS A CA 1
ATOM 2841 C C . LYS A 1 369 ? 22.534 3.079 13.179 1.00 69.94 369 LYS A C 1
ATOM 2843 O O . LYS A 1 369 ? 23.523 3.805 13.209 1.00 69.94 369 LYS A O 1
ATOM 2848 N N . HIS A 1 370 ? 21.664 3.072 12.167 1.00 71.25 370 HIS A N 1
ATOM 2849 C CA . HIS A 1 370 ? 21.800 3.948 11.007 1.00 71.25 370 HIS A CA 1
ATOM 2850 C C . HIS A 1 370 ? 21.749 5.414 11.442 1.00 71.25 370 HIS A C 1
ATOM 2852 O O . HIS A 1 370 ? 22.693 6.150 11.167 1.00 71.25 370 HIS A O 1
ATOM 2858 N N . MET A 1 371 ? 20.741 5.807 12.227 1.00 71.81 371 MET A N 1
ATOM 2859 C CA . MET A 1 371 ? 20.584 7.191 12.701 1.00 71.81 371 MET A CA 1
ATOM 2860 C C . MET A 1 371 ? 21.757 7.667 13.575 1.00 71.81 371 MET A C 1
ATOM 2862 O O . MET A 1 371 ? 22.161 8.825 13.484 1.00 71.81 371 MET A O 1
ATOM 2866 N N . LEU A 1 372 ? 22.354 6.773 14.373 1.00 64.50 372 LEU A N 1
ATOM 2867 C CA . LEU A 1 372 ? 23.540 7.073 15.187 1.00 64.50 372 LEU A CA 1
ATOM 2868 C C . LEU A 1 372 ? 24.835 7.137 14.363 1.00 64.50 372 LEU A C 1
ATOM 2870 O O . LEU A 1 372 ? 25.686 7.983 14.629 1.00 64.50 372 LEU A O 1
ATOM 2874 N N . SER A 1 373 ? 24.991 6.291 13.340 1.00 58.72 373 SER A N 1
ATOM 2875 C CA . SER A 1 373 ? 26.196 6.267 12.494 1.00 58.72 373 SER A CA 1
ATOM 2876 C C . SER A 1 373 ? 26.412 7.569 11.709 1.00 58.72 373 SER A C 1
ATOM 2878 O O . SER A 1 373 ? 27.548 7.947 11.434 1.00 58.72 373 SER A O 1
ATOM 2880 N N . TYR A 1 374 ? 25.346 8.328 11.437 1.00 56.78 374 TYR A N 1
ATOM 2881 C CA . TYR A 1 374 ? 25.424 9.658 10.818 1.00 56.78 374 TYR A CA 1
ATOM 2882 C C . TYR A 1 374 ? 25.893 10.764 11.783 1.00 56.78 374 TYR A C 1
ATOM 2884 O O . TYR A 1 374 ? 25.928 11.944 11.422 1.00 56.78 374 TYR A O 1
ATOM 2892 N N . HIS A 1 375 ? 26.244 10.428 13.028 1.00 48.28 375 HIS A N 1
ATOM 2893 C CA . HIS A 1 375 ? 26.830 11.362 13.989 1.00 48.28 375 HIS A CA 1
ATOM 2894 C C . HIS A 1 375 ? 28.343 11.576 13.764 1.00 48.28 375 HIS A C 1
ATOM 2896 O O . HIS A 1 375 ? 28.870 12.609 14.179 1.00 48.28 375 HIS A O 1
ATOM 2902 N N . SER A 1 376 ? 29.043 10.665 13.075 1.00 45.16 376 SER A N 1
ATOM 2903 C CA . SER A 1 376 ? 30.498 10.735 12.863 1.00 45.16 376 SER A CA 1
ATOM 2904 C C . SER A 1 376 ? 30.876 11.420 11.545 1.00 45.16 376 SER A C 1
ATOM 2906 O O . SER A 1 376 ? 31.389 10.799 10.614 1.00 45.16 376 SER A O 1
ATOM 2908 N N . SER A 1 377 ? 30.620 12.715 11.440 1.00 39.81 377 SER A N 1
ATOM 2909 C CA . SER A 1 377 ? 31.277 13.549 10.433 1.00 39.81 377 SER A CA 1
ATOM 2910 C C . SER A 1 377 ? 31.691 14.839 11.117 1.00 39.81 377 SER A C 1
ATOM 2912 O O . SER A 1 377 ? 30.874 15.742 11.182 1.00 39.81 377 SER A O 1
ATOM 2914 N N . PHE A 1 378 ? 32.888 14.868 11.717 1.00 33.62 378 PHE A N 1
ATOM 2915 C CA . PHE A 1 378 ? 33.744 16.056 11.849 1.00 33.62 378 PHE A CA 1
ATOM 2916 C C . PHE A 1 378 ? 35.144 15.676 12.380 1.00 33.62 378 PHE A C 1
ATOM 2918 O O . PHE A 1 378 ? 35.264 14.919 13.341 1.00 33.62 378 PHE A O 1
ATOM 2925 N N . ASN A 1 379 ? 36.147 16.288 11.737 1.00 30.59 379 ASN A N 1
ATOM 2926 C CA . ASN A 1 379 ? 37.601 16.321 11.952 1.00 30.59 379 ASN A CA 1
ATOM 2927 C C . ASN A 1 379 ? 38.448 15.158 11.403 1.00 30.59 379 ASN A C 1
ATOM 2929 O O . ASN A 1 379 ? 38.813 14.215 12.103 1.00 30.59 379 ASN A O 1
ATOM 2933 N N . ASP A 1 380 ? 38.844 15.333 10.137 1.00 34.00 380 ASP A N 1
ATOM 2934 C CA . ASP A 1 380 ? 40.101 14.831 9.588 1.00 34.00 380 ASP A CA 1
ATOM 2935 C C . ASP A 1 380 ? 41.278 15.389 10.393 1.00 34.00 380 ASP A C 1
ATOM 2937 O O . ASP A 1 380 ? 41.546 16.585 10.356 1.00 34.00 380 ASP A O 1
ATOM 2941 N N . HIS A 1 381 ? 41.932 14.518 11.155 1.00 34.91 381 HIS A N 1
ATOM 2942 C CA . HIS A 1 381 ? 43.376 14.448 11.395 1.00 34.91 381 HIS A CA 1
ATOM 2943 C C . HIS A 1 381 ? 43.580 13.360 12.450 1.00 34.91 381 HIS A C 1
ATOM 2945 O O . HIS A 1 381 ? 43.481 13.642 13.632 1.00 34.91 381 HIS A O 1
ATOM 2951 N N . ASP A 1 382 ? 43.756 12.105 12.016 1.00 35.78 382 ASP A N 1
ATOM 2952 C CA . ASP A 1 382 ? 44.603 11.115 12.701 1.00 35.78 382 ASP A CA 1
ATOM 2953 C C . ASP A 1 382 ? 44.573 9.763 11.974 1.00 35.78 382 ASP A C 1
ATOM 2955 O O . ASP A 1 382 ? 43.532 9.295 11.513 1.00 35.78 382 ASP A O 1
ATOM 2959 N N . ASN A 1 383 ? 45.729 9.113 11.875 1.00 40.66 383 ASN A N 1
ATOM 2960 C CA . ASN A 1 383 ? 45.953 7.876 11.125 1.00 40.66 383 ASN A CA 1
ATOM 2961 C C . ASN A 1 383 ? 45.415 6.624 11.857 1.00 40.66 383 ASN A C 1
ATOM 2963 O O . ASN A 1 383 ? 46.167 5.934 12.538 1.00 40.66 383 ASN A O 1
ATOM 2967 N N . MET A 1 384 ? 44.136 6.270 11.674 1.00 42.53 384 MET A N 1
ATOM 2968 C CA . MET A 1 384 ? 43.670 4.870 11.802 1.00 42.53 384 MET A CA 1
ATOM 2969 C C . MET A 1 384 ? 42.586 4.576 10.759 1.00 42.53 384 MET A C 1
ATOM 2971 O O . MET A 1 384 ? 41.822 5.470 10.396 1.00 42.53 384 MET A O 1
ATOM 2975 N N . THR A 1 385 ? 42.501 3.321 10.315 1.00 50.47 385 THR A N 1
ATOM 2976 C CA . THR A 1 385 ? 41.560 2.834 9.295 1.00 50.47 385 THR A CA 1
ATOM 2977 C C . THR A 1 385 ? 40.086 2.939 9.716 1.00 50.47 385 THR A C 1
ATOM 2979 O O . THR A 1 385 ? 39.706 2.535 10.820 1.00 50.47 385 THR A O 1
ATOM 2982 N N . ASP A 1 386 ? 39.244 3.430 8.797 1.00 45.09 386 ASP A N 1
ATOM 2983 C CA . ASP A 1 386 ? 37.832 3.815 8.991 1.00 45.09 386 ASP A CA 1
ATOM 2984 C C . ASP A 1 386 ? 36.940 2.768 9.672 1.00 45.09 386 ASP A C 1
ATOM 2986 O O . ASP A 1 386 ? 36.023 3.113 10.418 1.00 45.09 386 ASP A O 1
ATOM 2990 N N . HIS A 1 387 ? 37.193 1.480 9.441 1.00 38.16 387 HIS A N 1
ATOM 2991 C CA . HIS A 1 387 ? 36.366 0.406 9.993 1.00 38.16 387 HIS A CA 1
ATOM 2992 C C . HIS A 1 387 ? 36.618 0.180 11.494 1.00 38.16 387 HIS A C 1
ATOM 2994 O O . HIS A 1 387 ? 35.691 -0.107 12.250 1.00 38.16 387 HIS A O 1
ATOM 3000 N N . GLN A 1 388 ? 37.862 0.361 11.947 1.00 37.78 388 GLN A N 1
ATOM 3001 C CA . GLN A 1 388 ? 38.254 0.162 13.347 1.00 37.78 388 GLN A CA 1
ATOM 3002 C C . GLN A 1 388 ? 37.859 1.361 14.219 1.00 37.78 388 GLN A C 1
ATOM 3004 O O . GLN A 1 388 ? 37.417 1.179 15.353 1.00 37.78 388 GLN A O 1
ATOM 3009 N N . LYS A 1 389 ? 37.916 2.581 13.666 1.00 42.19 389 LYS A N 1
ATOM 3010 C CA . LYS A 1 389 ? 37.408 3.795 14.328 1.00 42.19 389 LYS A CA 1
ATOM 3011 C C . LYS A 1 389 ? 35.888 3.770 14.505 1.00 42.19 389 LYS A C 1
ATOM 3013 O O . LYS A 1 389 ? 35.399 4.161 15.564 1.00 42.19 389 LYS A O 1
ATOM 3018 N N . LYS A 1 390 ? 35.142 3.278 13.504 1.00 39.44 390 LYS A N 1
ATOM 3019 C CA . LYS A 1 390 ? 33.675 3.138 13.570 1.00 39.44 390 LYS A CA 1
ATOM 3020 C C . LYS A 1 390 ? 33.239 2.199 14.692 1.00 39.44 390 LYS A C 1
ATOM 3022 O O . LYS A 1 390 ? 32.371 2.567 15.477 1.00 39.44 390 LYS A O 1
ATOM 3027 N N . GLU A 1 391 ? 33.856 1.027 14.823 1.00 34.47 391 GLU A N 1
ATOM 3028 C CA . GLU A 1 391 ? 33.494 0.081 15.889 1.00 34.47 391 GLU A CA 1
ATOM 3029 C C . GLU A 1 391 ? 33.930 0.539 17.287 1.00 34.47 391 GLU A C 1
ATOM 3031 O O . GLU A 1 391 ? 33.190 0.332 18.252 1.00 34.47 391 GLU A O 1
ATOM 3036 N N . ALA A 1 392 ? 35.095 1.182 17.409 1.00 35.69 392 ALA A N 1
ATOM 3037 C CA . ALA A 1 392 ? 35.601 1.684 18.686 1.00 35.69 392 ALA A CA 1
ATOM 3038 C C . ALA A 1 392 ? 34.783 2.878 19.205 1.00 35.69 392 ALA A C 1
ATOM 3040 O O . ALA A 1 392 ? 34.353 2.860 20.354 1.00 35.69 392 ALA A O 1
ATOM 3041 N N . CYS A 1 393 ? 34.470 3.854 18.344 1.00 38.53 393 CYS A N 1
ATOM 3042 C CA . CYS A 1 393 ? 33.647 5.017 18.690 1.00 38.53 393 CYS A CA 1
ATOM 3043 C C . CYS A 1 393 ? 32.211 4.609 19.055 1.00 38.53 393 CYS A C 1
ATOM 3045 O O . CYS A 1 393 ? 31.669 5.072 20.059 1.00 38.53 393 CYS A O 1
ATOM 3047 N N . VAL A 1 394 ? 31.616 3.670 18.304 1.00 37.53 394 VAL A N 1
ATOM 3048 C CA . VAL A 1 394 ? 30.292 3.121 18.631 1.00 37.53 394 VAL A CA 1
ATOM 3049 C C . VAL A 1 394 ? 30.326 2.383 19.971 1.00 37.53 394 VAL A C 1
ATOM 3051 O O . VAL A 1 394 ? 29.443 2.618 20.789 1.00 37.53 394 VAL A O 1
ATOM 3054 N N . ARG A 1 395 ? 31.342 1.554 20.257 1.00 36.31 395 ARG A N 1
ATOM 3055 C CA . ARG A 1 395 ? 31.479 0.867 21.561 1.00 36.31 395 ARG A CA 1
ATOM 3056 C C . ARG A 1 395 ? 31.716 1.823 22.728 1.00 36.31 395 ARG A C 1
ATOM 3058 O O . ARG A 1 395 ? 31.157 1.617 23.802 1.00 36.31 395 ARG A O 1
ATOM 3065 N N . GLU A 1 396 ? 32.528 2.853 22.542 1.00 39.41 396 GLU A N 1
ATOM 3066 C CA . GLU A 1 396 ? 32.876 3.810 23.595 1.00 39.41 396 GLU A CA 1
ATOM 3067 C C . GLU A 1 396 ? 31.704 4.753 23.916 1.00 39.41 396 GLU A C 1
ATOM 3069 O O . GLU A 1 396 ? 31.419 5.025 25.084 1.00 39.41 396 GLU A O 1
ATOM 3074 N N . GLN A 1 397 ? 30.936 5.162 22.900 1.00 40.25 397 GLN A N 1
ATOM 3075 C CA . GLN A 1 397 ? 29.686 5.908 23.081 1.00 40.25 397 GLN A CA 1
ATOM 3076 C C . GLN A 1 397 ? 28.557 5.034 23.654 1.00 40.25 397 GLN A C 1
ATOM 3078 O O . GLN A 1 397 ? 27.764 5.519 24.460 1.00 40.25 397 GLN A O 1
ATOM 3083 N N . TRP A 1 398 ? 28.513 3.744 23.302 1.00 39.78 398 TRP A N 1
ATOM 3084 C CA . TRP A 1 398 ? 27.573 2.752 23.844 1.00 39.78 398 TRP A CA 1
ATOM 3085 C C . TRP A 1 398 ? 27.820 2.462 25.331 1.00 39.78 398 TRP A C 1
ATOM 3087 O O . TRP A 1 398 ? 26.868 2.323 26.098 1.00 39.78 398 TRP A O 1
ATOM 3097 N N . ASN A 1 399 ? 29.086 2.437 25.761 1.00 39.41 399 ASN A N 1
ATOM 3098 C CA . ASN A 1 399 ? 29.465 2.160 27.149 1.00 39.41 399 ASN A CA 1
ATOM 3099 C C . ASN A 1 399 ? 29.366 3.383 28.081 1.00 39.41 399 ASN A C 1
ATOM 3101 O O . ASN A 1 399 ? 29.124 3.207 29.274 1.00 39.41 399 ASN A O 1
ATOM 3105 N N . ASN A 1 400 ? 29.487 4.611 27.560 1.00 40.56 400 ASN A N 1
ATOM 3106 C CA . ASN A 1 400 ? 29.417 5.853 28.352 1.00 40.56 400 ASN A CA 1
ATOM 3107 C C . ASN A 1 400 ? 28.014 6.495 28.417 1.00 40.56 400 ASN A C 1
ATOM 3109 O O . ASN A 1 400 ? 27.823 7.539 29.044 1.00 40.56 400 ASN A O 1
ATOM 3113 N N . ALA A 1 401 ? 27.010 5.896 27.775 1.00 41.97 401 ALA A N 1
ATOM 3114 C CA . ALA A 1 401 ? 25.666 6.449 27.674 1.00 41.97 401 ALA A CA 1
ATOM 3115 C C . ALA A 1 401 ? 24.744 6.038 28.839 1.00 41.97 401 ALA A C 1
ATOM 3117 O O . ALA A 1 401 ? 24.045 5.020 28.805 1.00 41.97 401 ALA A O 1
ATOM 3118 N N . GLY A 1 402 ? 24.628 6.921 29.832 1.00 56.31 402 GLY A N 1
ATOM 3119 C CA . GLY A 1 402 ? 23.459 7.007 30.708 1.00 56.31 402 GLY A CA 1
ATOM 3120 C C . GLY A 1 402 ? 22.211 7.477 29.947 1.00 56.31 402 GLY A C 1
ATOM 3121 O O . GLY A 1 402 ? 21.823 8.625 30.053 1.00 56.31 402 GLY A O 1
ATOM 3122 N N . TRP A 1 403 ? 21.606 6.587 29.162 1.00 49.91 403 TRP A N 1
ATOM 3123 C CA . TRP A 1 403 ? 20.224 6.627 28.638 1.00 49.91 403 TRP A CA 1
ATOM 3124 C C . TRP A 1 403 ? 19.902 5.260 28.022 1.00 49.91 403 TRP A C 1
ATOM 3126 O O . TRP A 1 403 ? 18.817 4.732 28.232 1.00 49.91 403 TRP A O 1
ATOM 3136 N N . LEU A 1 404 ? 20.904 4.599 27.427 1.00 47.69 404 LEU A N 1
ATOM 3137 C CA . LEU A 1 404 ? 20.833 3.218 26.951 1.00 47.69 404 LEU A CA 1
ATOM 3138 C C . LEU A 1 404 ? 20.496 2.219 28.069 1.00 47.69 404 LEU A C 1
ATOM 3140 O O . LEU A 1 404 ? 19.721 1.301 27.856 1.00 47.69 404 LEU A O 1
ATOM 3144 N N . LYS A 1 405 ? 21.008 2.420 29.292 1.00 43.56 405 LYS A N 1
ATOM 3145 C CA . LYS A 1 405 ? 20.628 1.616 30.473 1.00 43.56 405 LYS A CA 1
ATOM 3146 C C . LYS A 1 405 ? 19.150 1.791 30.865 1.00 43.56 405 LYS A C 1
ATOM 3148 O O . LYS A 1 405 ? 18.544 0.841 31.345 1.00 43.56 405 LYS A O 1
ATOM 3153 N N . ARG A 1 406 ? 18.566 2.982 30.651 1.00 46.38 406 ARG A N 1
ATOM 3154 C CA . ARG A 1 406 ? 17.129 3.257 30.875 1.00 46.38 406 ARG A CA 1
ATOM 3155 C C . ARG A 1 406 ? 16.286 2.694 29.734 1.00 46.38 406 ARG A C 1
ATOM 3157 O O . ARG A 1 406 ? 15.270 2.072 29.990 1.00 46.38 406 ARG A O 1
ATOM 3164 N N . LEU A 1 407 ? 16.772 2.808 28.504 1.00 50.09 407 LEU A N 1
ATOM 3165 C CA . LEU A 1 407 ? 16.190 2.230 27.295 1.00 50.09 407 LEU A CA 1
ATOM 3166 C C . LEU A 1 407 ? 16.167 0.693 27.351 1.00 50.09 407 LEU A C 1
ATOM 3168 O O . LEU A 1 407 ? 15.148 0.090 27.055 1.00 50.09 407 LEU A O 1
ATOM 3172 N N . VAL A 1 408 ? 17.241 0.057 27.831 1.00 47.09 408 VAL A N 1
ATOM 3173 C CA . VAL A 1 408 ? 17.302 -1.386 28.122 1.00 47.09 408 VAL A CA 1
ATOM 3174 C C . VAL A 1 408 ? 16.322 -1.764 29.242 1.00 47.09 408 VAL A C 1
ATOM 3176 O O . VAL A 1 408 ? 15.696 -2.812 29.157 1.00 47.09 408 VAL A O 1
ATOM 3179 N N . MET A 1 409 ? 16.114 -0.914 30.255 1.00 38.75 409 MET A N 1
ATOM 3180 C CA . MET A 1 409 ? 15.094 -1.149 31.294 1.00 38.75 409 MET A CA 1
ATOM 3181 C C . MET A 1 409 ? 13.646 -0.957 30.798 1.00 38.75 409 MET A C 1
ATOM 3183 O O . MET A 1 409 ? 12.766 -1.704 31.225 1.00 38.75 409 MET A O 1
ATOM 3187 N N . VAL A 1 410 ? 13.401 -0.033 29.860 1.00 44.50 410 VAL A N 1
ATOM 3188 C CA . VAL A 1 410 ? 12.108 0.157 29.168 1.00 44.50 410 VAL A CA 1
ATOM 3189 C C . VAL A 1 410 ? 11.815 -1.014 28.224 1.00 44.50 410 VAL A C 1
ATOM 3191 O O . VAL A 1 410 ? 10.703 -1.532 28.218 1.00 44.50 410 VAL A O 1
ATOM 3194 N N . VAL A 1 411 ? 12.826 -1.505 27.499 1.00 48.09 411 VAL A N 1
ATOM 3195 C CA . VAL A 1 411 ? 12.747 -2.718 26.662 1.00 48.09 411 VAL A CA 1
ATOM 3196 C C . VAL A 1 411 ? 12.477 -3.979 27.504 1.00 48.09 411 VAL A C 1
ATOM 3198 O O . VAL A 1 411 ? 11.867 -4.921 27.009 1.00 48.09 411 VAL A O 1
ATOM 3201 N N . LEU A 1 412 ? 12.864 -3.989 28.787 1.00 41.16 412 LEU A N 1
ATOM 3202 C CA . LEU A 1 412 ? 12.636 -5.092 29.735 1.00 41.16 412 LEU A CA 1
ATOM 3203 C C . LEU A 1 412 ? 11.384 -4.925 30.628 1.00 41.16 412 LEU A C 1
ATOM 3205 O O . LEU A 1 412 ? 11.182 -5.725 31.541 1.00 41.16 412 LEU A O 1
ATOM 3209 N N . ASN A 1 413 ? 10.526 -3.931 30.368 1.00 37.09 413 ASN A N 1
ATOM 3210 C CA . ASN A 1 413 ? 9.212 -3.771 31.010 1.00 37.09 413 ASN A CA 1
ATOM 3211 C C . ASN A 1 413 ? 9.239 -3.616 32.558 1.00 37.09 413 ASN A C 1
ATOM 3213 O O . ASN A 1 413 ? 8.400 -4.178 33.264 1.00 37.09 413 ASN A O 1
ATOM 3217 N N . ARG A 1 414 ? 10.187 -2.847 33.126 1.00 31.06 414 ARG A N 1
ATOM 3218 C CA . ARG A 1 414 ? 10.175 -2.457 34.558 1.00 31.06 414 ARG A CA 1
ATOM 3219 C C . ARG A 1 414 ? 10.327 -0.944 34.741 1.00 31.06 414 ARG A C 1
ATOM 3221 O O . ARG A 1 414 ? 11.316 -0.364 34.310 1.00 31.06 414 ARG A O 1
ATOM 3228 N N . VAL A 1 415 ? 9.365 -0.327 35.432 1.00 28.50 415 VAL A N 1
ATOM 3229 C CA . VAL A 1 415 ? 9.336 1.108 35.776 1.00 28.50 415 VAL A CA 1
ATOM 3230 C C . VAL A 1 415 ? 10.011 1.347 37.132 1.00 28.50 415 VAL A C 1
ATOM 3232 O O . VAL A 1 415 ? 9.595 0.729 38.113 1.00 28.50 415 VAL A O 1
ATOM 3235 N N . PRO A 1 416 ? 10.972 2.282 37.244 1.00 28.33 416 PRO A N 1
ATOM 3236 C CA . PRO A 1 416 ? 11.262 2.949 38.507 1.00 28.33 416 PRO A CA 1
ATOM 3237 C C . PRO A 1 416 ? 10.772 4.402 38.484 1.00 28.33 416 PRO A C 1
ATOM 3239 O O . PRO A 1 416 ? 10.958 5.137 37.515 1.00 28.33 416 PRO A O 1
ATOM 3242 N N . SER A 1 417 ? 10.157 4.794 39.595 1.00 27.55 417 SER A N 1
ATOM 3243 C CA . SER A 1 417 ? 9.666 6.135 39.903 1.00 27.55 417 SER A CA 1
ATOM 3244 C C . SER A 1 417 ? 10.742 7.217 39.781 1.00 27.55 417 SER A C 1
ATOM 3246 O O . SER A 1 417 ? 11.907 7.006 40.115 1.00 27.55 417 SER A O 1
ATOM 3248 N N . ALA A 1 418 ? 10.304 8.394 39.333 1.00 35.50 418 ALA A N 1
ATOM 3249 C CA . ALA A 1 418 ? 11.106 9.583 39.097 1.00 35.50 418 ALA A CA 1
ATOM 3250 C C . ALA A 1 418 ? 11.953 10.020 40.304 1.00 35.50 418 ALA A C 1
ATOM 3252 O O . ALA A 1 418 ? 11.420 10.245 41.384 1.00 35.50 418 ALA A O 1
ATOM 3253 N N . SER A 1 419 ? 13.244 10.261 40.060 1.00 29.44 419 SER A N 1
ATOM 3254 C CA . SER A 1 419 ? 14.004 11.378 40.639 1.00 29.44 419 SER A CA 1
ATOM 3255 C C . SER A 1 419 ? 15.435 11.376 40.097 1.00 29.44 419 SER A C 1
ATOM 3257 O O . SER A 1 419 ? 16.169 10.424 40.337 1.00 29.44 419 SER A O 1
ATOM 3259 N N . SER A 1 420 ? 15.807 12.450 39.397 1.00 28.66 420 SER A N 1
ATOM 3260 C CA . SER A 1 420 ? 17.121 13.123 39.397 1.00 28.66 420 SER A CA 1
ATOM 3261 C C . SER A 1 420 ? 17.455 13.653 38.001 1.00 28.66 420 SER A C 1
ATOM 3263 O O . SER A 1 420 ? 17.957 12.950 37.121 1.00 28.66 420 SER A O 1
ATOM 3265 N N . SER A 1 421 ? 17.152 14.933 37.837 1.00 35.84 421 SER A N 1
ATOM 3266 C CA . SER A 1 421 ? 17.667 15.847 36.831 1.00 35.84 421 SER A CA 1
ATOM 3267 C C . SER A 1 421 ? 19.200 15.888 36.844 1.00 35.84 421 SER A C 1
ATOM 3269 O O . SER A 1 421 ? 19.783 16.413 37.790 1.00 35.84 421 SER A O 1
ATOM 3271 N N . ALA A 1 422 ? 19.840 15.374 35.794 1.00 30.31 422 ALA A N 1
ATOM 3272 C CA . ALA A 1 422 ? 21.172 15.784 35.349 1.00 30.31 422 ALA A CA 1
ATOM 3273 C C . ALA A 1 422 ? 21.413 15.266 33.917 1.00 30.31 422 ALA A C 1
ATOM 3275 O O . ALA A 1 422 ? 21.168 14.094 33.639 1.00 30.31 422 ALA A O 1
ATOM 3276 N N . ASP A 1 423 ? 21.886 16.171 33.054 1.00 29.52 423 ASP A N 1
ATOM 3277 C CA . ASP A 1 423 ? 22.343 16.011 31.660 1.00 29.52 423 ASP A CA 1
ATOM 3278 C C . ASP A 1 423 ? 21.306 15.968 30.517 1.00 29.52 423 ASP A C 1
ATOM 3280 O O . ASP A 1 423 ? 21.176 14.997 29.780 1.00 29.52 423 ASP A O 1
ATOM 3284 N N . ILE A 1 424 ? 20.651 17.117 30.285 1.00 32.53 424 ILE A N 1
ATOM 3285 C CA . ILE A 1 424 ? 19.730 17.415 29.158 1.00 32.53 424 ILE A CA 1
ATOM 3286 C C . ILE A 1 424 ? 20.467 18.078 27.955 1.00 32.53 424 ILE A C 1
ATOM 3288 O O . ILE A 1 424 ? 19.885 18.822 27.176 1.00 32.53 424 ILE A O 1
ATOM 3292 N N . ARG A 1 425 ? 21.784 17.888 27.772 1.00 30.97 425 ARG A N 1
ATOM 3293 C CA . ARG A 1 425 ? 22.546 18.610 26.716 1.00 30.97 425 ARG A CA 1
ATOM 3294 C C . ARG A 1 425 ? 23.536 17.754 25.920 1.00 30.97 425 ARG A C 1
ATOM 3296 O O . ARG A 1 425 ? 24.699 18.125 25.782 1.00 30.97 425 ARG A O 1
ATOM 3303 N N . LYS A 1 426 ? 23.092 16.639 25.334 1.00 40.56 426 LYS A N 1
ATOM 3304 C CA . LYS A 1 426 ? 23.809 16.016 24.202 1.00 40.56 426 LYS A CA 1
ATOM 3305 C C . LYS A 1 426 ? 22.862 15.861 23.008 1.00 40.56 426 LYS A C 1
ATOM 3307 O O . LYS A 1 426 ? 21.725 15.455 23.217 1.00 40.56 426 LYS A O 1
ATOM 3312 N N . PRO A 1 427 ? 23.288 16.201 21.777 1.00 45.66 427 PRO A N 1
ATOM 3313 C CA . PRO A 1 427 ? 22.423 16.165 20.602 1.00 45.66 427 PRO A CA 1
ATOM 3314 C C . PRO A 1 427 ? 21.952 14.732 20.351 1.00 45.66 427 PRO A C 1
ATOM 3316 O O . PRO A 1 427 ? 22.736 13.852 20.006 1.00 45.66 427 PRO A O 1
ATOM 3319 N N . HIS A 1 428 ? 20.656 14.487 20.524 1.00 55.16 428 HIS A N 1
ATOM 3320 C CA . HIS A 1 428 ? 20.064 13.151 20.454 1.00 55.16 428 HIS A CA 1
ATOM 3321 C C . HIS A 1 428 ? 19.920 12.624 19.020 1.00 55.16 428 HIS A C 1
ATOM 3323 O O . HIS A 1 428 ? 19.078 11.771 18.797 1.00 55.16 428 HIS A O 1
ATOM 3329 N N . GLY A 1 429 ? 20.668 13.134 18.032 1.00 65.88 429 GLY A N 1
ATOM 3330 C CA . GLY A 1 429 ? 20.588 12.752 16.611 1.00 65.88 429 GLY A CA 1
ATOM 3331 C C . GLY A 1 429 ? 19.262 13.084 15.902 1.00 65.88 429 GLY A C 1
ATOM 3332 O O . GLY A 1 429 ? 19.281 13.419 14.723 1.00 65.88 429 GLY A O 1
ATOM 3333 N N . LEU A 1 430 ? 18.132 13.062 16.616 1.00 74.75 430 LEU A N 1
ATOM 3334 C CA . LEU A 1 430 ? 16.775 13.258 16.107 1.00 74.75 430 LEU A CA 1
ATOM 3335 C C . LEU A 1 430 ? 16.522 14.678 15.590 1.00 74.75 430 LEU A C 1
ATOM 3337 O O . LEU A 1 430 ? 15.684 14.863 14.714 1.00 74.75 430 LEU A O 1
ATOM 3341 N N . ASP A 1 431 ? 17.244 15.676 16.100 1.00 79.50 431 ASP A N 1
ATOM 3342 C CA . ASP A 1 431 ? 17.092 17.073 15.676 1.00 79.50 431 ASP A CA 1
ATOM 3343 C C . ASP A 1 431 ? 17.829 17.379 14.356 1.00 79.50 431 ASP A C 1
ATOM 3345 O O . ASP A 1 431 ? 17.683 18.470 13.807 1.00 79.50 431 ASP A O 1
ATOM 3349 N N . LYS A 1 432 ? 18.596 16.423 13.808 1.00 74.44 432 LYS A N 1
ATOM 3350 C CA . LYS A 1 432 ? 19.266 16.590 12.512 1.00 74.44 432 LYS A CA 1
ATOM 3351 C C . LYS A 1 432 ? 18.265 16.622 11.371 1.00 74.44 432 LYS A C 1
ATOM 3353 O O . LYS A 1 432 ? 17.281 15.879 11.385 1.00 74.44 432 LYS A O 1
ATOM 3358 N N . SER A 1 433 ? 18.580 17.434 10.362 1.00 75.06 433 SER A N 1
ATOM 3359 C CA . SER A 1 433 ? 17.825 17.468 9.118 1.00 75.06 433 SER A CA 1
ATOM 3360 C C . SER A 1 433 ? 17.825 16.086 8.483 1.00 75.06 433 SER A C 1
ATOM 3362 O O . SER A 1 433 ? 18.871 15.491 8.226 1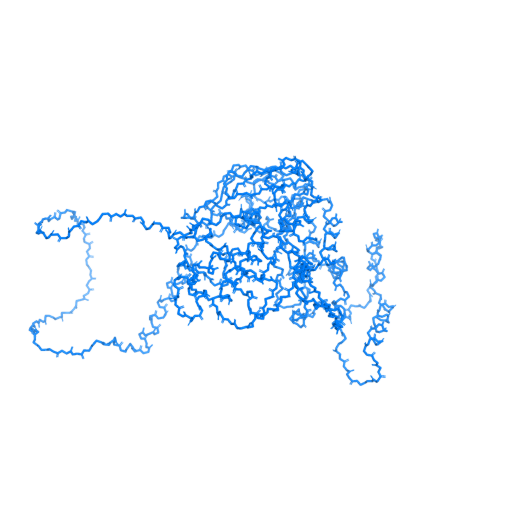.00 75.06 433 SER A O 1
ATOM 3364 N N . ILE A 1 434 ? 16.632 15.582 8.194 1.00 75.31 434 ILE A N 1
ATOM 3365 C CA . ILE A 1 434 ? 16.470 14.341 7.461 1.00 75.31 434 ILE A CA 1
ATOM 3366 C C . ILE A 1 434 ? 16.990 14.490 6.036 1.00 75.31 434 ILE A C 1
ATOM 3368 O O . ILE A 1 434 ? 17.349 13.480 5.459 1.00 75.31 434 ILE A O 1
ATOM 3372 N N . GLN A 1 435 ? 17.082 15.707 5.476 1.00 69.69 435 GLN A N 1
ATOM 3373 C CA . GLN A 1 435 ? 17.630 15.944 4.132 1.00 69.69 435 GLN A CA 1
ATOM 3374 C C . GLN A 1 435 ? 19.111 15.557 4.046 1.00 69.69 435 GLN A C 1
ATOM 3376 O O . GLN A 1 435 ? 19.515 14.934 3.065 1.00 69.69 435 GLN A O 1
ATOM 3381 N N . ASP A 1 436 ? 19.877 15.796 5.113 1.00 64.06 436 ASP A N 1
ATOM 3382 C CA . ASP A 1 436 ? 21.281 15.371 5.223 1.00 64.06 436 ASP A CA 1
ATOM 3383 C C . ASP A 1 436 ? 21.408 13.834 5.247 1.00 64.06 436 ASP A C 1
ATOM 3385 O O . ASP A 1 436 ? 22.443 13.265 4.887 1.00 64.06 436 ASP A O 1
ATOM 3389 N N . CYS A 1 437 ? 20.331 13.145 5.640 1.00 60.25 437 CYS A N 1
ATOM 3390 C CA . CYS A 1 437 ? 20.197 11.690 5.624 1.00 60.25 437 CYS A CA 1
ATOM 3391 C C . CYS A 1 437 ? 19.452 11.156 4.375 1.00 60.25 437 CYS A C 1
ATOM 3393 O O . CYS A 1 437 ? 19.617 9.988 4.027 1.00 60.25 437 CYS A O 1
ATOM 3395 N N . PHE A 1 438 ? 18.643 11.974 3.684 1.00 54.53 438 PHE A N 1
ATOM 3396 C CA . PHE A 1 438 ? 17.615 11.551 2.714 1.00 54.53 438 PHE A CA 1
ATOM 3397 C C . PHE A 1 438 ? 18.216 10.986 1.432 1.00 54.53 438 PHE A C 1
ATOM 3399 O O . PHE A 1 438 ? 17.700 10.007 0.898 1.00 54.53 438 PHE A O 1
ATOM 3406 N N . GLY A 1 439 ? 19.347 11.540 0.986 1.00 55.44 439 GLY A N 1
ATOM 3407 C CA . GLY A 1 439 ? 20.110 10.997 -0.141 1.00 55.44 439 GLY A CA 1
ATOM 3408 C C . GLY A 1 439 ? 20.751 9.630 0.135 1.00 55.44 439 GLY A C 1
ATOM 3409 O O . GLY A 1 439 ? 21.421 9.096 -0.741 1.00 55.44 439 GLY A O 1
ATOM 3410 N N . ARG A 1 440 ? 20.598 9.077 1.349 1.00 61.94 440 ARG A N 1
ATOM 3411 C CA . ARG A 1 440 ? 21.285 7.857 1.800 1.00 61.94 440 ARG A CA 1
ATOM 3412 C C . ARG A 1 440 ? 20.358 6.777 2.363 1.00 61.94 440 ARG A C 1
ATOM 3414 O O . ARG A 1 440 ? 20.856 5.698 2.669 1.00 61.94 440 ARG A O 1
ATOM 3421 N N . LEU A 1 441 ? 19.053 7.041 2.507 1.00 73.38 441 LEU A N 1
ATOM 3422 C CA . LEU A 1 441 ? 18.095 6.024 2.952 1.00 73.38 441 LEU A CA 1
ATOM 3423 C C . LEU A 1 441 ? 17.565 5.211 1.770 1.00 73.38 441 LEU A C 1
ATOM 3425 O O . LEU A 1 441 ? 17.032 5.776 0.811 1.00 73.38 441 LEU A O 1
ATOM 3429 N N . THR A 1 442 ? 17.656 3.887 1.877 1.00 77.62 442 THR A N 1
ATOM 3430 C CA . THR A 1 442 ? 17.060 2.958 0.906 1.00 77.62 442 THR A CA 1
ATOM 3431 C C . THR A 1 442 ? 15.532 2.987 0.980 1.00 77.62 442 THR A C 1
ATOM 3433 O O . THR A 1 442 ? 14.946 3.452 1.963 1.00 77.62 442 THR A O 1
ATOM 3436 N N . SER A 1 443 ? 14.866 2.460 -0.051 1.00 76.25 443 SER A N 1
ATOM 3437 C CA . SER A 1 443 ? 13.403 2.312 -0.059 1.00 76.25 443 SER A CA 1
ATOM 3438 C C . SER A 1 443 ? 12.899 1.533 1.169 1.00 76.25 443 SER A C 1
ATOM 3440 O O . SER A 1 443 ? 12.036 2.020 1.901 1.00 76.25 443 SER A O 1
ATOM 3442 N N . GLY A 1 444 ? 13.541 0.403 1.498 1.00 77.94 444 GLY A N 1
ATOM 3443 C CA . GLY A 1 444 ? 13.232 -0.376 2.704 1.00 77.94 444 GLY A CA 1
ATOM 3444 C C . GLY A 1 444 ? 13.443 0.382 4.015 1.00 77.94 444 GLY A C 1
ATOM 3445 O O . GLY A 1 444 ? 12.617 0.288 4.921 1.00 77.94 444 GLY A O 1
ATOM 3446 N N . GLN A 1 445 ? 14.478 1.218 4.122 1.00 82.00 445 GLN A N 1
ATOM 3447 C CA . GLN A 1 445 ? 14.679 2.041 5.322 1.00 82.00 445 GLN A CA 1
ATOM 3448 C C . GLN A 1 445 ? 13.613 3.130 5.470 1.00 82.00 445 GLN A C 1
ATOM 3450 O O . GLN A 1 445 ? 13.163 3.398 6.586 1.00 82.00 445 GLN A O 1
ATOM 3455 N N . LYS A 1 446 ? 13.168 3.743 4.366 1.00 84.38 446 LYS A N 1
ATOM 3456 C CA . LYS A 1 446 ? 12.032 4.681 4.387 1.00 84.38 446 LYS A CA 1
ATOM 3457 C C . LYS A 1 446 ? 10.750 3.978 4.836 1.00 84.38 446 LYS A C 1
ATOM 3459 O O . LYS A 1 446 ? 9.946 4.561 5.566 1.00 84.38 446 LYS A O 1
ATOM 3464 N N . GLN A 1 447 ? 10.580 2.718 4.454 1.00 84.50 447 GLN A N 1
ATOM 3465 C CA . GLN A 1 447 ? 9.437 1.902 4.844 1.00 84.50 447 GLN A CA 1
ATOM 3466 C C . GLN A 1 447 ? 9.456 1.530 6.331 1.00 84.50 447 GLN A C 1
ATOM 3468 O O . GLN A 1 447 ? 8.469 1.762 7.029 1.00 84.50 447 GLN A O 1
ATOM 3473 N N . LEU A 1 448 ? 10.606 1.089 6.851 1.00 86.38 448 LEU A N 1
ATOM 3474 C CA . LEU A 1 448 ? 10.834 0.895 8.289 1.00 86.38 448 LEU A CA 1
ATOM 3475 C C . LEU A 1 448 ? 10.588 2.184 9.086 1.00 86.38 448 LEU A C 1
ATOM 3477 O O . LEU A 1 448 ? 10.045 2.148 10.187 1.00 86.38 448 LEU A O 1
ATOM 3481 N N . PHE A 1 449 ? 10.923 3.343 8.518 1.00 87.88 449 PHE A N 1
ATOM 3482 C CA . PHE A 1 449 ? 10.625 4.631 9.137 1.00 87.88 449 PHE A CA 1
ATOM 3483 C C . PHE A 1 449 ? 9.116 4.909 9.187 1.00 87.88 449 PHE A C 1
ATOM 3485 O O . PHE A 1 449 ? 8.603 5.413 10.187 1.00 87.88 449 PHE A O 1
ATOM 3492 N N . GLY A 1 450 ? 8.385 4.557 8.126 1.00 88.50 450 GLY A N 1
ATOM 3493 C CA . GLY A 1 450 ? 6.920 4.588 8.114 1.00 88.50 450 GLY A CA 1
ATOM 3494 C C . GLY A 1 450 ? 6.328 3.689 9.201 1.00 88.50 450 GLY A C 1
ATOM 3495 O O . GLY A 1 450 ? 5.428 4.100 9.932 1.00 88.50 450 GLY A O 1
ATOM 3496 N N . LEU A 1 451 ? 6.908 2.504 9.385 1.00 88.88 451 LEU A N 1
ATOM 3497 C CA . LEU A 1 451 ? 6.522 1.565 10.432 1.00 88.88 451 LEU A CA 1
ATOM 3498 C C . LEU A 1 451 ? 6.767 2.123 11.845 1.00 88.88 451 LEU A C 1
ATOM 3500 O O . LEU A 1 451 ? 5.875 2.001 12.688 1.00 88.88 451 LEU A O 1
ATOM 3504 N N . CYS A 1 452 ? 7.869 2.850 12.090 1.00 90.06 452 CYS A N 1
ATOM 3505 C CA . CYS A 1 452 ? 8.071 3.588 13.350 1.00 90.06 452 CYS A CA 1
ATOM 3506 C C . CYS A 1 452 ? 6.877 4.503 13.670 1.00 90.06 452 CYS A C 1
ATOM 3508 O O . CYS A 1 452 ? 6.369 4.492 14.793 1.00 90.06 452 CYS A O 1
ATOM 3510 N N . ARG A 1 453 ? 6.400 5.274 12.677 1.00 90.38 453 ARG A N 1
ATOM 3511 C CA . ARG A 1 453 ? 5.291 6.234 12.846 1.00 90.38 453 ARG A CA 1
ATOM 3512 C C . ARG A 1 453 ? 3.991 5.555 13.273 1.00 90.38 453 ARG A C 1
ATOM 3514 O O . ARG A 1 453 ? 3.201 6.165 13.999 1.00 90.38 453 ARG A O 1
ATOM 3521 N N . VAL A 1 454 ? 3.750 4.330 12.806 1.00 90.75 454 VAL A N 1
ATOM 3522 C CA . VAL A 1 454 ? 2.538 3.565 13.133 1.00 90.75 454 VAL A CA 1
ATOM 3523 C C . VAL A 1 454 ? 2.668 2.873 14.488 1.00 90.75 454 VAL A C 1
ATOM 3525 O O . VAL A 1 454 ? 1.742 2.966 15.295 1.00 90.75 454 VAL A O 1
ATOM 3528 N N . ILE A 1 455 ? 3.824 2.267 14.785 1.00 89.94 455 ILE A N 1
ATOM 3529 C CA . ILE A 1 455 ? 4.090 1.596 16.071 1.00 89.94 455 ILE A CA 1
ATOM 3530 C C . ILE A 1 455 ? 3.915 2.563 17.247 1.00 89.94 455 ILE A C 1
ATOM 3532 O O . ILE A 1 455 ? 3.269 2.218 18.235 1.00 89.94 455 ILE A O 1
ATOM 3536 N N . MET A 1 456 ? 4.422 3.796 17.129 1.00 89.19 456 MET A N 1
ATOM 3537 C CA . MET A 1 456 ? 4.291 4.812 18.185 1.00 89.19 456 MET A CA 1
ATOM 3538 C C . MET A 1 456 ? 2.824 5.120 18.519 1.00 89.19 456 MET A C 1
ATOM 3540 O O . MET A 1 456 ? 2.473 5.323 19.677 1.00 89.19 456 MET A O 1
ATOM 3544 N N . ARG A 1 457 ? 1.940 5.097 17.516 1.00 87.81 457 ARG A N 1
ATOM 3545 C CA . ARG A 1 457 ? 0.530 5.482 17.660 1.00 87.81 457 ARG A CA 1
ATOM 3546 C C . ARG A 1 457 ? -0.374 4.385 18.233 1.00 87.81 457 ARG A C 1
ATOM 3548 O O . ARG A 1 457 ? -1.488 4.714 18.642 1.00 87.81 457 ARG A O 1
ATOM 3555 N N . LYS A 1 458 ? 0.076 3.121 18.265 1.00 85.81 458 LYS A N 1
ATOM 3556 C CA . LYS A 1 458 ? -0.640 1.957 18.840 1.00 85.81 458 LYS A CA 1
ATOM 3557 C C . LYS A 1 458 ? -2.123 1.893 18.439 1.00 85.81 458 LYS A C 1
ATOM 3559 O O . LYS A 1 458 ? -3.017 1.967 19.281 1.00 85.81 458 LYS A O 1
ATOM 3564 N N . ARG A 1 459 ? -2.398 1.834 17.134 1.00 92.69 459 ARG A N 1
ATOM 3565 C CA . ARG A 1 459 ? -3.771 1.826 16.597 1.00 92.69 459 ARG A CA 1
ATOM 3566 C C . ARG A 1 459 ? -4.330 0.412 16.516 1.00 92.69 459 ARG A C 1
ATOM 3568 O O . ARG A 1 459 ? -3.614 -0.493 16.116 1.00 92.69 459 ARG A O 1
ATOM 3575 N N . LYS A 1 460 ? -5.618 0.251 16.845 1.00 94.94 460 LYS A N 1
ATOM 3576 C CA . LYS A 1 460 ? -6.326 -1.042 16.799 1.00 94.94 460 LYS A CA 1
ATOM 3577 C C . LYS A 1 460 ? -6.597 -1.550 15.388 1.00 94.94 460 LYS A C 1
ATOM 3579 O O . LYS A 1 460 ? -6.788 -2.745 15.211 1.00 94.94 460 LYS A O 1
ATOM 3584 N N . ILE A 1 461 ? -6.598 -0.659 14.400 1.00 96.44 461 ILE A N 1
ATOM 3585 C CA . ILE A 1 461 ? -6.732 -1.006 12.987 1.00 96.44 461 ILE A CA 1
ATOM 3586 C C . ILE A 1 461 ? -5.522 -0.454 12.244 1.00 96.44 461 ILE A C 1
ATOM 3588 O O . ILE A 1 461 ? -5.225 0.744 12.332 1.00 96.44 461 ILE A O 1
ATOM 3592 N N . VAL A 1 462 ? -4.843 -1.327 11.505 1.00 95.56 462 VAL A N 1
ATOM 3593 C CA . VAL A 1 462 ? -3.664 -0.995 10.704 1.00 95.56 462 VAL A CA 1
ATOM 3594 C C . VAL A 1 462 ? -3.861 -1.494 9.278 1.00 95.56 462 VAL A C 1
ATOM 3596 O O . VAL A 1 462 ? -4.205 -2.651 9.058 1.00 95.56 462 VAL A O 1
ATOM 3599 N N . VAL A 1 463 ? -3.622 -0.626 8.299 1.00 94.69 463 VAL A N 1
ATOM 3600 C CA . VAL A 1 463 ? -3.633 -0.979 6.877 1.00 94.69 463 VAL A CA 1
ATOM 3601 C C . VAL A 1 463 ? -2.219 -0.889 6.331 1.00 94.69 463 VAL A C 1
ATOM 3603 O O . VAL A 1 463 ? -1.557 0.135 6.490 1.00 94.69 463 VAL A O 1
ATOM 3606 N N . LEU A 1 464 ? -1.768 -1.951 5.678 1.00 91.50 464 LEU A N 1
ATOM 3607 C CA . LEU A 1 464 ? -0.475 -2.067 5.021 1.00 91.50 464 LEU A CA 1
ATOM 3608 C C . LEU A 1 464 ? -0.722 -2.102 3.511 1.00 91.50 464 LEU A C 1
ATOM 3610 O O . LEU A 1 464 ? -1.148 -3.123 2.983 1.00 91.50 464 LEU A O 1
ATOM 3614 N N . ASP A 1 465 ? -0.505 -0.983 2.827 1.00 88.56 465 ASP A N 1
ATOM 3615 C CA . ASP A 1 465 ? -0.691 -0.849 1.380 1.00 88.56 465 ASP A CA 1
ATOM 3616 C C . ASP A 1 465 ? 0.646 -1.087 0.679 1.00 88.56 465 ASP A C 1
ATOM 3618 O O . ASP A 1 465 ? 1.482 -0.193 0.619 1.00 88.56 465 ASP A O 1
ATOM 3622 N N . GLU A 1 466 ? 0.895 -2.320 0.231 1.00 82.69 466 GLU A N 1
ATOM 3623 C CA . GLU A 1 466 ? 2.140 -2.711 -0.448 1.00 82.69 466 GLU A CA 1
ATOM 3624 C C . GLU A 1 466 ? 3.409 -2.367 0.350 1.00 82.69 466 GLU A C 1
ATOM 3626 O O . GLU A 1 466 ? 4.461 -2.017 -0.193 1.00 82.69 466 GLU A O 1
ATOM 3631 N N . ALA A 1 467 ? 3.313 -2.522 1.672 1.00 75.56 467 ALA A N 1
ATOM 3632 C CA . ALA A 1 467 ? 4.315 -2.076 2.630 1.00 75.56 467 ALA A CA 1
ATOM 3633 C C . ALA A 1 467 ? 5.668 -2.820 2.564 1.00 75.56 467 ALA A C 1
ATOM 3635 O O . ALA A 1 467 ? 6.509 -2.593 3.426 1.00 75.56 467 ALA A O 1
ATOM 3636 N N . THR A 1 468 ? 5.888 -3.723 1.603 1.00 73.69 468 THR A N 1
ATOM 3637 C CA . THR A 1 468 ? 7.187 -4.384 1.374 1.00 73.69 468 THR A CA 1
ATOM 3638 C C . THR A 1 468 ? 7.505 -4.613 -0.111 1.00 73.69 468 THR A C 1
ATOM 3640 O O . THR A 1 468 ? 8.397 -5.391 -0.452 1.00 73.69 468 THR A O 1
ATOM 3643 N N . ALA A 1 469 ? 6.793 -3.939 -1.026 1.00 65.81 469 ALA A N 1
ATOM 3644 C CA . ALA A 1 469 ? 6.908 -4.197 -2.467 1.00 65.81 469 ALA A CA 1
ATOM 3645 C C . ALA A 1 469 ? 8.297 -3.878 -3.052 1.00 65.81 469 ALA A C 1
ATOM 3647 O O . ALA A 1 469 ? 8.731 -4.555 -3.979 1.00 65.81 469 ALA A O 1
ATOM 3648 N N . ASN A 1 470 ? 9.009 -2.901 -2.480 1.00 65.25 470 ASN A N 1
ATOM 3649 C CA . ASN A 1 470 ? 10.287 -2.388 -2.993 1.00 65.25 470 ASN A CA 1
ATOM 3650 C C . ASN A 1 470 ? 11.450 -2.639 -2.016 1.00 65.25 470 ASN A C 1
ATOM 3652 O O . ASN A 1 470 ? 12.353 -1.808 -1.879 1.00 65.25 470 ASN A O 1
ATOM 3656 N N . VAL A 1 471 ? 11.379 -3.745 -1.274 1.00 72.38 471 VAL A N 1
ATOM 3657 C CA . VAL A 1 471 ? 12.288 -4.080 -0.173 1.00 72.38 471 VAL A CA 1
ATOM 3658 C C . VAL A 1 471 ? 12.941 -5.430 -0.433 1.00 72.38 471 VAL A C 1
ATOM 3660 O O . VAL A 1 471 ? 12.287 -6.351 -0.919 1.00 72.38 471 VAL A O 1
ATOM 3663 N N . ASP A 1 472 ? 14.231 -5.543 -0.113 1.00 72.94 472 ASP A N 1
ATOM 3664 C CA . ASP A 1 472 ? 14.975 -6.797 -0.209 1.00 72.94 472 ASP A CA 1
ATOM 3665 C C . ASP A 1 472 ? 14.411 -7.876 0.735 1.00 72.94 472 ASP A C 1
ATOM 3667 O O . ASP A 1 472 ? 13.687 -7.590 1.692 1.00 72.94 472 ASP A O 1
ATOM 3671 N N . LEU A 1 473 ? 14.746 -9.138 0.468 1.00 72.50 473 LEU A N 1
ATOM 3672 C CA . LEU A 1 473 ? 14.188 -10.283 1.188 1.00 72.50 473 LEU A CA 1
ATOM 3673 C C . LEU A 1 473 ? 14.520 -10.287 2.694 1.00 72.50 473 LEU A C 1
ATOM 3675 O O . LEU A 1 473 ? 13.704 -10.741 3.499 1.00 72.50 473 LEU A O 1
ATOM 3679 N N . GLU A 1 474 ? 15.702 -9.809 3.096 1.00 75.88 474 GLU A N 1
ATOM 3680 C CA . GLU A 1 474 ? 16.123 -9.781 4.505 1.00 75.88 474 GLU A CA 1
ATOM 3681 C C . GLU A 1 474 ? 15.358 -8.702 5.283 1.00 75.88 474 GLU A C 1
ATOM 3683 O O . GLU A 1 474 ? 14.811 -8.957 6.368 1.00 75.88 474 GLU A O 1
ATOM 3688 N N . THR A 1 475 ? 15.253 -7.510 4.699 1.00 77.00 475 THR A N 1
ATOM 3689 C CA . THR A 1 475 ? 14.493 -6.402 5.275 1.00 77.00 475 THR A CA 1
ATOM 3690 C C . THR A 1 475 ? 12.993 -6.718 5.295 1.00 77.00 475 THR A C 1
ATOM 3692 O O . THR A 1 475 ? 12.341 -6.446 6.300 1.00 77.00 475 THR A O 1
ATOM 3695 N N . ASP A 1 476 ? 12.440 -7.363 4.264 1.00 78.81 476 ASP A N 1
ATOM 3696 C CA . ASP A 1 476 ? 11.037 -7.811 4.229 1.00 78.81 476 ASP A CA 1
ATOM 3697 C C . ASP A 1 476 ? 10.730 -8.803 5.362 1.00 78.81 476 ASP A C 1
ATOM 3699 O O . ASP A 1 476 ? 9.786 -8.592 6.124 1.00 78.81 476 ASP A O 1
ATOM 3703 N N . LYS A 1 477 ? 11.582 -9.816 5.578 1.00 79.31 477 LYS A N 1
ATOM 3704 C CA . LYS A 1 477 ? 11.449 -10.738 6.726 1.00 79.31 477 LYS A CA 1
ATOM 3705 C C . LYS A 1 477 ? 11.454 -9.995 8.061 1.00 79.31 477 LYS A C 1
ATOM 3707 O O . LYS A 1 477 ? 10.659 -10.312 8.947 1.00 79.31 477 LYS A O 1
ATOM 3712 N N . SER A 1 478 ? 12.320 -8.993 8.196 1.00 78.75 478 SER A N 1
ATOM 3713 C CA . SER A 1 478 ? 12.403 -8.161 9.400 1.00 78.75 478 SER A CA 1
ATOM 3714 C C . SER A 1 478 ? 11.133 -7.327 9.609 1.00 78.75 478 SER A C 1
ATOM 3716 O O . SER A 1 478 ? 10.601 -7.281 10.720 1.00 78.75 478 SER A O 1
ATOM 3718 N N . VAL A 1 479 ? 10.599 -6.721 8.543 1.00 82.06 479 VAL A N 1
ATOM 3719 C CA . VAL A 1 479 ? 9.336 -5.963 8.559 1.00 82.06 479 VAL A CA 1
ATOM 3720 C C . VAL A 1 479 ? 8.163 -6.870 8.942 1.00 82.06 479 VAL A C 1
ATOM 3722 O O . VAL A 1 479 ? 7.398 -6.525 9.841 1.00 82.06 479 VAL A O 1
ATOM 3725 N N . GLN A 1 480 ? 8.049 -8.054 8.336 1.00 81.56 480 GLN A N 1
ATOM 3726 C CA . GLN A 1 480 ? 6.984 -9.022 8.624 1.00 81.56 480 GLN A CA 1
ATOM 3727 C C . GLN A 1 480 ? 7.029 -9.545 10.067 1.00 81.56 480 GLN A C 1
ATOM 3729 O O . GLN A 1 480 ? 5.989 -9.656 10.729 1.00 81.56 480 GLN A O 1
ATOM 3734 N N . ALA A 1 481 ? 8.226 -9.826 10.592 1.00 83.19 481 ALA A N 1
ATOM 3735 C CA . ALA A 1 481 ? 8.408 -10.226 11.987 1.00 83.19 481 ALA A CA 1
ATOM 3736 C C . ALA A 1 481 ? 7.970 -9.116 12.955 1.00 83.19 481 ALA A C 1
ATOM 3738 O O . ALA A 1 481 ? 7.290 -9.378 13.954 1.00 83.19 481 ALA A O 1
ATOM 3739 N N . LEU A 1 482 ? 8.310 -7.866 12.632 1.00 85.56 482 LEU A N 1
ATOM 3740 C CA . LEU A 1 482 ? 7.938 -6.709 13.434 1.00 85.56 482 LEU A CA 1
ATOM 3741 C C . LEU A 1 482 ? 6.426 -6.455 13.405 1.00 85.56 482 LEU A C 1
ATOM 3743 O O . LEU A 1 482 ? 5.829 -6.274 14.464 1.00 85.56 482 LEU A O 1
ATOM 3747 N N . ILE A 1 483 ? 5.795 -6.529 12.228 1.00 85.56 483 ILE A N 1
ATOM 3748 C CA . ILE A 1 483 ? 4.334 -6.431 12.068 1.00 85.56 483 ILE A CA 1
ATOM 3749 C C . ILE A 1 483 ? 3.633 -7.497 12.911 1.00 85.56 483 ILE A C 1
ATOM 3751 O O . ILE A 1 483 ? 2.702 -7.196 13.656 1.00 85.56 483 ILE A O 1
ATOM 3755 N N . SER A 1 484 ? 4.105 -8.742 12.832 1.00 84.62 484 SER A N 1
ATOM 3756 C CA . SER A 1 484 ? 3.504 -9.863 13.557 1.00 84.62 484 SER A CA 1
ATOM 3757 C C . SER A 1 484 ? 3.578 -9.696 15.073 1.00 84.62 484 SER A C 1
ATOM 3759 O O . SER A 1 484 ? 2.648 -10.105 15.770 1.00 84.62 484 SER A O 1
ATOM 3761 N N . THR A 1 485 ? 4.660 -9.089 15.566 1.00 87.12 485 THR A N 1
ATOM 3762 C CA . THR A 1 485 ? 4.913 -8.883 16.997 1.00 87.12 485 THR A CA 1
ATOM 3763 C C . THR A 1 485 ? 4.156 -7.667 17.536 1.00 87.12 485 THR A C 1
ATOM 3765 O O . THR A 1 485 ? 3.411 -7.783 18.511 1.00 87.12 485 THR A O 1
ATOM 3768 N N . GLU A 1 486 ? 4.312 -6.506 16.896 1.00 88.81 486 GLU A N 1
ATOM 3769 C CA . GLU A 1 486 ? 3.784 -5.223 17.388 1.00 88.81 486 GLU A CA 1
ATOM 3770 C C . GLU A 1 486 ? 2.278 -5.060 17.152 1.00 88.81 486 GLU A C 1
ATOM 3772 O O . GLU A 1 486 ? 1.619 -4.358 17.915 1.00 88.81 486 GLU A O 1
ATOM 3777 N N . PHE A 1 487 ? 1.720 -5.730 16.140 1.00 90.50 487 PHE A N 1
ATOM 3778 C CA . PHE A 1 487 ? 0.294 -5.664 15.795 1.00 90.50 487 PHE A CA 1
ATOM 3779 C C . PHE A 1 487 ? -0.428 -6.993 16.051 1.00 90.50 487 PHE A C 1
ATOM 3781 O O . PHE A 1 487 ? -1.339 -7.372 15.320 1.00 90.50 487 PHE A O 1
ATOM 3788 N N . SER A 1 488 ? -0.006 -7.732 17.080 1.00 89.00 488 SER A N 1
ATOM 3789 C CA . SER A 1 488 ? -0.631 -9.004 17.474 1.00 89.00 488 SER A CA 1
ATOM 3790 C C . SER A 1 488 ? -2.061 -8.846 18.011 1.00 89.00 488 SER A C 1
ATOM 3792 O O . SER A 1 488 ? -2.874 -9.739 17.814 1.00 89.00 488 SER A O 1
ATOM 3794 N N . ASP A 1 489 ? -2.374 -7.707 18.636 1.00 90.56 489 ASP A N 1
ATOM 3795 C CA . ASP A 1 489 ? -3.693 -7.354 19.195 1.00 90.56 489 ASP A CA 1
ATOM 3796 C C . ASP A 1 489 ? -4.395 -6.259 18.359 1.00 90.56 489 ASP A C 1
ATOM 3798 O O . ASP A 1 489 ? -5.026 -5.330 18.874 1.00 90.56 489 ASP A O 1
ATOM 3802 N N . CYS A 1 490 ? -4.185 -6.282 17.043 1.00 95.00 490 CYS A N 1
ATOM 3803 C CA . CYS A 1 490 ? -4.717 -5.293 16.109 1.00 95.00 490 CYS A CA 1
ATOM 3804 C C . CYS A 1 490 ? -5.354 -5.993 14.910 1.00 95.00 490 CYS A C 1
ATOM 3806 O O . CYS A 1 490 ? -4.855 -7.011 14.441 1.00 95.00 490 CYS A O 1
ATOM 3808 N N . THR A 1 491 ? -6.424 -5.413 14.379 1.00 96.88 491 THR A N 1
ATOM 3809 C CA . THR A 1 491 ? -6.972 -5.793 13.077 1.00 96.88 491 THR A CA 1
ATOM 3810 C C . THR A 1 491 ? -6.028 -5.269 11.995 1.00 96.88 491 THR A C 1
ATOM 3812 O O . THR A 1 491 ? -5.800 -4.058 11.905 1.00 96.88 491 THR A O 1
ATOM 3815 N N . VAL A 1 492 ? -5.460 -6.158 11.179 1.00 95.44 492 VAL A N 1
ATOM 3816 C CA . VAL A 1 492 ? -4.455 -5.791 10.167 1.00 95.44 492 VAL A CA 1
ATOM 3817 C C . VAL A 1 492 ? -4.967 -6.134 8.777 1.00 95.44 492 VAL A C 1
ATOM 3819 O O . VAL A 1 492 ? -5.269 -7.289 8.501 1.00 95.44 492 VAL A O 1
ATOM 3822 N N . LEU A 1 493 ? -5.032 -5.148 7.883 1.00 95.81 493 LEU A N 1
ATOM 3823 C CA . LEU A 1 493 ? -5.378 -5.349 6.476 1.00 95.81 493 LEU A CA 1
ATOM 3824 C C . LEU A 1 493 ? -4.118 -5.165 5.637 1.00 95.81 493 LEU A C 1
ATOM 3826 O O . LEU A 1 493 ? -3.585 -4.061 5.557 1.00 95.81 493 LEU A O 1
ATOM 3830 N N . THR A 1 494 ? -3.654 -6.231 5.000 1.00 93.62 494 THR A N 1
ATOM 3831 C CA . THR A 1 494 ? -2.426 -6.234 4.202 1.00 93.62 494 THR A CA 1
ATOM 3832 C C . THR A 1 494 ? -2.767 -6.356 2.728 1.00 93.62 494 THR A C 1
ATOM 3834 O O . THR A 1 494 ? -3.171 -7.419 2.268 1.00 93.62 494 THR A O 1
ATOM 3837 N N . ILE A 1 495 ? -2.593 -5.275 1.974 1.00 91.69 495 ILE A N 1
ATOM 3838 C CA . ILE A 1 495 ? -2.621 -5.299 0.513 1.00 91.69 495 ILE A CA 1
ATOM 3839 C C . ILE A 1 495 ? -1.226 -5.684 0.046 1.00 91.69 495 ILE A C 1
ATOM 3841 O O . ILE A 1 495 ? -0.255 -4.973 0.307 1.00 91.69 495 ILE A O 1
ATOM 3845 N N . ALA A 1 496 ? -1.126 -6.809 -0.650 1.00 81.06 496 ALA A N 1
ATOM 3846 C CA . ALA A 1 496 ? 0.154 -7.325 -1.094 1.00 81.06 496 ALA A CA 1
ATOM 3847 C C . ALA A 1 496 ? 0.153 -7.698 -2.572 1.00 81.06 496 ALA A C 1
ATOM 3849 O O . ALA A 1 496 ? -0.832 -8.188 -3.124 1.00 81.06 496 ALA A O 1
ATOM 3850 N N . HIS A 1 497 ? 1.322 -7.518 -3.181 1.00 75.38 497 HIS A N 1
ATOM 3851 C CA . HIS A 1 497 ? 1.678 -8.089 -4.479 1.00 75.38 497 HIS A CA 1
ATOM 3852 C C . HIS A 1 497 ? 2.598 -9.318 -4.350 1.00 75.38 497 HIS A C 1
ATOM 3854 O O . HIS A 1 497 ? 2.765 -10.063 -5.313 1.00 75.38 497 HIS A O 1
ATOM 3860 N N . ARG A 1 498 ? 3.169 -9.555 -3.159 1.00 76.75 498 ARG A N 1
ATOM 3861 C CA . ARG A 1 498 ? 3.988 -10.730 -2.825 1.00 76.75 498 ARG A CA 1
ATOM 3862 C C . ARG A 1 498 ? 3.172 -11.687 -1.968 1.00 76.75 498 ARG A C 1
ATOM 3864 O O . ARG A 1 498 ? 2.759 -11.313 -0.874 1.00 76.75 498 ARG A O 1
ATOM 3871 N N . LEU A 1 499 ? 2.942 -12.909 -2.441 1.00 80.50 499 LEU A N 1
ATOM 3872 C CA . LEU A 1 499 ? 2.040 -13.832 -1.748 1.00 80.50 499 LEU A CA 1
ATOM 3873 C C . LEU A 1 499 ? 2.577 -14.287 -0.388 1.00 80.50 499 LEU A C 1
ATOM 3875 O O . LEU A 1 499 ? 1.789 -14.395 0.544 1.00 80.50 499 LEU A O 1
ATOM 3879 N N . ASP A 1 500 ? 3.895 -14.416 -0.213 1.00 79.62 500 ASP A N 1
ATOM 3880 C CA . ASP A 1 500 ? 4.501 -14.806 1.075 1.00 79.62 500 ASP A CA 1
ATOM 3881 C C . ASP A 1 500 ? 4.046 -13.926 2.244 1.00 79.62 500 ASP A C 1
ATOM 3883 O O . ASP A 1 500 ? 3.853 -14.404 3.360 1.00 79.62 500 ASP A O 1
ATOM 3887 N N . THR A 1 501 ? 3.832 -12.635 1.975 1.00 80.19 501 THR A N 1
ATOM 3888 C CA . THR A 1 501 ? 3.459 -11.645 2.995 1.00 80.19 501 THR A CA 1
ATOM 3889 C C . THR A 1 501 ? 2.058 -11.860 3.566 1.00 80.19 501 THR A C 1
ATOM 3891 O O . THR A 1 501 ? 1.776 -11.421 4.677 1.00 80.19 501 THR A O 1
ATOM 3894 N N . ILE A 1 502 ? 1.185 -12.563 2.843 1.00 87.94 502 ILE A N 1
ATOM 3895 C CA . ILE A 1 502 ? -0.211 -12.807 3.235 1.00 87.94 502 ILE A CA 1
ATOM 3896 C C . ILE A 1 502 ? -0.509 -14.281 3.511 1.00 87.94 502 ILE A C 1
ATOM 3898 O O . ILE A 1 502 ? -1.608 -14.614 3.946 1.00 87.94 502 ILE A O 1
ATOM 3902 N N . MET A 1 503 ? 0.449 -15.184 3.279 1.00 87.62 503 MET A N 1
ATOM 3903 C CA . MET A 1 503 ? 0.253 -16.615 3.547 1.00 87.62 503 MET A CA 1
ATOM 3904 C C . MET A 1 503 ? -0.011 -16.907 5.030 1.00 87.62 503 MET A C 1
ATOM 3906 O O . MET A 1 503 ? -0.615 -17.927 5.354 1.00 87.62 503 MET A O 1
ATOM 3910 N N . ASN A 1 504 ? 0.407 -16.001 5.918 1.00 86.88 504 ASN A N 1
ATOM 3911 C CA . ASN A 1 504 ? 0.177 -16.074 7.361 1.00 86.88 504 ASN A CA 1
ATOM 3912 C C . ASN A 1 504 ? -1.076 -15.304 7.825 1.00 86.88 504 ASN A C 1
ATOM 3914 O O . ASN A 1 504 ? -1.279 -15.155 9.028 1.00 86.88 504 ASN A O 1
ATOM 3918 N N . SER A 1 505 ? -1.886 -14.770 6.906 1.00 92.31 505 SER A N 1
ATOM 3919 C CA . SER A 1 505 ? -3.151 -14.108 7.241 1.00 92.31 505 SER A CA 1
ATOM 3920 C C . SER A 1 505 ? -4.213 -15.125 7.671 1.00 92.31 505 SER A C 1
ATOM 3922 O O . SER A 1 505 ? -4.270 -16.236 7.143 1.00 92.31 505 SER A O 1
ATOM 3924 N N . ASP A 1 506 ? -5.094 -14.721 8.587 1.00 95.25 506 ASP A N 1
ATOM 3925 C CA . ASP A 1 506 ? -6.225 -15.537 9.040 1.00 95.25 506 ASP A CA 1
ATOM 3926 C C . ASP A 1 506 ? -7.192 -15.801 7.880 1.00 95.25 506 ASP A C 1
ATOM 3928 O O . ASP A 1 506 ? -7.650 -16.928 7.668 1.00 95.25 506 ASP A O 1
ATOM 3932 N N . ARG A 1 507 ? -7.456 -14.762 7.079 1.00 96.44 507 ARG A N 1
ATOM 3933 C CA . ARG A 1 507 ? -8.277 -14.824 5.866 1.00 96.44 507 ARG A CA 1
ATOM 3934 C C . ARG A 1 507 ? -7.655 -14.014 4.735 1.00 96.44 507 ARG A C 1
ATOM 3936 O O . ARG A 1 507 ? -7.015 -12.989 4.955 1.00 96.44 507 ARG A O 1
ATOM 3943 N N . ILE A 1 508 ? -7.874 -14.470 3.507 1.00 96.56 508 ILE A N 1
ATOM 3944 C CA . ILE A 1 508 ? -7.488 -13.780 2.277 1.00 96.56 508 ILE A CA 1
ATOM 3945 C C . ILE A 1 508 ? -8.751 -13.367 1.525 1.00 96.56 508 ILE A C 1
ATOM 3947 O O . ILE A 1 508 ? -9.702 -14.140 1.415 1.00 96.56 508 ILE A O 1
ATOM 3951 N N . ILE A 1 509 ? -8.735 -12.145 1.002 1.00 96.50 509 ILE A N 1
ATOM 3952 C CA . ILE A 1 509 ? -9.743 -11.568 0.120 1.00 96.50 509 ILE A CA 1
ATOM 3953 C C . ILE A 1 509 ? -9.117 -11.429 -1.265 1.00 96.50 509 ILE A C 1
ATOM 3955 O O . ILE A 1 509 ? -8.140 -10.700 -1.446 1.00 96.50 509 ILE A O 1
ATOM 3959 N N . VAL A 1 510 ? -9.701 -12.104 -2.249 1.00 95.38 510 VAL A N 1
ATOM 3960 C CA . VAL A 1 510 ? -9.327 -11.965 -3.656 1.00 95.38 510 VAL A CA 1
ATOM 3961 C C . VAL A 1 510 ? -10.288 -10.983 -4.310 1.00 95.38 510 VAL A C 1
ATOM 3963 O O . VAL A 1 510 ? -11.496 -11.215 -4.352 1.00 95.38 510 VAL A O 1
ATOM 3966 N N . MET A 1 511 ? -9.751 -9.879 -4.814 1.00 93.69 511 MET A N 1
ATOM 3967 C CA . MET A 1 511 ? -10.485 -8.863 -5.551 1.00 93.69 511 MET A CA 1
ATOM 3968 C C . MET A 1 511 ? -10.316 -9.056 -7.057 1.00 93.69 511 MET A C 1
ATOM 3970 O O . MET A 1 511 ? -9.202 -9.271 -7.543 1.00 93.69 511 MET A O 1
ATOM 3974 N N . ASP A 1 512 ? -11.411 -8.886 -7.795 1.00 91.75 512 ASP A N 1
ATOM 3975 C CA . ASP A 1 512 ? -11.411 -8.805 -9.254 1.00 91.75 512 ASP A CA 1
ATOM 3976 C C . ASP A 1 512 ? -12.396 -7.735 -9.730 1.00 91.75 512 ASP A C 1
ATOM 3978 O O . ASP A 1 512 ? -13.546 -7.686 -9.287 1.00 91.75 512 ASP A O 1
ATOM 3982 N N . LYS A 1 513 ? -11.924 -6.851 -10.618 1.00 88.94 513 LYS A N 1
ATOM 3983 C CA . LYS A 1 513 ? -12.715 -5.775 -11.248 1.00 88.94 513 LYS A CA 1
ATOM 3984 C C . LYS A 1 513 ? -13.626 -5.004 -10.272 1.00 88.94 513 LYS A C 1
ATOM 3986 O O . LYS A 1 513 ? -14.791 -4.742 -10.566 1.00 88.94 513 LYS A O 1
ATOM 3991 N N . GLY A 1 514 ? -13.098 -4.659 -9.096 1.00 89.19 514 GLY A N 1
ATOM 3992 C CA . GLY A 1 514 ? -13.818 -3.891 -8.079 1.00 89.19 514 GLY A CA 1
ATOM 3993 C C . GLY A 1 514 ? -14.835 -4.693 -7.265 1.00 89.19 514 GLY A C 1
ATOM 3994 O O . GLY A 1 514 ? -15.632 -4.095 -6.551 1.00 89.19 514 GLY A O 1
ATOM 3995 N N . THR A 1 515 ? -14.827 -6.022 -7.348 1.00 95.12 515 THR A N 1
ATOM 3996 C CA . THR A 1 515 ? -15.691 -6.923 -6.570 1.00 95.12 515 THR A CA 1
ATOM 3997 C C . THR A 1 515 ? -14.856 -7.929 -5.782 1.00 95.12 515 THR A C 1
ATOM 3999 O O . THR A 1 515 ? -13.682 -8.147 -6.082 1.00 95.12 515 THR A O 1
ATOM 4002 N N . ILE A 1 516 ? -15.451 -8.541 -4.759 1.00 96.50 516 ILE A N 1
ATOM 4003 C CA . ILE A 1 516 ? -14.840 -9.661 -4.041 1.00 96.50 516 ILE A CA 1
ATOM 4004 C C . ILE A 1 516 ? -15.152 -10.948 -4.810 1.00 96.50 516 ILE A C 1
ATOM 4006 O O . ILE A 1 516 ? -16.313 -11.342 -4.897 1.00 96.50 516 ILE A O 1
ATOM 4010 N N . ALA A 1 517 ? -14.118 -11.599 -5.337 1.00 95.00 517 ALA A N 1
ATOM 4011 C CA . ALA A 1 517 ? -14.234 -12.859 -6.065 1.00 95.00 517 ALA A CA 1
ATOM 4012 C C . ALA A 1 517 ? -14.221 -14.067 -5.117 1.00 95.00 517 ALA A C 1
ATOM 4014 O O . ALA A 1 517 ? -15.059 -14.959 -5.226 1.00 95.00 517 ALA A O 1
ATOM 4015 N N . GLU A 1 518 ? -13.286 -14.088 -4.163 1.00 95.56 518 GLU A N 1
ATOM 4016 C CA . GLU A 1 518 ? -13.113 -15.194 -3.218 1.00 95.56 518 GLU A CA 1
ATOM 4017 C C . GLU A 1 518 ? -12.738 -14.668 -1.832 1.00 95.56 518 GLU A C 1
ATOM 4019 O O . GLU A 1 518 ? -12.012 -13.681 -1.699 1.00 95.56 518 GLU A O 1
ATOM 4024 N N . ILE A 1 519 ? -13.209 -15.357 -0.791 1.00 96.19 519 ILE A N 1
ATOM 4025 C CA . ILE A 1 519 ? -12.752 -15.164 0.585 1.00 96.19 519 ILE A CA 1
ATOM 4026 C C . ILE A 1 519 ? -12.609 -16.530 1.252 1.00 96.19 519 ILE A C 1
ATOM 4028 O O . ILE A 1 519 ? -13.489 -17.385 1.125 1.00 96.19 519 ILE A O 1
ATOM 4032 N N . GLY A 1 520 ? -11.530 -16.725 2.000 1.00 96.12 520 GLY A N 1
ATOM 4033 C CA . GLY A 1 520 ? -11.328 -17.918 2.817 1.00 96.12 520 GLY A CA 1
ATOM 4034 C C . GLY A 1 520 ? -9.979 -17.903 3.514 1.00 96.12 520 GLY A C 1
ATOM 4035 O O . GLY A 1 520 ? -9.219 -16.942 3.386 1.00 96.12 520 GLY A O 1
ATOM 4036 N N . THR A 1 521 ? -9.669 -18.967 4.246 1.00 96.00 521 THR A N 1
ATOM 4037 C CA . THR A 1 521 ? -8.302 -19.162 4.745 1.00 96.00 521 THR A CA 1
ATOM 4038 C C . THR A 1 521 ? -7.353 -19.465 3.573 1.00 96.00 521 THR A C 1
ATOM 4040 O O . THR A 1 521 ? -7.792 -20.024 2.559 1.00 96.00 521 THR A O 1
ATOM 4043 N N . PRO A 1 522 ? -6.042 -19.175 3.687 1.00 94.00 522 PRO A N 1
ATOM 4044 C CA . PRO A 1 522 ? -5.081 -19.472 2.621 1.00 94.00 522 PRO A CA 1
ATOM 4045 C C . PRO A 1 522 ? -5.128 -20.938 2.154 1.00 94.00 522 PRO A C 1
ATOM 4047 O O . PRO A 1 522 ? -5.096 -21.222 0.958 1.00 94.00 522 PRO A O 1
ATOM 4050 N N . ARG A 1 523 ? -5.274 -21.882 3.095 1.00 92.88 523 ARG A N 1
ATOM 4051 C CA . ARG A 1 523 ? -5.337 -23.325 2.804 1.00 92.88 523 ARG A CA 1
ATOM 4052 C C . ARG A 1 523 ? -6.597 -23.718 2.034 1.00 92.88 523 ARG A C 1
ATOM 4054 O O . ARG A 1 523 ? -6.514 -24.511 1.101 1.00 92.88 523 ARG A O 1
ATOM 4061 N N . GLU A 1 524 ? -7.751 -23.169 2.407 1.00 94.69 524 GLU A N 1
ATOM 4062 C CA . GLU A 1 524 ? -9.016 -23.439 1.714 1.00 94.69 524 GLU A CA 1
ATOM 4063 C C . GLU A 1 524 ? -9.003 -22.900 0.285 1.00 94.69 524 GLU A C 1
ATOM 4065 O O . GLU A 1 524 ? -9.479 -23.572 -0.628 1.00 94.69 524 GLU A O 1
ATOM 4070 N N . LEU A 1 525 ? -8.458 -21.698 0.081 1.00 93.69 525 LEU A N 1
ATOM 4071 C CA . LEU A 1 525 ? -8.397 -21.078 -1.242 1.00 93.69 525 LEU A CA 1
ATOM 4072 C C . LEU A 1 525 ? -7.423 -21.804 -2.179 1.00 93.69 525 LEU A C 1
ATOM 4074 O O . LEU A 1 525 ? -7.728 -21.975 -3.357 1.00 93.69 525 LEU A O 1
ATOM 4078 N N . LEU A 1 526 ? -6.296 -22.302 -1.658 1.00 91.44 526 LEU A N 1
ATOM 4079 C CA . LEU A 1 526 ? -5.377 -23.155 -2.421 1.00 91.44 526 LEU A CA 1
ATOM 4080 C C . LEU A 1 526 ? -6.030 -24.471 -2.862 1.00 91.44 526 LEU A C 1
ATOM 4082 O O . LEU A 1 526 ? -5.813 -24.921 -3.984 1.00 91.44 526 LEU A O 1
ATOM 4086 N N . ALA A 1 527 ? -6.847 -25.077 -1.999 1.00 91.19 527 ALA A N 1
ATOM 4087 C CA . ALA A 1 527 ? -7.509 -26.347 -2.291 1.00 91.19 527 ALA A CA 1
ATOM 4088 C C . ALA A 1 527 ? -8.630 -26.229 -3.341 1.00 91.19 527 ALA A C 1
ATOM 4090 O O . ALA A 1 527 ? -8.961 -27.218 -3.991 1.00 91.19 527 ALA A O 1
ATOM 4091 N N . LYS A 1 528 ? -9.220 -25.039 -3.512 1.00 88.19 528 LYS A N 1
ATOM 4092 C CA . LYS A 1 528 ? -10.347 -24.796 -4.431 1.00 88.19 528 LYS A CA 1
ATOM 4093 C C . LYS A 1 528 ? -9.949 -24.665 -5.907 1.00 88.19 528 LYS A C 1
ATOM 4095 O O . LYS A 1 528 ? -10.839 -24.540 -6.739 1.00 88.19 528 LYS A O 1
ATOM 4100 N N . ASP A 1 529 ? -8.650 -24.659 -6.220 1.00 82.69 529 ASP A N 1
ATOM 4101 C CA . ASP A 1 529 ? -8.093 -24.366 -7.556 1.00 82.69 529 ASP A CA 1
ATOM 4102 C C . ASP A 1 529 ? -8.700 -23.110 -8.227 1.00 82.69 529 ASP A C 1
ATOM 4104 O O . ASP A 1 529 ? -8.850 -23.026 -9.446 1.00 82.69 529 ASP A O 1
ATOM 4108 N N . GLY A 1 530 ? -9.090 -22.135 -7.398 1.00 89.88 530 GLY A N 1
ATOM 4109 C CA . GLY A 1 530 ? -9.724 -20.886 -7.814 1.00 89.88 530 GLY A CA 1
ATOM 4110 C C . GLY A 1 530 ? -8.723 -19.824 -8.268 1.00 89.88 530 GLY A C 1
ATOM 4111 O O . GLY A 1 530 ? -7.545 -20.092 -8.520 1.00 89.88 530 GLY A O 1
ATOM 4112 N N . MET A 1 531 ? -9.179 -18.576 -8.326 1.00 89.69 531 MET A N 1
ATOM 4113 C CA . MET A 1 531 ? -8.369 -17.422 -8.709 1.00 89.69 531 MET A CA 1
ATOM 4114 C C . MET A 1 531 ? -7.158 -17.251 -7.786 1.00 89.69 531 MET A C 1
ATOM 4116 O O . MET A 1 531 ? -6.069 -16.943 -8.269 1.00 89.69 531 MET A O 1
ATOM 4120 N N . PHE A 1 532 ? -7.301 -17.509 -6.480 1.00 90.88 532 PHE A N 1
ATOM 4121 C CA . PHE A 1 532 ? -6.156 -17.480 -5.565 1.00 90.88 532 PHE A CA 1
ATOM 4122 C C . PHE A 1 532 ? -5.098 -18.532 -5.917 1.00 90.88 532 PHE A C 1
ATOM 4124 O O . PHE A 1 532 ? -3.917 -18.210 -6.018 1.00 90.88 532 PHE A O 1
ATOM 4131 N N . ALA A 1 533 ? -5.509 -19.781 -6.150 1.00 88.88 533 ALA A N 1
ATOM 4132 C CA . ALA A 1 533 ? -4.590 -20.860 -6.507 1.00 88.88 533 ALA A CA 1
ATOM 4133 C C . ALA A 1 533 ? -3.876 -20.582 -7.841 1.00 88.88 533 ALA A C 1
ATOM 4135 O O . ALA A 1 533 ? -2.684 -20.854 -7.974 1.00 88.88 533 ALA A O 1
ATOM 4136 N N . GLN A 1 534 ? -4.573 -19.983 -8.811 1.00 86.31 534 GLN A N 1
ATOM 4137 C CA . GLN A 1 534 ? -3.972 -19.532 -10.069 1.00 86.31 534 GLN A CA 1
ATOM 4138 C C . GLN A 1 534 ? -2.956 -18.406 -9.855 1.00 86.31 534 GLN A C 1
ATOM 4140 O O . GLN A 1 534 ? -1.882 -18.437 -10.461 1.00 86.31 534 GLN A O 1
ATOM 4145 N N . LEU A 1 535 ? -3.252 -17.438 -8.978 1.00 83.62 535 LEU A N 1
ATOM 4146 C CA . LEU A 1 535 ? -2.299 -16.389 -8.605 1.00 83.62 535 LEU A CA 1
ATOM 4147 C C . LEU A 1 535 ? -1.033 -16.994 -7.984 1.00 83.62 535 LEU A C 1
ATOM 4149 O O . LEU A 1 535 ? 0.054 -16.612 -8.406 1.00 83.62 535 LEU A O 1
ATOM 4153 N N . VAL A 1 536 ? -1.176 -17.974 -7.082 1.00 84.31 536 VAL A N 1
ATOM 4154 C CA . VAL A 1 536 ? -0.052 -18.687 -6.441 1.00 84.31 536 VAL A CA 1
ATOM 4155 C C . VAL A 1 536 ? 0.783 -19.462 -7.454 1.00 84.31 536 VAL A C 1
ATOM 4157 O O . VAL A 1 536 ? 1.982 -19.232 -7.573 1.00 84.31 536 VAL A O 1
ATOM 4160 N N . LYS A 1 537 ? 0.147 -20.295 -8.285 1.00 80.88 537 LYS A N 1
ATOM 4161 C CA . LYS A 1 537 ? 0.833 -21.023 -9.370 1.00 80.88 537 LYS A CA 1
ATOM 4162 C C . LYS A 1 537 ? 1.587 -20.081 -10.309 1.00 80.88 537 LYS A C 1
ATOM 4164 O O . LYS A 1 537 ? 2.633 -20.434 -10.847 1.00 80.88 537 LYS A O 1
ATOM 4169 N N . THR A 1 538 ? 1.049 -18.884 -10.532 1.00 70.75 538 THR A N 1
ATOM 4170 C CA . THR A 1 538 ? 1.690 -17.895 -11.397 1.00 70.75 538 THR A CA 1
ATOM 4171 C C . THR A 1 538 ? 2.849 -17.194 -10.696 1.00 70.75 538 THR A C 1
ATOM 4173 O O . THR A 1 538 ? 3.862 -16.953 -11.349 1.00 70.75 538 THR A O 1
ATOM 4176 N N . SER A 1 539 ? 2.735 -16.868 -9.409 1.00 63.41 539 SER A N 1
ATOM 4177 C CA . SER A 1 539 ? 3.803 -16.210 -8.648 1.00 63.41 539 SER A CA 1
ATOM 4178 C C . SER A 1 539 ? 4.966 -17.134 -8.288 1.00 63.41 539 SER A C 1
ATOM 4180 O O . SER A 1 539 ? 6.089 -16.646 -8.231 1.00 63.41 539 SER A O 1
ATOM 4182 N N . ASP A 1 540 ? 4.715 -18.434 -8.090 1.00 53.28 540 ASP A N 1
ATOM 4183 C CA . ASP A 1 540 ? 5.739 -19.435 -7.735 1.00 53.28 540 ASP A CA 1
ATOM 4184 C C . ASP A 1 540 ? 6.682 -19.768 -8.897 1.00 53.28 540 ASP A C 1
ATOM 4186 O O . ASP A 1 540 ? 7.792 -20.252 -8.693 1.00 53.28 540 ASP A O 1
ATOM 4190 N N . PHE A 1 541 ? 6.290 -19.464 -10.136 1.00 37.12 541 PHE A N 1
ATOM 4191 C CA . PHE A 1 541 ? 7.234 -19.419 -11.250 1.00 37.12 541 PHE A CA 1
ATOM 4192 C C . PHE A 1 541 ? 8.092 -18.155 -11.107 1.00 37.12 541 PHE A C 1
ATOM 4194 O O . PHE A 1 541 ? 7.819 -17.115 -11.721 1.00 37.12 541 PHE A O 1
ATOM 4201 N N . GLY A 1 542 ? 9.102 -18.266 -10.247 1.00 41.41 542 GLY A N 1
ATOM 4202 C CA . GLY A 1 542 ? 10.042 -17.207 -9.920 1.00 41.41 542 GLY A CA 1
ATOM 4203 C C . GLY A 1 542 ? 10.439 -17.085 -8.444 1.00 41.41 542 GLY A C 1
ATOM 4204 O O . GLY A 1 542 ? 11.008 -16.056 -8.087 1.00 41.41 542 GLY A O 1
ATOM 4205 N N . GLN A 1 543 ? 10.148 -18.049 -7.572 1.00 32.50 543 GLN A N 1
ATOM 4206 C CA . GLN A 1 543 ? 10.846 -18.137 -6.281 1.00 32.50 543 GLN A CA 1
ATOM 4207 C C . GLN A 1 543 ? 12.027 -19.093 -6.359 1.00 32.50 543 GLN A C 1
ATOM 4209 O O . GLN A 1 543 ? 11.876 -20.145 -7.020 1.00 32.50 543 GLN A O 1
#

Secondary structure (DSSP, 8-state):
--EEHHHHHHTTS---HHHHHHHHHHTT-HHHHHHSTTGGG-EE-GGGTTS-HHHHHHHHHHHHHHT--SEEEEESTTTTS-HHHHHHHIIIIISTTSTTTTSEEEEE-S-GGGGGG-SEEEEEETTEEEEEE-PPP--------------PPP----------------------------------------S-----S-----HHHHHHHHHHHHHHHHHHHHTSPPPSPS--TTSPPPTT-SSS--EEEEEEEEESSTTSPEEEEEEEEEE-TT-EEEEE-STTSSHHHHHHHHTTS--SSEEEEEEETTEEGGGS-HHHHGGGEEEE-SS----SSBHHHHH-TT--S-HHHHHHHHHHTT-HHHHHHTT----------HHHHHHHHHHHHHHS-TTHHHHHHHHTT------------S--STTSBHHHHHTT--HHHHHHHHHHHHHHH--SEEEEESTTTTS-HHHHHHHHHHHHHHTTTSEEEEE-SSGGGTTT-SEEEEEETTEEEEEE-HHHHHHTTSHHHHHHHHHSTT-

InterPro domains:
  IPR003439 ABC transporter-like, ATP-binding domain [PF00005] (42-78)
  IPR003439 ABC transporter-like, ATP-binding domain [PF00005] (268-469)
  IPR003439 ABC transporter-like, ATP-binding domain [PS50893] (251-538)
  IPR003593 AAA+ ATPase domain [SM00382] (277-515)
  IPR027417 P-loop containing nucleoside triphosphate hydrolase [G3DSA:3.40.50.300] (1-147)
  IPR027417 P-loop containing nucleoside triphosphate hydrolase [G3DSA:3.40.50.300] (234-539)
  IPR027417 P-loop containing nucleoside triphosphate hydrolase [SSF52540] (2-129)
  IPR027417 P-loop containing nucleoside triphosphate hydrolase [SSF52540] (225-533)
  IPR050173 ATP-binding cassette transporter C-like [PTHR24223] (223-538)

pLDDT: mean 72.49, std 23.28, range [20.48, 98.38]

Organism: NCBI:txid1052879

Sequence (543 aa):
MNDTLRANILFGREYDEGYYWKVLNACALVDDLEVWPNSDLTIIGENGINISGGQRARLALARTVYSQADIYFLDDPLSAVDGIVKRHILDNIILSTGLLGDKLRFVTTNADSISMLCNQVVTVNNGSVSVKVQAPEVYIAFNCNTVPVSKPKEGGNSSKELQTVSASDKKQTGNILNETTGEGINTSSSNNCNADDNSKYPKQWSHWDNALYAIHIYINEFRNLAELDAEAPYVVDSCRPSAQWPPNGKIEIRDFSMKYGVHHGYALKNINLAISAGEKIGIVGRTGAGKSSLAKVLFRLIHENISGSISIDGQDISEFGVGDYRPRLGMIPQESSLFGGSIRNNLDPLHQFDIEEMWAALIKCGLAKHMLSYHSSFNDHDNMTDHQKKEACVREQWNNAGWLKRLVMVVLNRVPSASSSADIRKPHGLDKSIQDCFGRLTSGQKQLFGLCRVIMRKRKIVVLDEATANVDLETDKSVQALISTEFSDCTVLTIAHRLDTIMNSDRIIVMDKGTIAEIGTPRELLAKDGMFAQLVKTSDFGQ

Foldseek 3Di:
DQFFLVCLLCVPPDDDPVVLVLLCVLLVNQVVQVQAPNRRRHGQHPPNPVFAPSNVLSSVSSSQLSVPDQEDEAEASPLRFFLVSSLSNCCAPVDLNHSCNNHHYDYDHLFQQCVLQDQKDWDADPNDIDIDGDDRPDDDDDDPPDDPDDDDDDDDDDDDDDDDDDDDDDDDDDDDDDDDDDDDDDDDDDDDDDDDDDDPDPPPDDPVRVVVVVVVVVVVVVVVVVPDDDAFAQFDPVDFDDPCPPVFFKKWFAQKWADPDPPHDILAGGAGDTDGGLFFEEEDEGRSLNQVVVVCVQLVVDDPRMDTFMDTPRHTLSNGRSNRRNLQEAEAALFQDADWFFLQCRLPVPPPDDPLLLLLLCVLLVNNLVLVLVVPDDDPDDDDDPVVCSVVVCVVCCVPDPPVVVSVVVVVPDDDDDDDDDDPDDPSSRRDTCVSVVVPADRLNSLSSSSSSRLSSLHQEYEHAQSPSRHRPVSLVSVLVSCCPSSSRHHYYYYHSQVVSCLPGQKYFYGGNNYTPDMDHSVVVCVVCDPSVVSVVSNVSRD

Radius of gyration: 30.76 Å; chains: 1; bounding box: 88×86×92 Å